Protein 1DKG (pdb70)

Foldseek 3Di:
DDDPPVVSVVVVVVVVVVVVVVVCCVVVVVCVVVVVVVVVVVVVVVVVVCLQCVCLVVLLVCQVVLVVLVVVLVPHVPVVNVVSVVVNVVSQVVVVVQQKDKDWDWQDAADVQQEAAPEEDADPPHDARTFHGFPAIWMDGNPHTSGRTHTHGYDYND/DVVVVVVVVVVVVVVCVVVVVVVVVVVVVVVVVVVVVVVVVVVVVVVVVVLLVVLVVCQVVLVVLVVVLVPPPVVNVVSVVVNVVVQVVVVVQQKDKADDWLAADDPQAADEPEEEEDDPHPFRTWDAFPAMWMDRNPRTPGHGHTYTYDD/DAWEKELDQFKIAIWAAPPLRIDQFAAPVGHRIFTQKWFQDPVGDIDGGPVLVVCCVVPQAGIDGSLLLFQQAFCDDCRNVVVCVPRSYAFDGDPVRGTWGAHPNDIDHSLLRSLVVVLRRQVRVCVPVVHRDQEYEYEDAPPDDPRNQVSPQVSSVSNNYRHPYHYYLQLLLCLLVPVAPVAWAWEWEFEAAQAWTKIFIWICGRPRIGGLFIDIDRGAHVPVLLVLQLVVQQVVCCVVPVDGCVVPPVLSVLSSVLSVVQLVVQQVAFKDWSWAQQSDADPVGGDTDIDIDGLVNSCVSCPCRLVVSVVRVVVRCVSSVDALVSHRAYAYAYVRCSHPVSQPVVCVRSVHRHDPPDDRHCSSSSSRNCCVNVPD

Structure (mmCIF, N/CA/C/O backbone):
data_1DKG
#
_entry.id   1DKG
#
_cell.length_a   149.430
_cell.length_b   149.430
_cell.length_c   49.030
_cell.angle_alpha   90.00
_cell.angle_beta   90.00
_cell.angle_gamma   90.00
#
_symmetry.space_group_name_H-M   'P 41'
#
loop_
_entity.id
_entity.type
_entity.pdbx_description
1 polymer 'NUCLEOTIDE EXCHANGE FACTOR GRPE'
2 polymer 'MOLECULAR CHAPERONE DNAK'
3 water water
#
loop_
_atom_site.group_PDB
_atom_site.id
_atom_site.type_symbol
_atom_site.label_atom_id
_atom_site.label_alt_id
_atom_site.label_comp_id
_atom_site.label_asym_id
_atom_site.label_entity_id
_atom_site.label_seq_id
_atom_site.pdbx_PDB_ins_code
_atom_site.Cartn_x
_atom_site.Cartn_y
_atom_site.Cartn_z
_atom_site.occupancy
_atom_site.B_iso_or_equiv
_atom_site.auth_seq_id
_atom_site.auth_comp_id
_atom_site.auth_asym_id
_atom_site.auth_atom_id
_atom_site.pdbx_PDB_model_num
ATOM 1 N N . ALA A 1 34 ? 40.659 -46.493 -30.841 1.00 50.79 34 ALA A N 1
ATOM 2 C CA . ALA A 1 34 ? 41.910 -46.905 -30.177 1.00 50.58 34 ALA A CA 1
ATOM 3 C C . ALA A 1 34 ? 41.634 -47.505 -28.790 1.00 49.67 34 ALA A C 1
ATOM 4 O O . ALA A 1 34 ? 41.778 -46.827 -27.773 1.00 49.75 34 ALA A O 1
ATOM 6 N N . GLU A 1 35 ? 41.247 -48.780 -28.747 1.00 49.01 35 GLU A N 1
ATOM 7 C CA . GLU A 1 35 ? 40.931 -49.407 -27.459 1.00 48.66 35 GLU A CA 1
ATOM 8 C C . GLU A 1 35 ? 41.847 -48.997 -26.280 1.00 46.72 35 GLU A C 1
ATOM 9 O O . GLU A 1 35 ? 43.073 -48.873 -26.401 1.00 46.14 35 GLU A O 1
ATOM 11 N N . GLN A 1 36 ? 41.209 -48.799 -25.136 1.00 44.91 36 GLN A N 1
ATOM 12 C CA . GLN A 1 36 ? 41.873 -48.387 -23.918 1.00 43.60 36 GLN A CA 1
ATOM 13 C C . GLN A 1 36 ? 41.042 -48.898 -22.740 1.00 43.25 36 GLN A C 1
ATOM 14 O O . GLN A 1 36 ? 40.555 -48.126 -21.914 1.00 42.47 36 GLN A O 1
ATOM 20 N N . VAL A 1 37 ? 40.847 -50.207 -22.679 1.00 42.93 37 VAL A N 1
ATOM 21 C CA . VAL A 1 37 ? 40.084 -50.784 -21.583 1.00 42.09 37 VAL A CA 1
ATOM 22 C C . VAL A 1 37 ? 41.051 -51.292 -20.526 1.00 41.27 37 VAL A C 1
ATOM 23 O O . VAL A 1 37 ? 40.673 -51.483 -19.366 1.00 42.48 37 VAL A O 1
ATOM 27 N N . ASP A 1 38 ? 42.295 -51.518 -20.925 1.00 39.99 38 ASP A N 1
ATOM 28 C CA . ASP A 1 38 ? 43.301 -51.972 -19.981 1.00 39.06 38 ASP A CA 1
ATOM 29 C C . ASP A 1 38 ? 43.493 -50.819 -18.990 1.00 37.93 38 ASP A C 1
ATOM 30 O O . ASP A 1 38 ? 43.932 -49.740 -19.362 1.00 37.52 38 ASP A O 1
ATOM 35 N N . PRO A 1 39 ? 43.169 -51.025 -17.713 1.00 36.93 39 PRO A N 1
ATOM 36 C CA . PRO A 1 39 ? 43.372 -49.879 -16.816 1.00 37.60 39 PRO A CA 1
ATOM 37 C C . PRO A 1 39 ? 44.753 -49.242 -16.934 1.00 39.88 39 PRO A C 1
ATOM 38 O O . PRO A 1 39 ? 44.909 -48.032 -16.859 1.00 40.63 39 PRO A O 1
ATOM 42 N N . ARG A 1 40 ? 45.767 -50.069 -17.115 1.00 42.04 40 ARG A N 1
ATOM 43 C CA . ARG A 1 40 ? 47.119 -49.567 -17.209 1.00 43.02 40 ARG A CA 1
ATOM 44 C C . ARG A 1 40 ? 47.346 -48.673 -18.420 1.00 42.42 40 ARG A C 1
ATOM 45 O O . ARG A 1 40 ? 48.312 -47.912 -18.475 1.00 42.31 40 ARG A O 1
ATOM 53 N N . ASP A 1 41 ? 46.441 -48.752 -19.383 1.00 42.70 41 ASP A N 1
ATOM 54 C CA . ASP A 1 41 ? 46.538 -47.927 -20.586 1.00 43.27 41 ASP A CA 1
ATOM 55 C C . ASP A 1 41 ? 45.849 -46.581 -20.344 1.00 42.27 41 ASP A C 1
ATOM 56 O O . ASP A 1 41 ? 46.281 -45.555 -20.874 1.00 42.12 41 ASP A O 1
ATOM 61 N N . GLU A 1 42 ? 44.760 -46.612 -19.570 1.00 40.87 42 GLU A N 1
ATOM 62 C CA . GLU A 1 42 ? 43.996 -45.420 -19.205 1.00 39.16 42 GLU A CA 1
ATOM 63 C C . GLU A 1 42 ? 44.734 -44.731 -18.071 1.00 39.32 42 GLU A C 1
ATOM 64 O O . GLU A 1 42 ? 44.346 -43.659 -17.633 1.00 40.97 42 GLU A O 1
ATOM 70 N N . LYS A 1 43 ? 45.775 -45.367 -17.557 1.00 38.80 43 LYS A N 1
ATOM 71 C CA . LYS A 1 43 ? 46.551 -44.769 -16.479 1.00 37.60 43 LYS A CA 1
ATOM 72 C C . LYS A 1 43 ? 47.613 -43.913 -17.117 1.00 38.47 43 LYS A C 1
ATOM 73 O O . LYS A 1 43 ? 47.916 -42.812 -16.642 1.00 38.89 43 LYS A O 1
ATOM 79 N N . VAL A 1 44 ? 48.194 -44.446 -18.190 1.00 38.87 44 VAL A N 1
ATOM 80 C CA . VAL A 1 44 ? 49.217 -43.730 -18.939 1.00 39.21 44 VAL A CA 1
ATOM 81 C C . VAL A 1 44 ? 48.500 -42.562 -19.622 1.00 38.71 44 VAL A C 1
ATOM 82 O O . VAL A 1 44 ? 49.035 -41.458 -19.747 1.00 39.34 44 VAL A O 1
ATOM 86 N N . ALA A 1 45 ? 47.261 -42.810 -20.021 1.00 38.29 45 ALA A N 1
ATOM 87 C CA . ALA A 1 45 ? 46.453 -41.808 -20.693 1.00 37.66 45 ALA A CA 1
ATOM 88 C C . ALA A 1 45 ? 46.035 -40.701 -19.760 1.00 37.47 45 ALA A C 1
ATOM 89 O O . ALA A 1 45 ? 45.655 -39.631 -20.212 1.00 37.99 45 ALA A O 1
ATOM 91 N N . ASN A 1 46 ? 46.085 -40.971 -18.461 1.00 37.54 46 ASN A N 1
ATOM 92 C CA . ASN A 1 46 ? 45.709 -40.001 -17.427 1.00 37.24 46 ASN A CA 1
ATOM 93 C C . ASN A 1 46 ? 46.925 -39.085 -17.171 1.00 37.65 46 ASN A C 1
ATOM 94 O O . ASN A 1 46 ? 46.861 -37.862 -17.338 1.00 36.75 46 ASN A O 1
ATOM 99 N N . LEU A 1 47 ? 48.040 -39.698 -16.782 1.00 38.28 47 LEU A N 1
ATOM 100 C CA . LEU A 1 47 ? 49.267 -38.967 -16.534 1.00 36.73 47 LEU A CA 1
ATOM 101 C C . LEU A 1 47 ? 49.512 -38.066 -17.702 1.00 36.73 47 LEU A C 1
ATOM 102 O O . LEU A 1 47 ? 49.921 -36.925 -17.533 1.00 37.55 47 LEU A O 1
ATOM 107 N N . GLU A 1 48 ? 49.264 -38.587 -18.897 1.00 36.54 48 GLU A N 1
ATOM 108 C CA . GLU A 1 48 ? 49.451 -37.806 -20.109 1.00 36.55 48 GLU A CA 1
ATOM 109 C C . GLU A 1 48 ? 48.576 -36.560 -20.115 1.00 35.99 48 GLU A C 1
ATOM 110 O O . GLU A 1 48 ? 48.946 -35.517 -20.688 1.00 35.83 48 GLU A O 1
ATOM 116 N N . ALA A 1 49 ? 47.410 -36.675 -19.491 1.00 34.87 49 ALA A N 1
ATOM 117 C CA . ALA A 1 49 ? 46.473 -35.572 -19.430 1.00 34.84 49 ALA A CA 1
ATOM 118 C C . ALA A 1 49 ? 46.883 -34.580 -18.356 1.00 35.52 49 ALA A C 1
ATOM 119 O O . ALA A 1 49 ? 46.876 -33.363 -18.572 1.00 37.44 49 ALA A O 1
ATOM 121 N N . GLN A 1 50 ? 47.224 -35.083 -17.184 1.00 34.23 50 GLN A N 1
ATOM 122 C CA . GLN A 1 50 ? 47.626 -34.179 -16.142 1.00 32.60 50 GLN A CA 1
ATOM 123 C C . GLN A 1 50 ? 48.746 -33.331 -16.711 1.00 32.49 50 GLN A C 1
ATOM 124 O O . GLN A 1 50 ? 48.602 -32.135 -16.862 1.00 32.78 50 GLN A O 1
ATOM 130 N N . LEU A 1 51 ? 49.848 -33.959 -17.082 1.00 32.69 51 LEU A N 1
ATOM 131 C CA . LEU A 1 51 ? 50.969 -33.219 -17.625 1.00 32.12 51 LEU A CA 1
ATOM 132 C C . LEU A 1 51 ? 50.588 -32.178 -18.640 1.00 32.70 51 LEU A C 1
ATOM 133 O O . LEU A 1 51 ? 51.241 -31.144 -18.713 1.00 34.56 51 LEU A O 1
ATOM 138 N N . ALA A 1 52 ? 49.578 -32.460 -19.456 1.00 32.68 52 ALA A N 1
ATOM 139 C CA . ALA A 1 52 ? 49.126 -31.494 -20.472 1.00 32.90 52 ALA A CA 1
ATOM 140 C C . ALA A 1 52 ? 48.513 -30.295 -19.764 1.00 33.51 52 ALA A C 1
ATOM 141 O O . ALA A 1 52 ? 48.645 -29.157 -20.216 1.00 32.95 52 ALA A O 1
ATOM 143 N N . GLU A 1 53 ? 47.812 -30.579 -18.665 1.00 33.64 53 GLU A N 1
ATOM 144 C CA . GLU A 1 53 ? 47.209 -29.550 -17.828 1.00 33.44 53 GLU A CA 1
ATOM 145 C C . GLU 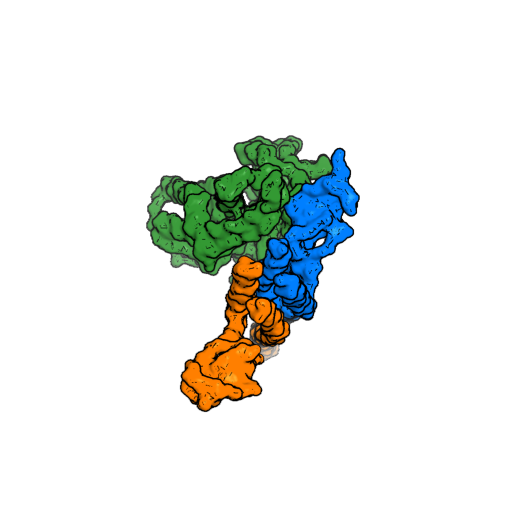A 1 53 ? 48.356 -28.729 -17.220 1.00 32.62 53 GLU A C 1
ATOM 146 O O . GLU A 1 53 ? 48.370 -27.506 -17.292 1.00 32.49 53 GLU A O 1
ATOM 152 N N . ALA A 1 54 ? 49.301 -29.432 -16.605 1.00 32.29 54 ALA A N 1
ATOM 153 C CA . ALA A 1 54 ? 50.470 -28.837 -15.962 1.00 32.56 54 ALA A CA 1
ATOM 154 C C . ALA A 1 54 ? 51.104 -27.880 -16.910 1.00 33.45 54 ALA A C 1
ATOM 155 O O . ALA A 1 54 ? 51.371 -26.730 -16.560 1.00 35.13 54 ALA A O 1
ATOM 157 N N . GLN A 1 55 ? 51.393 -28.369 -18.106 1.00 33.53 55 GLN A N 1
ATOM 158 C CA . GLN A 1 55 ? 52.000 -27.518 -19.104 1.00 34.50 55 GLN A CA 1
ATOM 159 C C . GLN A 1 55 ? 51.146 -26.286 -19.347 1.00 35.04 55 GLN A C 1
ATOM 160 O O . GLN A 1 55 ? 51.666 -25.186 -19.506 1.00 35.56 55 GLN A O 1
ATOM 166 N N . THR A 1 56 ? 49.836 -26.471 -19.360 1.00 35.62 56 THR A N 1
ATOM 167 C CA . THR A 1 56 ? 48.919 -25.366 -19.558 1.00 36.12 56 THR A CA 1
ATOM 168 C C . THR A 1 56 ? 49.019 -24.352 -18.437 1.00 36.71 56 THR A C 1
ATOM 169 O O . THR A 1 56 ? 49.315 -23.187 -18.674 1.00 36.44 56 THR A O 1
ATOM 173 N N . ARG A 1 57 ? 48.764 -24.783 -17.209 1.00 38.78 57 ARG A N 1
ATOM 174 C CA . ARG A 1 57 ? 48.860 -23.866 -16.079 1.00 40.74 57 ARG A CA 1
ATOM 175 C C . ARG A 1 57 ? 50.151 -23.075 -16.162 1.00 43.11 57 ARG A C 1
ATOM 176 O O . ARG A 1 57 ? 50.131 -21.853 -16.278 1.00 44.75 57 ARG A O 1
ATOM 184 N N . GLU A 1 58 ? 51.277 -23.776 -16.092 1.00 44.81 58 GLU A N 1
ATOM 185 C CA . GLU A 1 58 ? 52.585 -23.138 -16.169 1.00 46.18 58 GLU A CA 1
ATOM 186 C C . GLU A 1 58 ? 52.719 -22.029 -17.213 1.00 46.21 58 GLU A C 1
ATOM 187 O O . GLU A 1 58 ? 53.140 -20.916 -16.892 1.00 45.23 58 GLU A O 1
ATOM 193 N N . ARG A 1 59 ? 52.406 -22.359 -18.464 1.00 46.72 59 ARG A N 1
ATOM 194 C CA . ARG A 1 59 ? 52.487 -21.408 -19.566 1.00 47.77 59 ARG A CA 1
ATOM 195 C C . ARG A 1 59 ? 51.714 -20.145 -19.253 1.00 48.66 59 ARG A C 1
ATOM 196 O O . ARG A 1 59 ? 52.242 -19.035 -19.332 1.00 48.45 59 ARG A O 1
ATOM 204 N N . ASP A 1 60 ? 50.450 -20.318 -18.914 1.00 49.91 60 ASP A N 1
ATOM 205 C CA . ASP A 1 60 ? 49.617 -19.187 -18.600 1.00 52.07 60 ASP A CA 1
ATOM 206 C C . ASP A 1 60 ? 49.948 -18.631 -17.229 1.00 52.57 60 ASP A C 1
ATOM 207 O O . ASP A 1 60 ? 50.124 -17.441 -17.082 1.00 53.96 60 ASP A O 1
ATOM 212 N N . GLY A 1 61 ? 50.042 -19.473 -16.217 1.00 52.98 61 GLY A N 1
ATOM 213 C CA . GLY A 1 61 ? 50.383 -18.967 -14.899 1.00 53.17 61 GLY A CA 1
ATOM 214 C C . GLY A 1 61 ? 51.688 -18.184 -14.896 1.00 53.89 61 GLY A C 1
ATOM 215 O O . GLY A 1 61 ? 51.984 -17.454 -13.951 1.00 54.21 61 GLY A O 1
ATOM 216 N N . ILE A 1 62 ? 52.478 -18.337 -15.952 1.00 54.82 62 ILE A N 1
ATOM 217 C CA . ILE A 1 62 ? 53.759 -17.639 -16.063 1.00 56.30 62 ILE A CA 1
ATOM 218 C C . ILE A 1 62 ? 53.620 -16.364 -16.898 1.00 57.46 62 ILE A C 1
ATOM 219 O O . ILE A 1 62 ? 54.462 -15.465 -16.833 1.00 57.77 62 ILE A O 1
ATOM 224 N N . LEU A 1 63 ? 52.556 -16.304 -17.691 1.00 58.56 63 LEU A N 1
ATOM 225 C CA . LEU A 1 63 ? 52.264 -15.160 -18.555 1.00 58.69 63 LEU A CA 1
ATOM 226 C C . LEU A 1 63 ? 51.590 -14.000 -17.802 1.00 58.00 63 LEU A C 1
ATOM 227 O O . LEU A 1 63 ? 51.808 -12.827 -18.116 1.00 57.92 63 LEU A O 1
ATOM 232 N N . ARG A 1 64 ? 50.754 -14.340 -16.826 1.00 57.33 64 ARG A N 1
ATOM 233 C CA . ARG A 1 64 ? 50.053 -13.344 -16.023 1.00 57.48 64 ARG A CA 1
ATOM 234 C C . ARG A 1 64 ? 50.995 -12.696 -15.007 1.00 58.06 64 ARG A C 1
ATOM 235 O O . ARG A 1 64 ? 50.802 -11.539 -14.613 1.00 58.82 64 ARG A O 1
ATOM 243 N N . VAL A 1 65 ? 51.996 -13.450 -14.561 1.00 57.63 65 VAL A N 1
ATOM 244 C CA . VAL A 1 65 ? 52.962 -12.916 -13.611 1.00 56.86 65 VAL A CA 1
ATOM 245 C C . VAL A 1 65 ? 54.044 -12.195 -14.386 1.00 56.78 65 VAL A C 1
ATOM 246 O O . VAL A 1 65 ? 54.912 -11.555 -13.810 1.00 57.81 65 VAL A O 1
ATOM 250 N N . LYS A 1 66 ? 54.023 -12.340 -15.701 1.00 56.61 66 LYS A N 1
ATOM 251 C CA . LYS A 1 66 ? 54.993 -11.644 -16.522 1.00 56.61 66 LYS A CA 1
ATOM 252 C C . LYS A 1 66 ? 54.291 -10.324 -16.818 1.00 57.10 66 LYS A C 1
ATOM 253 O O . LYS A 1 66 ? 54.826 -9.241 -16.576 1.00 57.63 66 LYS A O 1
ATOM 259 N N . ALA A 1 67 ? 53.070 -10.425 -17.328 1.00 56.92 67 ALA A N 1
ATOM 260 C CA . ALA A 1 67 ? 52.278 -9.249 -17.622 1.00 55.86 67 ALA A CA 1
ATOM 261 C C . ALA A 1 67 ? 52.103 -8.485 -16.327 1.00 55.44 67 ALA A C 1
ATOM 262 O O . ALA A 1 67 ? 52.155 -7.272 -16.306 1.00 55.26 67 ALA A O 1
ATOM 264 N N . GLU A 1 68 ? 51.896 -9.213 -15.241 1.00 55.60 68 GLU A N 1
ATOM 265 C CA . GLU A 1 68 ? 51.697 -8.594 -13.941 1.00 56.65 68 GLU A CA 1
ATOM 266 C C . GLU A 1 68 ? 52.759 -7.571 -13.529 1.00 56.51 68 GLU A C 1
ATOM 267 O O . GLU A 1 68 ? 52.448 -6.582 -12.855 1.00 56.54 68 GLU A O 1
ATOM 273 N N . MET A 1 69 ? 54.015 -7.810 -13.903 1.00 56.85 69 MET A N 1
ATOM 274 C CA . MET A 1 69 ? 55.100 -6.880 -13.572 1.00 56.04 69 MET A CA 1
ATOM 275 C C . MET A 1 69 ? 55.179 -5.804 -14.651 1.00 55.65 69 MET A C 1
ATOM 276 O O . MET A 1 69 ? 55.543 -4.666 -14.380 1.00 55.24 69 MET A O 1
ATOM 281 N N . GLU A 1 70 ? 54.867 -6.177 -15.884 1.00 55.74 70 GLU A N 1
ATOM 282 C CA . GLU A 1 70 ? 54.868 -5.216 -16.961 1.00 57.15 70 GLU A CA 1
ATOM 283 C C . GLU A 1 70 ? 54.050 -4.022 -16.503 1.00 57.20 70 GLU A C 1
ATOM 284 O O . GLU A 1 70 ? 54.363 -2.890 -16.834 1.00 58.41 70 GLU A O 1
ATOM 290 N N . ASN A 1 71 ? 52.988 -4.297 -15.749 1.00 56.53 71 ASN A N 1
ATOM 291 C CA . ASN A 1 71 ? 52.089 -3.276 -15.202 1.00 55.33 71 ASN A CA 1
ATOM 292 C C . ASN A 1 71 ? 52.746 -2.489 -14.086 1.00 54.39 71 ASN A C 1
ATOM 293 O O . ASN A 1 71 ? 52.427 -1.324 -13.875 1.00 55.31 71 ASN A O 1
ATOM 298 N N . LEU A 1 72 ? 53.627 -3.146 -13.341 1.00 52.84 72 LEU A N 1
ATOM 299 C CA . LEU A 1 72 ? 54.329 -2.498 -12.242 1.00 52.05 72 LEU A CA 1
ATOM 300 C C . LEU A 1 72 ? 55.472 -1.640 -12.759 1.00 51.89 72 LEU A C 1
ATOM 301 O O . LEU A 1 72 ? 56.030 -0.814 -12.044 1.00 51.27 72 LEU A O 1
ATOM 306 N N . ARG A 1 73 ? 55.836 -1.849 -14.008 1.00 52.44 73 ARG A N 1
ATOM 307 C CA . ARG A 1 73 ? 56.893 -1.054 -14.563 1.00 53.75 73 ARG A CA 1
ATOM 308 C C . ARG A 1 73 ? 56.249 0.200 -15.091 1.00 54.20 73 ARG A C 1
ATOM 309 O O . ARG A 1 73 ? 56.851 1.276 -15.052 1.00 55.17 73 ARG A O 1
ATOM 317 N N . ARG A 1 74 ? 55.020 0.071 -15.592 1.00 53.97 74 ARG A N 1
ATOM 318 C CA . ARG A 1 74 ? 54.321 1.245 -16.101 1.00 53.62 74 ARG A CA 1
ATOM 319 C C . ARG A 1 74 ? 54.114 2.211 -14.956 1.00 52.01 74 ARG A C 1
ATOM 320 O O . ARG A 1 74 ? 54.280 3.413 -15.115 1.00 51.72 74 ARG A O 1
ATOM 328 N N . ARG A 1 75 ? 53.732 1.672 -13.806 1.00 50.16 75 ARG A N 1
ATOM 329 C CA . ARG A 1 75 ? 53.534 2.479 -12.619 1.00 48.46 75 ARG A CA 1
ATOM 330 C C . ARG A 1 75 ? 54.851 3.082 -12.109 1.00 47.78 75 ARG A C 1
ATOM 331 O O . ARG A 1 75 ? 54.990 4.295 -12.023 1.00 49.36 75 ARG A O 1
ATOM 334 N N . THR A 1 76 ? 55.835 2.261 -11.768 1.00 46.02 76 THR A N 1
ATOM 335 C CA . THR A 1 76 ? 57.077 2.835 -11.262 1.00 43.90 76 THR A CA 1
ATOM 336 C C . THR A 1 76 ? 57.525 4.042 -12.073 1.00 42.84 76 THR A C 1
ATOM 337 O O . THR A 1 76 ? 58.032 5.013 -11.509 1.00 42.23 76 THR A O 1
ATOM 341 N N . GLU A 1 77 ? 57.333 3.992 -13.388 1.00 42.28 77 GLU A N 1
ATOM 342 C CA . GLU A 1 77 ? 57.722 5.102 -14.241 1.00 41.61 77 GLU A CA 1
ATOM 343 C C . GLU A 1 77 ? 56.831 6.290 -13.880 1.00 42.41 77 GLU A C 1
ATOM 344 O O . GLU A 1 77 ? 57.316 7.389 -13.611 1.00 43.59 77 GLU A O 1
ATOM 350 N N . LEU A 1 78 ? 55.524 6.079 -13.872 1.00 42.35 78 LEU A N 1
ATOM 351 C CA . LEU A 1 78 ? 54.613 7.138 -13.507 1.00 42.83 78 LEU A CA 1
ATOM 352 C C . LEU A 1 78 ? 54.973 7.631 -12.098 1.00 44.51 78 LEU A C 1
ATOM 353 O O . LEU A 1 78 ? 55.393 8.761 -11.921 1.00 44.79 78 LEU A O 1
ATOM 358 N N . ASP A 1 79 ? 54.815 6.791 -11.087 1.00 46.19 79 ASP A N 1
ATOM 359 C CA . ASP A 1 79 ? 55.149 7.209 -9.731 1.00 48.89 79 ASP A CA 1
ATOM 360 C C . ASP A 1 79 ? 56.384 8.095 -9.700 1.00 49.46 79 ASP A C 1
ATOM 361 O O . ASP A 1 79 ? 56.469 9.003 -8.876 1.00 49.45 79 ASP A O 1
ATOM 366 N N . ILE A 1 80 ? 57.348 7.811 -10.574 1.00 50.09 80 ILE A N 1
ATOM 367 C CA . ILE A 1 80 ? 58.594 8.581 -10.631 1.00 50.78 80 ILE A CA 1
ATOM 368 C C . ILE A 1 80 ? 58.477 9.927 -11.304 1.00 51.74 80 ILE A C 1
ATOM 369 O O . ILE A 1 80 ? 58.933 10.942 -10.782 1.00 52.04 80 ILE A O 1
ATOM 374 N N . GLU A 1 81 ? 57.935 9.909 -12.508 1.00 53.02 81 GLU A N 1
ATOM 375 C CA . GLU A 1 81 ? 57.725 11.118 -13.279 1.00 54.34 81 GLU A CA 1
ATOM 376 C C . GLU A 1 81 ? 56.814 12.065 -12.470 1.00 53.05 81 GLU A C 1
ATOM 377 O O . GLU A 1 81 ? 56.854 13.278 -12.634 1.00 52.09 81 GLU A O 1
ATOM 383 N N . LYS A 1 82 ? 56.002 11.483 -11.593 1.00 52.83 82 LYS A N 1
ATOM 384 C CA . LYS A 1 82 ? 55.074 12.218 -10.733 1.00 52.49 82 LYS A CA 1
ATOM 385 C C . LYS A 1 82 ? 55.826 12.875 -9.603 1.00 51.18 82 LYS A C 1
ATOM 386 O O . LYS A 1 82 ? 55.787 14.085 -9.447 1.00 51.66 82 LYS A O 1
ATOM 392 N N . ALA A 1 83 ? 56.493 12.068 -8.796 1.00 50.40 83 ALA A N 1
ATOM 393 C CA . ALA A 1 83 ? 57.257 12.590 -7.684 1.00 51.15 83 ALA A CA 1
ATOM 394 C C . ALA A 1 83 ? 58.375 13.516 -8.165 1.00 51.91 83 ALA A C 1
ATOM 395 O O . ALA A 1 83 ? 59.082 14.130 -7.356 1.00 52.82 83 ALA A O 1
ATOM 397 N N . HIS A 1 84 ? 58.562 13.608 -9.475 1.00 51.22 84 HIS A N 1
ATOM 398 C CA . HIS A 1 84 ? 59.587 14.510 -9.968 1.00 49.83 84 HIS A CA 1
ATOM 399 C C . HIS A 1 84 ? 58.964 15.869 -10.112 1.00 48.24 84 HIS A C 1
ATOM 400 O O . HIS A 1 84 ? 59.551 16.881 -9.720 1.00 48.76 84 HIS A O 1
ATOM 407 N N . LYS A 1 85 ? 57.780 15.875 -10.714 1.00 45.53 85 LYS A N 1
ATOM 408 C CA . LYS A 1 85 ? 57.010 17.078 -10.946 1.00 42.33 85 LYS A CA 1
ATOM 409 C C . LYS A 1 85 ? 56.555 17.702 -9.651 1.00 40.17 85 LYS A C 1
ATOM 410 O O . LYS A 1 85 ? 56.602 18.901 -9.473 1.00 40.31 85 LYS A O 1
ATOM 416 N N . PHE A 1 86 ? 56.111 16.884 -8.725 1.00 38.35 86 PHE A N 1
ATOM 417 C CA . PHE A 1 86 ? 55.598 17.449 -7.511 1.00 38.04 86 PHE A CA 1
ATOM 418 C C . PHE A 1 86 ? 56.323 17.160 -6.202 1.00 38.17 86 PHE A C 1
ATOM 419 O O . PHE A 1 86 ? 55.715 17.083 -5.135 1.00 36.19 86 PHE A O 1
ATOM 427 N N . ALA A 1 87 ? 57.641 17.045 -6.287 1.00 39.81 87 ALA A N 1
ATOM 428 C CA . ALA A 1 87 ? 58.449 16.764 -5.110 1.00 41.90 87 ALA A CA 1
ATOM 429 C C . ALA A 1 87 ? 58.262 17.894 -4.132 1.00 43.83 87 ALA A C 1
ATOM 430 O O . ALA A 1 87 ? 57.789 17.704 -2.988 1.00 45.92 87 ALA A O 1
ATOM 432 N N . LEU A 1 88 ? 58.631 19.084 -4.596 1.00 44.35 88 LEU A N 1
ATOM 433 C CA . LEU A 1 88 ? 58.532 20.297 -3.780 1.00 44.68 88 LEU A CA 1
ATOM 434 C C . LEU A 1 88 ? 57.105 20.831 -3.502 1.00 44.09 88 LEU A C 1
ATOM 435 O O . LEU A 1 88 ? 56.927 21.684 -2.628 1.00 44.91 88 LEU A O 1
ATOM 440 N N . GLU A 1 89 ? 56.101 20.336 -4.221 1.00 42.21 89 GLU A N 1
ATOM 441 C CA . GLU A 1 89 ? 54.760 20.819 -4.004 1.00 41.02 89 GLU A CA 1
ATOM 442 C C . GLU A 1 89 ? 54.401 21.028 -2.543 1.00 40.89 89 GLU A C 1
ATOM 443 O O . GLU A 1 89 ? 53.836 22.037 -2.192 1.00 40.86 89 GLU A O 1
ATOM 449 N N . LYS A 1 90 ? 54.705 20.105 -1.657 1.00 41.99 90 LYS A N 1
ATOM 450 C CA . LYS A 1 90 ? 54.305 20.368 -0.269 1.00 43.68 90 LYS A CA 1
ATOM 451 C C . LYS A 1 90 ? 54.992 21.563 0.347 1.00 43.47 90 LYS A C 1
ATOM 452 O O . LYS A 1 90 ? 54.385 22.316 1.094 1.00 42.92 90 LYS A O 1
ATOM 458 N N . PHE A 1 91 ? 56.272 21.698 0.044 1.00 45.21 91 PHE A N 1
ATOM 459 C CA . PHE A 1 91 ? 57.098 22.793 0.540 1.00 47.90 91 PHE A CA 1
ATOM 460 C C . PHE A 1 91 ? 56.604 24.082 -0.082 1.00 49.03 91 PHE A C 1
ATOM 461 O O . PHE A 1 91 ? 56.061 24.949 0.598 1.00 49.06 91 PHE A O 1
ATOM 469 N N . ILE A 1 92 ? 56.808 24.196 -1.389 1.00 50.20 92 ILE A N 1
ATOM 470 C CA . ILE A 1 92 ? 56.392 25.358 -2.157 1.00 51.26 92 ILE A CA 1
ATOM 471 C C . ILE A 1 92 ? 54.901 25.713 -1.985 1.00 51.00 92 ILE A C 1
ATOM 472 O O . ILE A 1 92 ? 54.405 26.676 -2.552 1.00 51.67 92 ILE A O 1
ATOM 477 N N . ASN A 1 93 ? 54.209 24.927 -1.178 1.00 51.23 93 ASN A N 1
ATOM 478 C CA . ASN A 1 93 ? 52.796 25.116 -0.878 1.00 51.10 93 ASN A CA 1
ATOM 479 C C . ASN A 1 93 ? 52.719 25.707 0.511 1.00 50.41 93 ASN A C 1
ATOM 480 O O . ASN A 1 93 ? 51.759 26.385 0.860 1.00 51.29 93 ASN A O 1
ATOM 485 N N . GLU A 1 94 ? 53.714 25.401 1.331 1.00 49.04 94 GLU A N 1
ATOM 486 C CA . GLU A 1 94 ? 53.728 25.927 2.679 1.00 48.32 94 GLU A CA 1
ATOM 487 C C . GLU A 1 94 ? 54.295 27.341 2.741 1.00 45.82 94 GLU A C 1
ATOM 488 O O . GLU A 1 94 ? 54.244 27.998 3.790 1.00 44.36 94 GLU A O 1
ATOM 494 N N . LEU A 1 95 ? 54.811 27.801 1.601 1.00 43.36 95 LEU A N 1
ATOM 495 C CA . LEU A 1 95 ? 55.393 29.141 1.470 1.00 41.21 95 LEU A CA 1
ATOM 496 C C . LEU A 1 95 ? 54.395 30.131 0.882 1.00 40.56 95 LEU A C 1
ATOM 497 O O . LEU A 1 95 ? 54.633 31.339 0.899 1.00 41.57 95 LEU A O 1
ATOM 502 N N . LEU A 1 96 ? 53.299 29.628 0.327 1.00 38.43 96 LEU A N 1
ATOM 503 C CA . LEU A 1 96 ? 52.309 30.511 -0.248 1.00 36.77 96 LEU A CA 1
ATOM 504 C C . LEU A 1 96 ? 51.886 31.540 0.789 1.00 36.96 96 LEU A C 1
ATOM 505 O O . LEU A 1 96 ? 51.791 32.718 0.488 1.00 37.35 96 LEU A O 1
ATOM 510 N N . PRO A 1 97 ? 51.658 31.116 2.041 1.00 37.01 97 PRO A N 1
ATOM 511 C CA . PRO A 1 97 ? 51.250 32.050 3.097 1.00 37.51 97 PRO A CA 1
ATOM 512 C C . PRO A 1 97 ? 52.379 33.005 3.526 1.00 38.58 97 PRO A C 1
ATOM 513 O O . PRO A 1 97 ? 52.170 33.927 4.314 1.00 40.37 97 PRO A O 1
ATOM 517 N N . VAL A 1 98 ? 53.574 32.758 3.006 1.00 38.48 98 VAL A N 1
ATOM 518 C CA . VAL A 1 98 ? 54.731 33.594 3.260 1.00 37.48 98 VAL A CA 1
ATOM 519 C C . VAL A 1 98 ? 54.843 34.551 2.080 1.00 37.63 98 VAL A C 1
ATOM 520 O O . VAL A 1 98 ? 55.352 35.645 2.210 1.00 38.75 98 VAL A O 1
ATOM 524 N N . ILE A 1 99 ? 54.413 34.134 0.901 1.00 36.62 99 ILE A N 1
ATOM 525 C CA . ILE A 1 99 ? 54.446 35.072 -0.190 1.00 37.21 99 ILE A CA 1
ATOM 526 C C . ILE A 1 99 ? 53.301 36.025 0.177 1.00 38.21 99 ILE A C 1
ATOM 527 O O . ILE A 1 99 ? 53.421 37.237 0.062 1.00 37.76 99 ILE A O 1
ATOM 532 N N . ASP A 1 100 ? 52.193 35.465 0.649 1.00 40.14 100 ASP A N 1
ATOM 533 C CA . ASP A 1 100 ? 51.029 36.253 1.041 1.00 42.50 100 ASP A CA 1
ATOM 534 C C . ASP A 1 100 ? 51.243 37.353 2.096 1.00 44.29 100 ASP A C 1
ATOM 535 O O . ASP A 1 100 ? 50.845 38.496 1.889 1.00 45.79 100 ASP A O 1
ATOM 540 N N . SER A 1 101 ? 51.834 37.047 3.241 1.00 44.77 101 SER A N 1
ATOM 541 C CA . SER A 1 101 ? 52.041 38.116 4.219 1.00 45.24 101 SER A CA 1
ATOM 542 C C . SER A 1 101 ? 52.984 39.201 3.676 1.00 45.37 101 SER A C 1
ATOM 543 O O . SER A 1 101 ? 52.967 40.361 4.108 1.00 44.71 101 SER A O 1
ATOM 546 N N . LEU A 1 102 ? 53.810 38.810 2.719 1.00 45.85 102 LEU A N 1
ATOM 547 C CA . LEU A 1 102 ? 54.769 39.717 2.120 1.00 46.18 102 LEU A CA 1
ATOM 548 C C . LEU A 1 102 ? 54.077 40.730 1.260 1.00 47.15 102 LEU A C 1
ATOM 549 O O . LEU A 1 102 ? 54.275 41.919 1.413 1.00 48.59 102 LEU A O 1
ATOM 554 N N . ASP A 1 103 ? 53.274 40.281 0.322 1.00 48.12 103 ASP A N 1
ATOM 555 C CA . ASP A 1 103 ? 52.621 41.267 -0.501 1.00 51.03 103 ASP A CA 1
ATOM 556 C C . ASP A 1 103 ? 51.500 41.898 0.309 1.00 52.02 103 ASP A C 1
ATOM 557 O O . ASP A 1 103 ? 51.058 43.009 0.014 1.00 52.80 103 ASP A O 1
ATOM 562 N N . ARG A 1 104 ? 51.033 41.190 1.332 1.00 52.47 104 ARG A N 1
ATOM 563 C CA . ARG A 1 104 ? 49.974 41.727 2.190 1.00 52.92 104 ARG A CA 1
ATOM 564 C C . ARG A 1 104 ? 50.559 42.963 2.859 1.00 53.43 104 ARG A C 1
ATOM 565 O O . ARG A 1 104 ? 49.867 43.950 3.111 1.00 53.71 104 ARG A O 1
ATOM 573 N N . ALA A 1 105 ? 51.855 42.886 3.124 1.00 53.54 105 ALA A N 1
ATOM 574 C CA . ALA A 1 105 ? 52.574 43.950 3.770 1.00 53.69 105 ALA A CA 1
ATOM 575 C C . ALA A 1 105 ? 52.811 45.093 2.818 1.00 54.72 105 ALA A C 1
ATOM 576 O O . ALA A 1 105 ? 53.208 46.178 3.233 1.00 56.19 105 ALA A O 1
ATOM 578 N N . LEU A 1 106 ? 52.594 44.860 1.535 1.00 55.22 106 LEU A N 1
ATOM 579 C CA . LEU A 1 106 ? 52.790 45.924 0.560 1.00 56.47 106 LEU A CA 1
ATOM 580 C C . LEU A 1 106 ? 51.461 46.593 0.303 1.00 58.29 106 LEU A C 1
ATOM 581 O O . LEU A 1 106 ? 51.403 47.760 -0.114 1.00 58.76 106 LEU A O 1
ATOM 586 N N . GLU A 1 107 ? 50.397 45.826 0.547 1.00 59.92 107 GLU A N 1
ATOM 587 C CA . GLU A 1 107 ? 49.021 46.281 0.381 1.00 60.40 107 GLU A CA 1
ATOM 588 C C . GLU A 1 107 ? 48.742 47.334 1.457 1.00 59.46 107 GLU A C 1
ATOM 589 O O . GLU A 1 107 ? 48.499 48.489 1.128 1.00 59.47 107 GLU A O 1
ATOM 595 N N . VAL A 1 108 ? 48.795 46.946 2.733 1.00 58.64 108 VAL A N 1
ATOM 596 C CA . VAL A 1 108 ? 48.563 47.894 3.828 1.00 58.32 108 VAL A CA 1
ATOM 597 C C . VAL A 1 108 ? 49.507 49.092 3.730 1.00 59.00 108 VAL A C 1
ATOM 598 O O . VAL A 1 108 ? 49.172 50.195 4.167 1.00 60.42 108 VAL A O 1
ATOM 602 N N . ALA A 1 109 ? 50.701 48.889 3.189 1.00 58.40 109 ALA A N 1
ATOM 603 C CA . ALA A 1 109 ? 51.615 50.005 3.054 1.00 58.04 109 ALA A CA 1
ATOM 604 C C . ALA A 1 109 ? 50.875 51.134 2.308 1.00 58.58 109 ALA A C 1
ATOM 605 O O . ALA A 1 109 ? 51.302 52.300 2.291 1.00 59.02 109 ALA A O 1
ATOM 607 N N . MET A 1 116 ? 60.923 56.103 4.116 1.00 68.08 116 MET A N 1
ATOM 608 C CA . MET A 1 116 ? 60.407 54.727 4.053 1.00 69.13 116 MET A CA 1
ATOM 609 C C . MET A 1 116 ? 60.077 54.265 2.624 1.00 70.20 116 MET A C 1
ATOM 610 O O . MET A 1 116 ? 59.357 53.272 2.425 1.00 70.48 116 MET A O 1
ATOM 615 N N . SER A 1 117 ? 60.589 54.984 1.628 1.00 70.69 117 SER A N 1
ATOM 616 C CA . SER A 1 117 ? 60.337 54.610 0.240 1.00 70.57 117 SER A CA 1
ATOM 617 C C . SER A 1 117 ? 61.135 53.348 -0.080 1.00 70.60 117 SER A C 1
ATOM 618 O O . SER A 1 117 ? 60.647 52.456 -0.775 1.00 70.54 117 SER A O 1
ATOM 620 N N . ALA A 1 118 ? 62.361 53.289 0.444 1.00 71.18 118 ALA A N 1
ATOM 621 C CA . ALA A 1 118 ? 63.267 52.148 0.235 1.00 71.33 118 ALA A CA 1
ATOM 622 C C . ALA A 1 118 ? 62.703 50.824 0.746 1.00 70.94 118 ALA A C 1
ATOM 623 O O . ALA A 1 118 ? 62.674 49.832 0.001 1.00 71.43 118 ALA A O 1
ATOM 625 N N . MET A 1 119 ? 62.269 50.801 2.011 1.00 69.82 119 MET A N 1
ATOM 626 C CA . MET A 1 119 ? 61.710 49.582 2.593 1.00 68.32 119 MET A CA 1
ATOM 627 C C . MET A 1 119 ? 60.684 48.954 1.655 1.00 67.35 119 MET A C 1
ATOM 628 O O . MET A 1 119 ? 60.569 47.732 1.569 1.00 67.47 119 MET A O 1
ATOM 633 N N . VAL A 1 120 ? 59.930 49.788 0.957 1.00 66.09 120 VAL A N 1
ATOM 634 C CA . VAL A 1 120 ? 58.952 49.253 0.036 1.00 65.39 120 VAL A CA 1
ATOM 635 C C . VAL A 1 120 ? 59.615 48.699 -1.218 1.00 64.65 120 VAL A C 1
ATOM 636 O O . VAL A 1 120 ? 59.305 47.600 -1.646 1.00 64.42 120 VAL A O 1
ATOM 640 N N . GLU A 1 121 ? 60.524 49.447 -1.818 1.00 64.62 121 GLU A N 1
ATOM 641 C CA . GLU A 1 121 ? 61.188 48.930 -2.998 1.00 64.90 121 GLU A CA 1
ATOM 642 C C . GLU A 1 121 ? 61.988 47.719 -2.577 1.00 63.92 121 GLU A C 1
ATOM 643 O O . GLU A 1 121 ? 62.335 46.874 -3.399 1.00 64.65 121 GLU A O 1
ATOM 649 N N . ASP A 1 122 ? 62.319 47.658 -1.295 1.00 62.49 122 ASP A N 1
ATOM 650 C CA . ASP A 1 122 ? 63.079 46.537 -0.761 1.00 61.80 122 ASP A CA 1
ATOM 651 C C . ASP A 1 122 ? 62.191 45.285 -0.732 1.00 60.01 122 ASP A C 1
ATOM 652 O O . ASP A 1 122 ? 62.545 44.260 -1.301 1.00 59.12 122 ASP A O 1
ATOM 657 N N . ILE A 1 123 ? 61.043 45.383 -0.064 1.00 58.50 123 ILE A N 1
ATOM 658 C CA . ILE A 1 123 ? 60.086 44.281 0.040 1.00 56.85 123 ILE A CA 1
ATOM 659 C C . ILE A 1 123 ? 59.367 44.003 -1.269 1.00 56.87 123 ILE A C 1
ATOM 660 O O . ILE A 1 123 ? 58.572 43.079 -1.359 1.00 57.04 123 ILE A O 1
ATOM 665 N N . GLU A 1 124 ? 59.613 44.823 -2.278 1.00 57.72 124 GLU A N 1
ATOM 666 C CA . GLU A 1 124 ? 59.004 44.634 -3.590 1.00 58.62 124 GLU A CA 1
ATOM 667 C C . GLU A 1 124 ? 59.997 43.786 -4.377 1.00 58.09 124 GLU A C 1
ATOM 668 O O . GLU A 1 124 ? 59.621 42.985 -5.236 1.00 58.02 124 GLU A O 1
ATOM 674 N N . LEU A 1 125 ? 61.278 43.986 -4.069 1.00 57.35 125 LEU A N 1
ATOM 675 C CA . LEU A 1 125 ? 62.364 43.244 -4.694 1.00 56.35 125 LEU A CA 1
ATOM 676 C C . LEU A 1 125 ? 62.415 41.821 -4.139 1.00 54.02 125 LEU A C 1
ATOM 677 O O . LEU A 1 125 ? 62.696 40.889 -4.871 1.00 53.66 125 LEU A O 1
ATOM 682 N N . THR A 1 126 ? 62.155 41.674 -2.839 1.00 51.93 126 THR A N 1
ATOM 683 C CA . THR A 1 126 ? 62.123 40.367 -2.172 1.00 50.41 126 THR A CA 1
ATOM 684 C C . THR A 1 126 ? 61.041 39.504 -2.821 1.00 50.12 126 THR A C 1
ATOM 685 O O . THR A 1 126 ? 61.295 38.398 -3.307 1.00 50.58 126 THR A O 1
ATOM 689 N N . LEU A 1 127 ? 59.816 40.013 -2.796 1.00 49.46 127 LEU A N 1
ATOM 690 C CA . LEU A 1 127 ? 58.683 39.334 -3.392 1.00 48.38 127 LEU A CA 1
ATOM 691 C C . LEU A 1 127 ? 59.011 38.948 -4.830 1.00 47.71 127 LEU A C 1
ATOM 692 O O . LEU A 1 127 ? 58.468 37.993 -5.357 1.00 48.00 127 LEU A O 1
ATOM 697 N N . LYS A 1 128 ? 59.903 39.691 -5.465 1.00 47.62 128 LYS A N 1
ATOM 698 C CA . LYS A 1 128 ? 60.285 39.397 -6.841 1.00 48.86 128 LYS A CA 1
ATOM 699 C C . LYS A 1 128 ? 61.281 38.248 -6.921 1.00 49.56 128 LYS A C 1
ATOM 700 O O . LYS A 1 128 ? 61.273 37.459 -7.864 1.00 50.04 128 LYS A O 1
ATOM 706 N N . SER A 1 129 ? 62.165 38.161 -5.947 1.00 50.02 129 SER A N 1
ATOM 707 C CA . SER A 1 129 ? 63.149 37.093 -5.960 1.00 50.92 129 SER A CA 1
ATOM 708 C C . SER A 1 129 ? 62.451 35.819 -5.545 1.00 50.38 129 SER A C 1
ATOM 709 O O . SER A 1 129 ? 62.751 34.736 -6.050 1.00 50.55 129 SER A O 1
ATOM 712 N N . MET A 1 130 ? 61.497 35.951 -4.630 1.00 49.29 130 MET A N 1
ATOM 713 C CA . MET A 1 130 ? 60.762 34.792 -4.167 1.00 47.74 130 MET A CA 1
ATOM 714 C C . MET A 1 130 ? 60.046 34.163 -5.324 1.00 45.78 130 MET A C 1
ATOM 715 O O . MET A 1 130 ? 60.285 33.015 -5.644 1.00 45.58 130 MET A O 1
ATOM 720 N N . LEU A 1 131 ? 59.161 34.931 -5.945 1.00 44.99 131 LEU A N 1
ATOM 721 C CA . LEU A 1 131 ? 58.387 34.464 -7.095 1.00 44.62 131 LEU A CA 1
ATOM 722 C C . LEU A 1 131 ? 59.277 33.939 -8.205 1.00 44.25 131 LEU A C 1
ATOM 723 O O . LEU A 1 131 ? 59.089 32.836 -8.712 1.00 43.30 131 LEU A O 1
ATOM 728 N N . ASP A 1 132 ? 60.229 34.760 -8.603 1.00 44.87 132 ASP A N 1
ATOM 729 C CA . ASP A 1 132 ? 61.177 34.373 -9.623 1.00 45.50 132 ASP A CA 1
ATOM 730 C C . ASP A 1 132 ? 61.919 33.058 -9.301 1.00 44.27 132 ASP A C 1
ATOM 731 O O . ASP A 1 132 ? 62.298 32.308 -10.212 1.00 43.92 132 ASP A O 1
ATOM 736 N N . VAL A 1 133 ? 62.138 32.793 -8.013 1.00 42.67 133 VAL A N 1
ATOM 737 C CA . VAL A 1 133 ? 62.806 31.570 -7.575 1.00 41.15 133 VAL A CA 1
ATOM 738 C C . VAL A 1 133 ? 61.913 30.330 -7.650 1.00 41.24 133 VAL A C 1
ATOM 739 O O . VAL A 1 133 ? 62.333 29.293 -8.157 1.00 40.76 133 VAL A O 1
ATOM 743 N N . VAL A 1 134 ? 60.693 30.414 -7.114 1.00 41.51 134 VAL A N 1
ATOM 744 C CA . VAL A 1 134 ? 59.777 29.278 -7.184 1.00 41.09 134 VAL A CA 1
ATOM 745 C C . VAL A 1 134 ? 59.459 29.043 -8.637 1.00 42.53 134 VAL A C 1
ATOM 746 O O . VAL A 1 134 ? 59.169 27.931 -9.031 1.00 43.16 134 VAL A O 1
ATOM 750 N N . ARG A 1 135 ? 59.497 30.095 -9.439 1.00 44.99 135 ARG A N 1
ATOM 751 C CA . ARG A 1 135 ? 59.240 29.935 -10.859 1.00 47.05 135 ARG A CA 1
ATOM 752 C C . ARG A 1 135 ? 60.391 29.101 -11.408 1.00 47.42 135 ARG A C 1
ATOM 753 O O . ARG A 1 135 ? 60.217 28.399 -12.406 1.00 48.72 135 ARG A O 1
ATOM 761 N N . LYS A 1 136 ? 61.557 29.160 -10.756 1.00 46.78 136 LYS A N 1
ATOM 762 C CA . LYS A 1 136 ? 62.707 28.361 -11.190 1.00 46.03 136 LYS A CA 1
ATOM 763 C C . LYS A 1 136 ? 62.321 26.900 -11.080 1.00 45.60 136 LYS A C 1
ATOM 764 O O . LYS A 1 136 ? 62.589 26.104 -11.966 1.00 45.85 136 LYS A O 1
ATOM 766 N N . PHE A 1 137 ? 61.684 26.549 -9.977 1.00 45.46 137 PHE A N 1
ATOM 767 C CA . PHE A 1 137 ? 61.241 25.188 -9.776 1.00 45.26 137 PHE A CA 1
ATOM 768 C C . PHE A 1 137 ? 59.842 24.908 -10.336 1.00 45.56 137 PHE A C 1
ATOM 769 O O . PHE A 1 137 ? 58.971 24.397 -9.641 1.00 45.60 137 PHE A O 1
ATOM 777 N N . GLY A 1 138 ? 59.632 25.254 -11.603 1.00 46.03 138 GLY A N 1
ATOM 778 C CA . GLY A 1 138 ? 58.360 24.983 -12.256 1.00 46.29 138 GLY A CA 1
ATOM 779 C C . GLY A 1 138 ? 57.067 25.670 -11.837 1.00 46.68 138 GLY A C 1
ATOM 780 O O . GLY A 1 138 ? 55.988 25.297 -12.319 1.00 47.09 138 GLY A O 1
ATOM 781 N N . VAL A 1 139 ? 57.144 26.672 -10.969 1.00 46.21 139 VAL A N 1
ATOM 782 C CA . VAL A 1 139 ? 55.931 27.372 -10.540 1.00 45.74 139 VAL A CA 1
ATOM 783 C C . VAL A 1 139 ? 55.623 28.629 -11.328 1.00 45.90 139 VAL A C 1
ATOM 784 O O . VAL A 1 139 ? 56.493 29.471 -11.551 1.00 46.80 139 VAL A O 1
ATOM 788 N N . GLU A 1 140 ? 54.387 28.755 -11.780 1.00 45.64 140 GLU A N 1
ATOM 789 C CA . GLU A 1 140 ? 54.020 29.967 -12.468 1.00 46.10 140 GLU A CA 1
ATOM 790 C C . GLU A 1 140 ? 52.913 30.619 -11.639 1.00 44.58 140 GLU A C 1
ATOM 791 O O . GLU A 1 140 ? 52.209 29.954 -10.873 1.00 44.50 140 GLU A O 1
ATOM 797 N N . VAL A 1 141 ? 52.790 31.933 -11.765 1.00 42.30 141 VAL A N 1
ATOM 798 C CA . VAL A 1 141 ? 51.809 32.652 -10.997 1.00 39.29 141 VAL A CA 1
ATOM 799 C C . VAL A 1 141 ? 50.579 33.004 -11.840 1.00 39.66 141 VAL A C 1
ATOM 800 O O . VAL A 1 141 ? 50.688 33.571 -12.937 1.00 40.60 141 VAL A O 1
ATOM 804 N N . ILE A 1 142 ? 49.411 32.610 -11.331 1.00 38.22 142 ILE A N 1
ATOM 805 C CA . ILE A 1 142 ? 48.121 32.902 -11.953 1.00 35.55 142 ILE A CA 1
ATOM 806 C C . ILE A 1 142 ? 47.708 34.286 -11.430 1.00 36.26 142 ILE A C 1
ATOM 807 O O . ILE A 1 142 ? 47.375 34.448 -10.257 1.00 36.85 142 ILE A O 1
ATOM 812 N N . ALA A 1 143 ? 47.755 35.296 -12.288 1.00 36.10 143 ALA A N 1
ATOM 813 C CA . ALA A 1 143 ? 47.381 36.643 -11.870 1.00 35.27 143 ALA A CA 1
ATOM 814 C C . ALA A 1 143 ? 47.174 37.554 -13.091 1.00 34.96 143 ALA A C 1
ATOM 815 O O . ALA A 1 143 ? 47.572 38.708 -13.095 1.00 34.00 143 ALA A O 1
ATOM 817 N N . GLU A 1 144 ? 46.533 37.022 -14.121 1.00 35.24 144 GLU A N 1
ATOM 818 C CA . GLU A 1 144 ? 46.293 37.775 -15.338 1.00 37.62 144 GLU A CA 1
ATOM 819 C C . GLU A 1 144 ? 44.805 38.034 -15.608 1.00 38.17 144 GLU A C 1
ATOM 820 O O . GLU A 1 144 ? 44.031 37.080 -15.824 1.00 38.45 144 GLU A O 1
ATOM 826 N N . THR A 1 145 ? 44.425 39.322 -15.592 1.00 37.25 145 THR A N 1
ATOM 827 C CA . THR A 1 145 ? 43.044 39.774 -15.821 1.00 36.27 145 THR A CA 1
ATOM 828 C C . THR A 1 145 ? 42.540 39.680 -17.283 1.00 37.44 145 THR A C 1
ATOM 829 O O . THR A 1 145 ? 43.229 39.157 -18.181 1.00 37.52 145 THR A O 1
ATOM 833 N N . ASN A 1 146 ? 41.327 40.182 -17.514 1.00 37.69 146 ASN A N 1
ATOM 834 C CA . ASN A 1 146 ? 40.691 40.135 -18.837 1.00 38.09 146 ASN A CA 1
ATOM 835 C C . ASN A 1 146 ? 40.938 38.859 -19.656 1.00 37.12 146 ASN A C 1
ATOM 836 O O . ASN A 1 146 ? 41.431 38.907 -20.786 1.00 37.20 146 ASN A O 1
ATOM 841 N N . VAL A 1 147 ? 40.595 37.722 -19.065 1.00 35.43 147 VAL A N 1
ATOM 842 C CA . VAL A 1 147 ? 40.736 36.408 -19.684 1.00 32.53 147 VAL A CA 1
ATOM 843 C C . VAL A 1 147 ? 39.495 35.721 -19.186 1.00 33.25 147 VAL A C 1
ATOM 844 O O . VAL A 1 147 ? 39.089 35.943 -18.051 1.00 34.32 147 VAL A O 1
ATOM 848 N N . PRO A 1 148 ? 38.885 34.850 -19.993 1.00 34.54 148 PRO A N 1
ATOM 849 C CA . PRO A 1 148 ? 37.682 34.263 -19.407 1.00 34.10 148 PRO A CA 1
ATOM 850 C C . PRO A 1 148 ? 37.996 33.491 -18.132 1.00 34.29 148 PRO A C 1
ATOM 851 O O . PRO A 1 148 ? 39.160 33.116 -17.895 1.00 35.07 148 PRO A O 1
ATOM 855 N N . LEU A 1 149 ? 36.967 33.302 -17.297 1.00 32.71 149 LEU A N 1
ATOM 856 C CA . LEU A 1 149 ? 37.131 32.557 -16.069 1.00 31.02 149 LEU A CA 1
ATOM 857 C C . LEU A 1 149 ? 37.429 31.107 -16.426 1.00 31.49 149 LEU A C 1
ATOM 858 O O . LEU A 1 149 ? 36.706 30.471 -17.199 1.00 30.88 149 LEU A O 1
ATOM 863 N N . ASP A 1 150 ? 38.522 30.600 -15.869 1.00 30.76 150 ASP A N 1
ATOM 864 C CA . ASP A 1 150 ? 38.948 29.238 -16.102 1.00 30.83 150 ASP A CA 1
ATOM 865 C C . ASP A 1 150 ? 38.971 28.586 -14.731 1.00 32.08 150 ASP A C 1
ATOM 866 O O . ASP A 1 150 ? 39.883 28.825 -13.940 1.00 33.32 150 ASP A O 1
ATOM 871 N N . PRO A 1 151 ? 37.944 27.795 -14.412 1.00 31.31 151 PRO A N 1
ATOM 872 C CA . PRO A 1 151 ? 37.838 27.100 -13.126 1.00 32.27 151 PRO A CA 1
ATOM 873 C C . PRO A 1 151 ? 38.949 26.097 -12.845 1.00 34.66 151 PRO A C 1
ATOM 874 O O . PRO A 1 151 ? 38.958 25.446 -11.797 1.00 36.77 151 PRO A O 1
ATOM 878 N N . ASN A 1 152 ? 39.880 25.958 -13.775 1.00 35.39 152 ASN A N 1
ATOM 879 C CA . ASN A 1 152 ? 40.984 25.038 -13.583 1.00 34.85 152 ASN A CA 1
ATOM 880 C C . ASN A 1 152 ? 42.050 25.706 -12.769 1.00 33.09 152 ASN A C 1
ATOM 881 O O . ASN A 1 152 ? 42.912 25.041 -12.195 1.00 33.64 152 ASN A O 1
ATOM 886 N N . VAL A 1 153 ? 41.993 27.032 -12.733 1.00 30.65 153 VAL A N 1
ATOM 887 C CA . VAL A 1 153 ? 42.988 27.808 -12.017 1.00 29.86 153 VAL A CA 1
ATOM 888 C C . VAL A 1 153 ? 42.469 29.166 -11.626 1.00 29.64 153 VAL A C 1
ATOM 889 O O . VAL A 1 153 ? 43.239 30.111 -11.519 1.00 30.53 153 VAL A O 1
ATOM 893 N N . HIS A 1 154 ? 41.165 29.260 -11.408 1.00 29.81 154 HIS A N 1
ATOM 894 C CA . HIS A 1 154 ? 40.500 30.519 -11.074 1.00 28.91 154 HIS A CA 1
ATOM 895 C C . HIS A 1 154 ? 39.419 30.257 -10.068 1.00 29.16 154 HIS A C 1
ATOM 896 O O . HIS A 1 154 ? 38.742 29.240 -10.133 1.00 28.11 154 HIS A O 1
ATOM 903 N N . GLN A 1 155 ? 39.189 31.193 -9.169 1.00 30.97 155 GLN A N 1
ATOM 904 C CA . GLN A 1 155 ? 38.113 30.993 -8.214 1.00 32.64 155 GLN A CA 1
ATOM 905 C C . GLN A 1 155 ? 37.273 32.247 -8.173 1.00 31.68 155 GLN A C 1
ATOM 906 O O . GLN A 1 155 ? 37.611 33.191 -7.467 1.00 32.12 155 GLN A O 1
ATOM 912 N N . ALA A 1 156 ? 36.187 32.274 -8.934 1.00 31.00 156 ALA A N 1
ATOM 913 C CA . ALA A 1 156 ? 35.353 33.467 -8.941 1.00 31.08 156 ALA A CA 1
ATOM 914 C C . ALA A 1 156 ? 34.919 33.665 -7.523 1.00 30.78 156 ALA A C 1
ATOM 915 O O . ALA A 1 156 ? 34.241 32.816 -6.937 1.00 33.35 156 ALA A O 1
ATOM 917 N N . ILE A 1 157 ? 35.298 34.782 -6.954 1.00 29.36 157 ILE A N 1
ATOM 918 C CA . ILE A 1 157 ? 34.929 35.012 -5.593 1.00 30.43 157 ILE A CA 1
ATOM 919 C C . ILE A 1 157 ? 33.819 36.059 -5.512 1.00 31.94 157 ILE A C 1
ATOM 920 O O . ILE A 1 157 ? 33.323 36.381 -4.433 1.00 32.74 157 ILE A O 1
ATOM 925 N N . ALA A 1 158 ? 33.398 36.569 -6.663 1.00 33.00 158 ALA A N 1
ATOM 926 C CA . ALA A 1 158 ? 32.372 37.602 -6.693 1.00 33.29 158 ALA A CA 1
ATOM 927 C C . ALA A 1 158 ? 32.075 38.126 -8.102 1.00 34.22 158 ALA A C 1
ATOM 928 O O . ALA A 1 158 ? 32.942 38.186 -8.945 1.00 34.57 158 ALA A O 1
ATOM 930 N N . MET A 1 159 ? 30.826 38.484 -8.350 1.00 37.06 159 MET A N 1
ATOM 931 C CA . MET A 1 159 ? 30.411 39.032 -9.635 1.00 38.93 159 MET A CA 1
ATOM 932 C C . MET A 1 159 ? 30.391 40.522 -9.444 1.00 39.02 159 MET A C 1
ATOM 933 O O . MET A 1 159 ? 29.938 41.013 -8.423 1.00 39.25 159 MET A O 1
ATOM 938 N N . VAL A 1 160 ? 30.873 41.254 -10.420 1.00 39.87 160 VAL A N 1
ATOM 939 C CA . VAL A 1 160 ? 30.907 42.685 -10.276 1.00 40.94 160 VAL A CA 1
ATOM 940 C C . VAL A 1 160 ? 30.369 43.335 -11.547 1.00 44.25 160 VAL A C 1
ATOM 941 O O . VAL A 1 160 ? 30.741 42.956 -12.656 1.00 45.39 160 VAL A O 1
ATOM 945 N N . GLU A 1 161 ? 29.469 44.299 -11.394 1.00 46.95 161 GLU A N 1
ATOM 946 C CA . GLU A 1 161 ? 28.911 44.980 -12.555 1.00 49.19 161 GLU A CA 1
ATOM 947 C C . GLU A 1 161 ? 29.950 45.909 -13.162 1.00 49.64 161 GLU A C 1
ATOM 948 O O . GLU A 1 161 ? 30.183 47.004 -12.667 1.00 49.33 161 GLU A O 1
ATOM 954 N N . SER A 1 162 ? 30.602 45.462 -14.223 1.00 50.82 162 SER A N 1
ATOM 955 C CA . SER A 1 162 ? 31.607 46.295 -14.860 1.00 52.29 162 SER A CA 1
ATOM 956 C C . SER A 1 162 ? 31.662 46.127 -16.366 1.00 54.38 162 SER A C 1
ATOM 957 O O . SER A 1 162 ? 31.275 45.087 -16.916 1.00 55.05 162 SER A O 1
ATOM 960 N N . ASP A 1 163 ? 32.126 47.178 -17.033 1.00 56.50 163 ASP A N 1
ATOM 961 C CA . ASP A 1 163 ? 32.280 47.181 -18.490 1.00 58.20 163 ASP A CA 1
ATOM 962 C C . ASP A 1 163 ? 33.777 47.312 -18.797 1.00 57.71 163 ASP A C 1
ATOM 963 O O . ASP A 1 163 ? 34.185 47.504 -19.946 1.00 57.43 163 ASP A O 1
ATOM 968 N N . ASP A 1 164 ? 34.594 47.226 -17.755 1.00 56.63 164 ASP A N 1
ATOM 969 C CA . ASP A 1 164 ? 36.024 47.333 -17.945 1.00 55.61 164 ASP A CA 1
ATOM 970 C C . ASP A 1 164 ? 36.477 46.134 -18.797 1.00 54.46 164 ASP A C 1
ATOM 971 O O . ASP A 1 164 ? 37.488 46.210 -19.488 1.00 54.55 164 ASP A O 1
ATOM 976 N N . VAL A 1 165 ? 35.714 45.037 -18.757 1.00 52.93 165 VAL A N 1
ATOM 977 C CA . VAL A 1 165 ? 35.990 43.846 -19.585 1.00 51.34 165 VAL A CA 1
ATOM 978 C C . VAL A 1 165 ? 34.748 43.017 -19.927 1.00 50.17 165 VAL A C 1
ATOM 979 O O . VAL A 1 165 ? 33.697 43.118 -19.290 1.00 49.90 165 VAL A O 1
ATOM 983 N N . ALA A 1 166 ? 34.879 42.191 -20.950 1.00 49.15 166 ALA A N 1
ATOM 984 C CA . ALA A 1 166 ? 33.778 41.367 -21.405 1.00 48.46 166 ALA A CA 1
ATOM 985 C C . ALA A 1 166 ? 33.158 40.538 -20.287 1.00 49.16 166 ALA A C 1
ATOM 986 O O . ALA A 1 166 ? 33.862 39.964 -19.453 1.00 49.13 166 ALA A O 1
ATOM 988 N N . PRO A 1 167 ? 31.824 40.452 -20.265 1.00 49.00 167 PRO A N 1
ATOM 989 C CA . PRO A 1 167 ? 31.183 39.661 -19.214 1.00 49.19 167 PRO A CA 1
ATOM 990 C C . PRO A 1 167 ? 31.753 38.247 -19.156 1.00 49.22 167 PRO A C 1
ATOM 991 O O . PRO A 1 167 ? 31.904 37.591 -20.194 1.00 50.12 167 PRO A O 1
ATOM 995 N N . GLY A 1 168 ? 32.057 37.774 -17.949 1.00 48.28 168 GLY A N 1
ATOM 996 C CA . GLY A 1 168 ? 32.593 36.430 -17.786 1.00 46.19 168 GLY A CA 1
ATOM 997 C C . GLY A 1 168 ? 34.100 36.325 -17.577 1.00 44.46 168 GLY A C 1
ATOM 998 O O . GLY A 1 168 ? 34.590 35.296 -17.122 1.00 44.73 168 GLY A O 1
ATOM 999 N N . ASN A 1 169 ? 34.831 37.384 -17.903 1.00 42.68 169 ASN A N 1
ATOM 1000 C CA . ASN A 1 169 ? 36.285 37.404 -17.760 1.00 40.28 169 ASN A CA 1
ATOM 1001 C C . ASN A 1 169 ? 36.725 37.845 -16.397 1.00 37.23 169 ASN A C 1
ATOM 1002 O O . ASN A 1 169 ? 36.006 38.546 -15.702 1.00 36.72 169 ASN A O 1
ATOM 1007 N N . VAL A 1 170 ? 37.925 37.452 -16.009 1.00 34.19 170 VAL A N 1
ATOM 1008 C CA . VAL A 1 170 ? 38.384 37.862 -14.714 1.00 32.16 170 VAL A CA 1
ATOM 1009 C C . VAL A 1 170 ? 38.521 39.358 -14.843 1.00 32.24 170 VAL A C 1
ATOM 1010 O O . VAL A 1 170 ? 39.096 39.861 -15.804 1.00 31.94 170 VAL A O 1
ATOM 1014 N N . LEU A 1 171 ? 37.937 40.069 -13.885 1.00 33.80 171 LEU A N 1
ATOM 1015 C CA . LEU A 1 171 ? 37.943 41.539 -13.852 1.00 33.85 171 LEU A CA 1
ATOM 1016 C C . LEU A 1 171 ? 39.110 42.109 -13.056 1.00 33.65 171 LEU A C 1
ATOM 1017 O O . LEU A 1 171 ? 39.535 43.235 -13.301 1.00 35.34 171 LEU A O 1
ATOM 1022 N N . GLY A 1 172 ? 39.594 41.338 -12.087 1.00 32.05 172 GLY A N 1
ATOM 1023 C CA . GLY A 1 172 ? 40.730 41.752 -11.275 1.00 30.80 172 GLY A CA 1
ATOM 1024 C C . GLY A 1 172 ? 41.081 40.604 -10.347 1.00 29.48 172 GLY A C 1
ATOM 1025 O O . GLY A 1 172 ? 40.237 39.744 -10.106 1.00 29.92 172 GLY A O 1
ATOM 1026 N N . ILE A 1 173 ? 42.295 40.534 -9.823 1.00 28.49 173 ILE A N 1
ATOM 1027 C CA . ILE A 1 173 ? 42.564 39.431 -8.921 1.00 28.62 173 ILE A CA 1
ATOM 1028 C C . ILE A 1 173 ? 42.784 39.828 -7.444 1.00 28.73 173 ILE A C 1
ATOM 1029 O O . ILE A 1 173 ? 43.549 40.729 -7.127 1.00 27.17 173 ILE A O 1
ATOM 1034 N N . MET A 1 174 ? 42.056 39.147 -6.558 1.00 30.58 174 MET A N 1
ATOM 1035 C CA . MET A 1 174 ? 42.099 39.385 -5.117 1.00 33.21 174 MET A CA 1
ATOM 1036 C C . MET A 1 174 ? 43.309 38.742 -4.523 1.00 33.10 174 MET A C 1
ATOM 1037 O O . MET A 1 174 ? 43.798 39.158 -3.472 1.00 32.27 174 MET A O 1
ATOM 1042 N N . GLN A 1 175 ? 43.773 37.690 -5.187 1.00 33.44 175 GLN A N 1
ATOM 1043 C CA . GLN A 1 175 ? 44.928 36.963 -4.694 1.00 32.99 175 GLN A CA 1
ATOM 1044 C C . GLN A 1 175 ? 45.577 35.981 -5.680 1.00 33.17 175 GLN A C 1
ATOM 1045 O O . GLN A 1 175 ? 44.921 35.101 -6.230 1.00 32.91 175 GLN A O 1
ATOM 1051 N N . LYS A 1 176 ? 46.876 36.166 -5.896 1.00 33.56 176 LYS A N 1
ATOM 1052 C CA . LYS A 1 176 ? 47.663 35.321 -6.780 1.00 33.86 176 LYS A CA 1
ATOM 1053 C C . LYS A 1 176 ? 47.341 33.827 -6.633 1.00 35.82 176 LYS A C 1
ATOM 1054 O O . LYS A 1 176 ? 47.078 33.334 -5.535 1.00 36.45 176 LYS A O 1
ATOM 1060 N N . GLY A 1 177 ? 47.369 33.111 -7.749 1.00 37.51 177 GLY A N 1
ATOM 1061 C CA . GLY A 1 177 ? 47.126 31.681 -7.731 1.00 38.71 177 GLY A CA 1
ATOM 1062 C C . GLY A 1 177 ? 48.367 31.023 -8.307 1.00 39.18 177 GLY A C 1
ATOM 1063 O O . GLY A 1 177 ? 48.900 31.487 -9.301 1.00 39.41 177 GLY A O 1
ATOM 1064 N N . TYR A 1 178 ? 48.844 29.952 -7.692 1.00 40.38 178 TYR A N 1
ATOM 1065 C CA . TYR A 1 178 ? 50.053 29.279 -8.177 1.00 41.14 178 TYR A CA 1
ATOM 1066 C C . TYR A 1 178 ? 49.866 27.838 -8.698 1.00 40.04 178 TYR A C 1
ATOM 1067 O O . TYR A 1 178 ? 49.095 27.055 -8.139 1.00 39.31 178 TYR A O 1
ATOM 1076 N N . THR A 1 179 ? 50.585 27.497 -9.765 1.00 39.96 179 THR A N 1
ATOM 1077 C CA . THR A 1 179 ? 50.553 26.141 -10.332 1.00 41.00 179 THR A CA 1
ATOM 1078 C C . THR A 1 179 ? 51.951 25.483 -10.355 1.00 41.08 179 THR A C 1
ATOM 1079 O O . THR A 1 179 ? 52.948 26.122 -10.667 1.00 42.28 179 THR A O 1
ATOM 1083 N N . LEU A 1 180 ? 52.032 24.211 -9.987 1.00 40.92 180 LEU A N 1
ATOM 1084 C CA . LEU A 1 180 ? 53.310 23.498 -9.993 1.00 41.46 180 LEU A CA 1
ATOM 1085 C C . LEU A 1 180 ? 53.310 22.428 -11.093 1.00 42.57 180 LEU A C 1
ATOM 1086 O O . LEU A 1 180 ? 52.588 21.434 -11.033 1.00 42.49 180 LEU A O 1
ATOM 1091 N N . ASN A 1 181 ? 54.106 22.653 -12.122 1.00 43.70 181 ASN A N 1
ATOM 1092 C CA . ASN A 1 181 ? 54.192 21.719 -13.238 1.00 44.43 181 ASN A CA 1
ATOM 1093 C C . ASN A 1 181 ? 52.866 21.208 -13.795 1.00 44.58 181 ASN A C 1
ATOM 1094 O O . ASN A 1 181 ? 52.744 20.040 -14.135 1.00 46.59 181 ASN A O 1
ATOM 1099 N N . GLY A 1 182 ? 51.863 22.061 -13.904 1.00 44.50 182 GLY A N 1
ATOM 1100 C CA . GLY A 1 182 ? 50.606 21.586 -14.464 1.00 45.20 182 GLY A CA 1
ATOM 1101 C C . GLY A 1 182 ? 49.426 21.428 -13.518 1.00 45.86 182 GLY A C 1
ATOM 1102 O O . GLY A 1 182 ? 48.286 21.723 -13.890 1.00 46.40 182 GLY A O 1
ATOM 1103 N N . ARG A 1 183 ? 49.686 20.948 -12.305 1.00 45.23 183 ARG A N 1
ATOM 1104 C CA . ARG A 1 183 ? 48.630 20.775 -11.317 1.00 43.66 183 ARG A CA 1
ATOM 1105 C C . ARG A 1 183 ? 48.541 22.081 -10.558 1.00 43.73 183 ARG A C 1
ATOM 1106 O O . ARG A 1 183 ? 49.553 22.737 -10.333 1.00 44.78 183 ARG A O 1
ATOM 1114 N N . THR A 1 184 ? 47.331 22.467 -10.167 1.00 42.91 184 THR A N 1
ATOM 1115 C CA . THR A 1 184 ? 47.121 23.722 -9.433 1.00 40.79 184 THR A CA 1
ATOM 1116 C C . THR A 1 184 ? 47.343 23.533 -7.923 1.00 38.98 184 THR A C 1
ATOM 1117 O O . THR A 1 184 ? 46.764 22.619 -7.333 1.00 39.69 184 THR A O 1
ATOM 1121 N N . ILE A 1 185 ? 48.179 24.371 -7.303 1.00 35.80 185 ILE A N 1
ATOM 1122 C CA . ILE A 1 185 ? 48.421 24.277 -5.861 1.00 32.97 185 ILE A CA 1
ATOM 1123 C C . ILE A 1 185 ? 47.534 25.274 -5.112 1.00 30.34 185 ILE A C 1
ATOM 1124 O O . ILE A 1 185 ? 47.288 25.147 -3.910 1.00 30.13 185 ILE A O 1
ATOM 1129 N N . ARG A 1 186 ? 47.057 26.272 -5.836 1.00 27.83 186 ARG A N 1
ATOM 1130 C CA . ARG A 1 186 ? 46.160 27.256 -5.259 1.00 26.33 186 ARG A CA 1
ATOM 1131 C C . ARG A 1 186 ? 45.576 28.100 -6.368 1.00 25.11 186 ARG A C 1
ATOM 1132 O O . ARG A 1 186 ? 46.262 28.881 -6.977 1.00 25.75 186 ARG A O 1
ATOM 1140 N N . ALA A 1 187 ? 44.308 27.907 -6.660 1.00 25.15 187 ALA A N 1
ATOM 1141 C CA . ALA A 1 187 ? 43.658 28.690 -7.692 1.00 26.37 187 ALA A CA 1
ATOM 1142 C C . ALA A 1 187 ? 43.684 30.160 -7.269 1.00 27.97 187 ALA A C 1
ATOM 1143 O O . ALA A 1 187 ? 43.706 30.462 -6.079 1.00 29.90 187 ALA A O 1
ATOM 1145 N N . ALA A 1 188 ? 43.707 31.082 -8.222 1.00 27.86 188 ALA A N 1
ATOM 1146 C CA . ALA A 1 188 ? 43.697 32.488 -7.861 1.00 27.67 188 ALA A CA 1
ATOM 1147 C C . ALA A 1 188 ? 42.251 32.833 -7.470 1.00 28.34 188 ALA A C 1
ATOM 1148 O O . ALA A 1 188 ? 41.303 32.190 -7.940 1.00 28.88 188 ALA A O 1
ATOM 1150 N N . MET A 1 189 ? 42.084 33.827 -6.597 1.00 28.17 189 MET A N 1
ATOM 1151 C CA . MET A 1 189 ? 40.755 34.271 -6.163 1.00 28.20 189 MET A CA 1
ATOM 1152 C C . MET A 1 189 ? 40.444 35.483 -7.015 1.00 27.99 189 MET A C 1
ATOM 1153 O O . MET A 1 189 ? 40.909 36.593 -6.720 1.00 28.54 189 MET A O 1
ATOM 1158 N N . VAL A 1 190 ? 39.669 35.272 -8.069 1.00 26.27 190 VAL A N 1
ATOM 1159 C CA . VAL A 1 190 ? 39.371 36.362 -8.967 1.00 27.07 190 VAL A CA 1
ATOM 1160 C C . VAL A 1 190 ? 38.030 37.016 -8.757 1.00 29.53 190 VAL A C 1
ATOM 1161 O O . VAL A 1 190 ? 37.237 36.580 -7.935 1.00 31.13 190 VAL A O 1
ATOM 1165 N N . THR A 1 191 ? 37.793 38.056 -9.544 1.00 30.41 191 THR A N 1
ATOM 1166 C CA . THR A 1 191 ? 36.585 38.850 -9.516 1.00 30.29 191 THR A CA 1
ATOM 1167 C C . THR A 1 191 ? 36.072 38.838 -10.961 1.00 31.33 191 THR A C 1
ATOM 1168 O O . THR A 1 191 ? 36.657 39.479 -11.812 1.00 32.65 191 THR A O 1
ATOM 1172 N N . VAL A 1 192 ? 35.023 38.076 -11.262 1.00 31.33 192 VAL A N 1
ATOM 1173 C CA . VAL A 1 192 ? 34.502 38.007 -12.636 1.00 31.90 192 VAL A CA 1
ATOM 1174 C C . VAL A 1 192 ? 33.581 39.182 -13.006 1.00 34.42 192 VAL A C 1
ATOM 1175 O O . VAL A 1 192 ? 32.900 39.739 -12.156 1.00 35.53 192 VAL A O 1
ATOM 1179 N N . ALA A 1 193 ? 33.524 39.557 -14.278 1.00 36.26 193 ALA A N 1
ATOM 1180 C CA . ALA A 1 193 ? 32.676 40.695 -14.653 1.00 38.49 193 ALA A CA 1
ATOM 1181 C C . ALA A 1 193 ? 31.290 40.434 -15.300 1.00 40.19 193 ALA A C 1
ATOM 1182 O O . ALA A 1 193 ? 31.143 39.578 -16.182 1.00 39.87 193 ALA A O 1
ATOM 1184 N N . LYS A 1 194 ? 30.286 41.192 -14.836 1.00 41.63 194 LYS A N 1
ATOM 1185 C CA . LYS A 1 194 ? 28.905 41.127 -15.319 1.00 42.72 194 LYS A CA 1
ATOM 1186 C C . LYS A 1 194 ? 28.609 42.396 -16.090 1.00 46.13 194 LYS A C 1
ATOM 1187 O O . LYS A 1 194 ? 29.180 43.455 -15.823 1.00 45.99 194 LYS A O 1
ATOM 1189 N N . ALA A 1 195 ? 27.684 42.270 -17.037 1.00 50.50 195 ALA A N 1
ATOM 1190 C CA . ALA A 1 195 ? 27.262 43.354 -17.933 1.00 53.42 195 ALA A CA 1
ATOM 1191 C C . ALA A 1 195 ? 26.802 44.685 -17.326 1.00 55.22 195 ALA A C 1
ATOM 1192 O O . ALA A 1 195 ? 26.073 44.717 -16.319 1.00 55.74 195 ALA A O 1
ATOM 1194 N N . LYS A 1 196 ? 27.220 45.767 -18.000 1.00 56.81 196 LYS A N 1
ATOM 1195 C CA . LYS A 1 196 ? 26.927 47.178 -17.679 1.00 57.35 196 LYS A CA 1
ATOM 1196 C C . LYS A 1 196 ? 25.962 47.457 -16.513 1.00 57.47 196 LYS A C 1
ATOM 1197 O O . LYS A 1 196 ? 26.354 48.024 -15.492 1.00 57.69 196 LYS A O 1
ATOM 1199 N N . ALA A 1 197 ? 24.697 47.074 -16.681 1.00 57.68 197 ALA A N 1
ATOM 1200 C CA . ALA A 1 197 ? 23.672 47.283 -15.659 1.00 57.11 197 ALA A CA 1
ATOM 1201 C C . ALA A 1 197 ? 22.357 46.636 -16.080 1.00 56.14 197 ALA A C 1
ATOM 1202 O O . ALA A 1 197 ? 21.406 47.339 -16.422 1.00 55.51 197 ALA A O 1
ATOM 1204 N N . ASP B 1 38 ? 56.954 -52.856 -18.807 1.00 84.56 38 ASP B N 1
ATOM 1205 C CA . ASP B 1 38 ? 58.107 -51.972 -18.952 1.00 85.13 38 ASP B CA 1
ATOM 1206 C C . ASP B 1 38 ? 57.873 -50.864 -19.989 1.00 83.79 38 ASP B C 1
ATOM 1207 O O . ASP B 1 38 ? 58.227 -49.704 -19.764 1.00 84.15 38 ASP B O 1
ATOM 1212 N N . PRO B 1 39 ? 57.270 -51.202 -21.142 1.00 81.93 39 PRO B N 1
ATOM 1213 C CA . PRO B 1 39 ? 57.054 -50.136 -22.129 1.00 80.08 39 PRO B CA 1
ATOM 1214 C C . PRO B 1 39 ? 56.250 -48.934 -21.567 1.00 78.37 39 PRO B C 1
ATOM 1215 O O . PRO B 1 39 ? 56.449 -47.782 -21.965 1.00 78.26 39 PRO B O 1
ATOM 1219 N N . ARG B 1 40 ? 55.342 -49.220 -20.637 1.00 76.43 40 ARG B N 1
ATOM 1220 C CA . ARG B 1 40 ? 54.503 -48.194 -20.016 1.00 73.81 40 ARG B CA 1
ATOM 1221 C C . ARG B 1 40 ? 54.995 -47.820 -18.617 1.00 71.22 40 ARG B C 1
ATOM 1222 O O . ARG B 1 40 ? 54.706 -46.733 -18.116 1.00 70.45 40 ARG B O 1
ATOM 1230 N N . ASP B 1 41 ? 55.715 -48.732 -17.975 1.00 68.82 41 ASP B N 1
ATOM 1231 C CA . ASP B 1 41 ? 56.248 -48.447 -16.643 1.00 67.15 41 ASP B CA 1
ATOM 1232 C C . ASP B 1 41 ? 57.325 -47.351 -16.779 1.00 64.71 41 ASP B C 1
ATOM 1233 O O . ASP B 1 41 ? 57.320 -46.345 -16.057 1.00 63.96 41 ASP B O 1
ATOM 1235 N N . GLU B 1 42 ? 58.237 -47.577 -17.724 1.00 62.03 42 GLU B N 1
ATOM 1236 C CA . GLU B 1 42 ? 59.338 -46.672 -18.025 1.00 58.82 42 GLU B CA 1
ATOM 1237 C C . GLU B 1 42 ? 58.783 -45.385 -18.589 1.00 56.75 42 GLU B C 1
ATOM 1238 O O . GLU B 1 42 ? 59.398 -44.327 -18.470 1.00 56.56 42 GLU B O 1
ATOM 1244 N N . LYS B 1 43 ? 57.627 -45.476 -19.233 1.00 54.29 43 LYS B N 1
ATOM 1245 C CA . LYS B 1 43 ? 57.018 -44.277 -19.773 1.00 51.62 43 LYS B CA 1
ATOM 1246 C C . LYS B 1 43 ? 56.246 -43.628 -18.647 1.00 49.87 43 LYS B C 1
ATOM 1247 O O . LYS B 1 43 ? 56.260 -42.412 -18.516 1.00 51.11 43 LYS B O 1
ATOM 1253 N N . VAL B 1 44 ? 55.565 -44.426 -17.831 1.00 46.82 44 VAL B N 1
ATOM 1254 C CA . VAL B 1 44 ? 54.809 -43.841 -16.751 1.00 43.45 44 VAL B CA 1
ATOM 1255 C C . VAL B 1 44 ? 55.706 -43.071 -15.824 1.00 42.46 44 VAL B C 1
ATOM 1256 O O . VAL B 1 44 ? 55.251 -42.116 -15.209 1.00 44.48 44 VAL B O 1
ATOM 1260 N N . ALA B 1 45 ? 56.973 -43.462 -15.706 1.00 40.63 45 ALA B N 1
ATOM 1261 C CA . ALA B 1 45 ? 57.908 -42.728 -14.841 1.00 39.62 45 ALA B CA 1
ATOM 1262 C C . ALA B 1 45 ? 58.268 -41.352 -15.450 1.00 40.11 45 ALA B C 1
ATOM 1263 O O . ALA B 1 45 ? 58.036 -40.298 -14.841 1.00 40.19 45 ALA B O 1
ATOM 1265 N N . ASN B 1 46 ? 58.831 -41.366 -16.656 1.00 39.51 46 ASN B N 1
ATOM 1266 C CA . ASN B 1 46 ? 59.212 -40.140 -17.324 1.00 37.85 46 ASN B CA 1
ATOM 1267 C C . ASN B 1 46 ? 58.065 -39.160 -17.464 1.00 36.38 46 ASN B C 1
ATOM 1268 O O . ASN B 1 46 ? 58.295 -37.959 -17.616 1.00 37.34 46 ASN B O 1
ATOM 1273 N N . LEU B 1 47 ? 56.828 -39.655 -17.450 1.00 34.25 47 LEU B N 1
ATOM 1274 C CA . LEU B 1 47 ? 55.664 -38.772 -17.556 1.00 31.82 47 LEU B CA 1
ATOM 1275 C C . LEU B 1 47 ? 55.597 -38.083 -16.230 1.00 31.36 47 LEU B C 1
ATOM 1276 O O . LEU B 1 47 ? 55.555 -36.867 -16.167 1.00 31.60 47 LEU B O 1
ATOM 1281 N N . GLU B 1 48 ? 55.596 -38.864 -15.157 1.00 30.66 48 GLU B N 1
ATOM 1282 C CA . GLU B 1 48 ? 55.545 -38.275 -13.837 1.00 30.79 48 GLU B CA 1
ATOM 1283 C C . GLU B 1 48 ? 56.584 -37.168 -13.713 1.00 30.13 48 GLU B C 1
ATOM 1284 O O . GLU B 1 48 ? 56.263 -36.049 -13.324 1.00 29.57 48 GLU B O 1
ATOM 1290 N N . ALA B 1 49 ? 57.832 -37.475 -14.050 1.00 30.76 49 ALA B N 1
ATOM 1291 C CA . ALA B 1 49 ? 58.896 -36.471 -13.996 1.00 30.98 49 ALA B CA 1
ATOM 1292 C C . ALA B 1 49 ? 58.484 -35.262 -14.828 1.00 32.22 49 ALA B C 1
ATOM 1293 O O . ALA B 1 49 ? 58.315 -34.175 -14.292 1.00 34.64 49 ALA B O 1
ATOM 1295 N N . GLN B 1 50 ? 58.332 -35.444 -16.135 1.00 31.04 50 GLN B N 1
ATOM 1296 C CA . GLN B 1 50 ? 57.906 -34.355 -16.988 1.00 30.62 50 GLN B CA 1
ATOM 1297 C C . GLN B 1 50 ? 56.911 -33.463 -16.232 1.00 31.80 50 GLN B C 1
ATOM 1298 O O . GLN B 1 50 ? 56.877 -32.237 -16.419 1.00 32.49 50 GLN B O 1
ATOM 1304 N N . LEU B 1 51 ? 56.116 -34.069 -15.360 1.00 32.66 51 LEU B N 1
ATOM 1305 C CA . LEU B 1 51 ? 55.141 -33.303 -14.600 1.00 34.16 51 LEU B CA 1
ATOM 1306 C C . LEU B 1 51 ? 55.714 -32.517 -13.442 1.00 35.31 51 LEU B C 1
ATOM 1307 O O . LEU B 1 51 ? 55.242 -31.406 -13.164 1.00 35.57 51 LEU B O 1
ATOM 1312 N N . ALA B 1 52 ? 56.698 -33.090 -12.747 1.00 36.07 52 ALA B N 1
ATOM 1313 C CA . ALA B 1 52 ? 57.339 -32.400 -11.620 1.00 36.39 52 ALA B CA 1
ATOM 1314 C C . ALA B 1 52 ? 58.132 -31.202 -12.165 1.00 36.57 52 ALA B C 1
ATOM 1315 O O . ALA B 1 52 ? 58.174 -30.125 -11.570 1.00 35.72 52 ALA B O 1
ATOM 1317 N N . GLU B 1 53 ? 58.754 -31.405 -13.312 1.00 37.33 53 GLU B N 1
ATOM 1318 C CA . GLU B 1 53 ? 59.518 -30.359 -13.938 1.00 38.79 53 GLU B CA 1
ATOM 1319 C C . GLU B 1 53 ? 58.597 -29.167 -14.163 1.00 40.29 53 GLU B C 1
ATOM 1320 O O . GLU B 1 53 ? 58.715 -28.143 -13.508 1.00 41.17 53 GLU B O 1
ATOM 1326 N N . ALA B 1 54 ? 57.666 -29.306 -15.095 1.00 41.69 54 ALA B N 1
ATOM 1327 C CA . ALA B 1 54 ? 56.743 -28.221 -15.401 1.00 41.47 54 ALA B CA 1
ATOM 1328 C C . ALA B 1 54 ? 56.033 -27.661 -14.166 1.00 41.91 54 ALA B C 1
ATOM 1329 O O . ALA B 1 54 ? 55.605 -26.509 -14.155 1.00 41.17 54 ALA B O 1
ATOM 1331 N N . GLN B 1 55 ? 55.880 -28.488 -13.139 1.00 43.82 55 GLN B N 1
ATOM 1332 C CA . GLN B 1 55 ? 55.215 -28.058 -11.904 1.00 45.71 55 GLN B CA 1
ATOM 1333 C C . GLN B 1 55 ? 56.085 -27.062 -11.178 1.00 45.31 55 GLN B C 1
ATOM 1334 O O . GLN B 1 55 ? 55.719 -25.904 -11.025 1.00 45.75 55 GLN B O 1
ATOM 1340 N N . THR B 1 56 ? 57.226 -27.546 -10.700 1.00 44.60 56 THR B N 1
ATOM 1341 C CA . THR B 1 56 ? 58.189 -26.722 -9.990 1.00 43.85 56 THR B CA 1
ATOM 1342 C C . THR B 1 56 ? 58.711 -25.582 -10.874 1.00 43.86 56 THR B C 1
ATOM 1343 O O . THR B 1 56 ? 59.016 -24.496 -10.382 1.00 43.63 56 THR B O 1
ATOM 1347 N N . ARG B 1 57 ? 58.821 -25.824 -12.174 1.00 44.29 57 ARG B N 1
ATOM 1348 C CA . ARG B 1 57 ? 59.295 -24.801 -13.093 1.00 45.54 57 ARG B CA 1
ATOM 1349 C C . ARG B 1 57 ? 58.356 -23.595 -13.078 1.00 46.93 57 ARG B C 1
ATOM 1350 O O . ARG B 1 57 ? 58.796 -22.447 -13.274 1.00 47.34 57 ARG B O 1
ATOM 1358 N N . GLU B 1 58 ? 57.063 -23.863 -12.871 1.00 47.27 58 GLU B N 1
ATOM 1359 C CA . GLU B 1 58 ? 56.055 -22.811 -12.805 1.00 46.43 58 GLU B CA 1
ATOM 1360 C C . GLU B 1 58 ? 56.193 -22.145 -11.465 1.00 46.32 58 GLU B C 1
ATOM 1361 O O . GLU B 1 58 ? 56.248 -20.926 -11.377 1.00 46.02 58 GLU B O 1
ATOM 1367 N N . ARG B 1 59 ? 56.236 -22.954 -10.416 1.00 47.08 59 ARG B N 1
ATOM 1368 C CA . ARG B 1 59 ? 56.356 -22.434 -9.068 1.00 49.11 59 ARG B CA 1
ATOM 1369 C C . ARG B 1 59 ? 57.524 -21.483 -8.972 1.00 50.14 59 ARG B C 1
ATOM 1370 O O . ARG B 1 59 ? 57.336 -20.309 -8.719 1.00 51.19 59 ARG B O 1
ATOM 1378 N N . ASP B 1 60 ? 58.735 -21.996 -9.156 1.00 50.58 60 ASP B N 1
ATOM 1379 C CA . ASP B 1 60 ? 59.928 -21.160 -9.091 1.00 51.36 60 ASP B CA 1
ATOM 1380 C C . ASP B 1 60 ? 59.835 -19.954 -10.042 1.00 51.91 60 ASP B C 1
ATOM 1381 O O . ASP B 1 60 ? 60.054 -18.809 -9.633 1.00 52.23 60 ASP B O 1
ATOM 1386 N N . GLY B 1 61 ? 59.535 -20.207 -11.311 1.00 51.99 61 GLY B N 1
ATOM 1387 C CA . GLY B 1 61 ? 59.411 -19.117 -12.267 1.00 51.96 61 GLY B CA 1
ATOM 1388 C C . GLY B 1 61 ? 58.573 -17.967 -11.724 1.00 51.84 61 GLY B C 1
ATOM 1389 O O . GLY B 1 61 ? 58.886 -16.800 -11.951 1.00 51.55 61 GLY B O 1
ATOM 1390 N N . ILE B 1 62 ? 57.482 -18.305 -11.039 1.00 51.81 62 ILE B N 1
ATOM 1391 C CA . ILE B 1 62 ? 56.604 -17.304 -10.429 1.00 51.45 62 ILE B CA 1
ATOM 1392 C C . ILE B 1 62 ? 57.482 -16.535 -9.454 1.00 51.01 62 ILE B C 1
ATOM 1393 O O . ILE B 1 62 ? 57.692 -15.344 -9.623 1.00 52.55 62 ILE B O 1
ATOM 1398 N N . LEU B 1 63 ? 58.002 -17.223 -8.442 1.00 50.03 63 LEU B N 1
ATOM 1399 C CA . LEU B 1 63 ? 58.859 -16.606 -7.432 1.00 49.31 63 LEU B CA 1
ATOM 1400 C C . LEU B 1 63 ? 59.899 -15.650 -7.964 1.00 47.93 63 LEU B C 1
ATOM 1401 O O . LEU B 1 63 ? 59.977 -14.519 -7.497 1.00 47.10 63 LEU B O 1
ATOM 1406 N N . ARG B 1 64 ? 60.714 -16.106 -8.912 1.00 47.27 64 ARG B N 1
ATOM 1407 C CA . ARG B 1 64 ? 61.746 -15.245 -9.465 1.00 47.83 64 ARG B CA 1
ATOM 1408 C C . ARG B 1 64 ? 61.146 -13.945 -9.949 1.00 49.60 64 ARG B C 1
ATOM 1409 O O . ARG B 1 64 ? 61.696 -12.883 -9.676 1.00 50.76 64 ARG B O 1
ATOM 1411 N N . VAL B 1 65 ? 60.028 -13.996 -10.670 1.00 51.28 65 VAL B N 1
ATOM 1412 C CA . VAL B 1 65 ? 59.429 -12.750 -11.153 1.00 52.63 65 VAL B CA 1
ATOM 1413 C C . VAL B 1 65 ? 58.724 -11.991 -10.047 1.00 54.11 65 VAL B C 1
ATOM 1414 O O . VAL B 1 65 ? 58.519 -10.791 -10.169 1.00 55.22 65 VAL B O 1
ATOM 1418 N N . LYS B 1 66 ? 58.347 -12.680 -8.974 1.00 55.63 66 LYS B N 1
ATOM 1419 C CA . LYS B 1 66 ? 57.670 -12.028 -7.855 1.00 57.31 66 LYS B CA 1
ATOM 1420 C C . LYS B 1 66 ? 58.629 -11.357 -6.854 1.00 57.74 66 LYS B C 1
ATOM 1421 O O . LYS B 1 66 ? 58.225 -10.476 -6.086 1.00 58.53 66 LYS B O 1
ATOM 1427 N N . ALA B 1 67 ? 59.884 -11.785 -6.831 1.00 57.10 67 ALA B N 1
ATOM 1428 C CA . ALA B 1 67 ? 60.865 -11.164 -5.961 1.00 56.60 67 ALA B CA 1
ATOM 1429 C C . ALA B 1 67 ? 61.584 -10.172 -6.867 1.00 56.96 67 ALA B C 1
ATOM 1430 O O . ALA B 1 67 ? 62.211 -9.217 -6.413 1.00 56.92 67 ALA B O 1
ATOM 1432 N N . GLU B 1 68 ? 61.472 -10.430 -8.165 1.00 57.24 68 GLU B N 1
ATOM 1433 C CA . GLU B 1 68 ? 62.055 -9.603 -9.217 1.00 58.03 68 GLU B CA 1
ATOM 1434 C C . GLU B 1 68 ? 61.270 -8.301 -9.283 1.00 57.92 68 GLU B C 1
ATOM 1435 O O . GLU B 1 68 ? 61.806 -7.242 -9.604 1.00 58.02 68 GLU B O 1
ATOM 1441 N N . MET B 1 69 ? 59.981 -8.401 -8.990 1.00 57.73 69 MET B N 1
ATOM 1442 C CA . MET B 1 69 ? 59.090 -7.258 -9.004 1.00 57.21 69 MET B CA 1
ATOM 1443 C C . MET B 1 69 ? 59.281 -6.433 -7.759 1.00 58.00 69 MET B C 1
ATOM 1444 O O . MET B 1 69 ? 59.108 -5.224 -7.796 1.00 58.88 69 MET B O 1
ATOM 1449 N N . GLU B 1 70 ? 59.613 -7.094 -6.652 1.00 58.97 70 GLU B N 1
ATOM 1450 C CA . GLU B 1 70 ? 59.808 -6.418 -5.365 1.00 59.65 70 GLU B CA 1
ATOM 1451 C C . GLU B 1 70 ? 61.094 -5.613 -5.293 1.00 59.30 70 GLU B C 1
ATOM 1452 O O . GLU B 1 70 ? 61.217 -4.671 -4.501 1.00 59.57 70 GLU B O 1
ATOM 1458 N N . ASN B 1 71 ? 62.071 -6.000 -6.095 1.00 58.41 71 ASN B N 1
ATOM 1459 C CA . ASN B 1 71 ? 63.306 -5.263 -6.112 1.00 57.58 71 ASN B CA 1
ATOM 1460 C C . ASN B 1 71 ? 62.997 -4.056 -6.958 1.00 57.01 71 ASN B C 1
ATOM 1461 O O . ASN B 1 71 ? 63.351 -2.947 -6.602 1.00 58.42 71 ASN B O 1
ATOM 1466 N N . LEU B 1 72 ? 62.323 -4.263 -8.081 1.00 56.31 72 LEU B N 1
ATOM 1467 C CA . LEU B 1 72 ? 61.958 -3.133 -8.928 1.00 55.99 72 LEU B CA 1
ATOM 1468 C C . LEU B 1 72 ? 61.276 -2.082 -8.076 1.00 56.45 72 LEU B C 1
ATOM 1469 O O . LEU B 1 72 ? 61.512 -0.889 -8.237 1.00 56.44 72 LEU B O 1
ATOM 1474 N N . ARG B 1 73 ? 60.405 -2.536 -7.185 1.00 57.28 73 ARG B N 1
ATOM 1475 C CA . ARG B 1 73 ? 59.691 -1.639 -6.295 1.00 58.47 73 ARG B CA 1
ATOM 1476 C C . ARG B 1 73 ? 60.677 -0.932 -5.364 1.00 59.63 73 ARG B C 1
ATOM 1477 O O . ARG B 1 73 ? 60.922 0.262 -5.499 1.00 59.84 73 ARG B O 1
ATOM 1485 N N . ARG B 1 74 ? 61.227 -1.681 -4.410 1.00 60.99 74 ARG B N 1
ATOM 1486 C CA . ARG B 1 74 ? 62.203 -1.173 -3.430 1.00 61.74 74 ARG B CA 1
ATOM 1487 C C . ARG B 1 74 ? 63.306 -0.274 -4.017 1.00 61.83 74 ARG B C 1
ATOM 1488 O O . ARG B 1 74 ? 63.822 0.634 -3.353 1.00 61.61 74 ARG B O 1
ATOM 1496 N N . ARG B 1 75 ? 63.668 -0.544 -5.263 1.00 61.90 75 ARG B N 1
ATOM 1497 C CA . ARG B 1 75 ? 64.692 0.213 -5.961 1.00 61.81 75 ARG B CA 1
ATOM 1498 C C . ARG B 1 75 ? 64.171 1.544 -6.531 1.00 62.43 75 ARG B C 1
ATOM 1499 O O . ARG B 1 75 ? 64.934 2.495 -6.690 1.00 62.37 75 ARG B O 1
ATOM 1507 N N . THR B 1 76 ? 62.881 1.623 -6.853 1.00 63.26 76 THR B N 1
ATOM 1508 C CA . THR B 1 76 ? 62.342 2.881 -7.369 1.00 62.90 76 THR B CA 1
ATOM 1509 C C . THR B 1 76 ? 62.027 3.824 -6.214 1.00 63.00 76 THR B C 1
ATOM 1510 O O . THR B 1 76 ? 62.015 5.035 -6.396 1.00 62.89 76 THR B O 1
ATOM 1514 N N . GLU B 1 77 ? 61.785 3.285 -5.021 1.00 63.87 77 GLU B N 1
ATOM 1515 C CA . GLU B 1 77 ? 61.523 4.141 -3.869 1.00 65.26 77 GLU B CA 1
ATOM 1516 C C . GLU B 1 77 ? 62.818 4.873 -3.631 1.00 64.97 77 GLU B C 1
ATOM 1517 O O . GLU B 1 77 ? 62.852 6.096 -3.515 1.00 65.41 77 GLU B O 1
ATOM 1523 N N . LEU B 1 78 ? 63.892 4.103 -3.540 1.00 64.19 78 LEU B N 1
ATOM 1524 C CA . LEU B 1 78 ? 65.204 4.688 -3.346 1.00 63.20 78 LEU B CA 1
ATOM 1525 C C . LEU B 1 78 ? 65.355 5.829 -4.324 1.00 62.16 78 LEU B C 1
ATOM 1526 O O . LEU B 1 78 ? 65.479 6.981 -3.925 1.00 61.81 78 LEU B O 1
ATOM 1529 N N . ASP B 1 79 ? 65.335 5.486 -5.609 1.00 61.61 79 ASP B N 1
ATOM 1530 C CA . ASP B 1 79 ? 65.487 6.444 -6.707 1.00 61.68 79 ASP B CA 1
ATOM 1531 C C . ASP B 1 79 ? 64.575 7.667 -6.699 1.00 61.30 79 ASP B C 1
ATOM 1532 O O . ASP B 1 79 ? 64.860 8.652 -7.393 1.00 61.09 79 ASP B O 1
ATOM 1535 N N . ILE B 1 80 ? 63.475 7.601 -5.947 1.00 60.67 80 ILE B N 1
ATOM 1536 C CA . ILE B 1 80 ? 62.534 8.722 -5.839 1.00 59.94 80 ILE B CA 1
ATOM 1537 C C . ILE B 1 80 ? 62.866 9.531 -4.601 1.00 60.38 80 ILE B C 1
ATOM 1538 O O . ILE B 1 80 ? 62.686 10.752 -4.574 1.00 61.19 80 ILE B O 1
ATOM 1543 N N . GLU B 1 81 ? 63.305 8.830 -3.559 1.00 60.08 81 GLU B N 1
ATOM 1544 C CA . GLU B 1 81 ? 63.671 9.454 -2.293 1.00 59.27 81 GLU B CA 1
ATOM 1545 C C . GLU B 1 81 ? 65.061 10.101 -2.345 1.00 58.88 81 GLU B C 1
ATOM 1546 O O . GLU B 1 81 ? 65.480 10.763 -1.391 1.00 59.78 81 GLU B O 1
ATOM 1548 N N . LYS B 1 82 ? 65.782 9.901 -3.443 1.00 57.38 82 LYS B N 1
ATOM 1549 C CA . LYS B 1 82 ? 67.104 10.486 -3.586 1.00 56.45 82 LYS B CA 1
ATOM 1550 C C . LYS B 1 82 ? 66.919 11.744 -4.380 1.00 56.35 82 LYS B C 1
ATOM 1551 O O . LYS B 1 82 ? 67.308 12.833 -3.974 1.00 56.69 82 LYS B O 1
ATOM 1553 N N . ALA B 1 83 ? 66.318 11.587 -5.542 1.00 57.06 83 ALA B N 1
ATOM 1554 C CA . ALA B 1 83 ? 66.079 12.734 -6.399 1.00 57.50 83 ALA B CA 1
ATOM 1555 C C . ALA B 1 83 ? 65.263 13.807 -5.659 1.00 56.74 83 ALA B C 1
ATOM 1556 O O . ALA B 1 83 ? 65.177 14.960 -6.092 1.00 56.77 83 ALA B O 1
ATOM 1558 N N . HIS B 1 84 ? 64.672 13.415 -4.539 1.00 55.91 84 HIS B N 1
ATOM 1559 C CA . HIS B 1 84 ? 63.856 14.313 -3.733 1.00 55.65 84 HIS B CA 1
ATOM 1560 C C . HIS B 1 84 ? 64.725 15.015 -2.686 1.00 54.59 84 HIS B C 1
ATOM 1561 O O . HIS B 1 84 ? 64.687 16.230 -2.529 1.00 54.03 84 HIS B O 1
ATOM 1568 N N . LYS B 1 85 ? 65.486 14.230 -1.946 1.00 54.37 85 LYS B N 1
ATOM 1569 C CA . LYS B 1 85 ? 66.390 14.783 -0.961 1.00 53.89 85 LYS B CA 1
ATOM 1570 C C . LYS B 1 85 ? 67.224 15.798 -1.731 1.00 53.60 85 LYS B C 1
ATOM 1571 O O . LYS B 1 85 ? 67.530 16.875 -1.231 1.00 52.67 85 LYS B O 1
ATOM 1577 N N . PHE B 1 86 ? 67.581 15.440 -2.961 1.00 53.77 86 PHE B N 1
ATOM 1578 C CA . PHE B 1 86 ? 68.387 16.305 -3.806 1.00 54.13 86 PHE B CA 1
ATOM 1579 C C . PHE B 1 86 ? 67.689 17.577 -4.246 1.00 54.01 86 PHE B C 1
ATOM 1580 O O . PHE B 1 86 ? 68.296 18.642 -4.209 1.00 55.66 86 PHE B O 1
ATOM 1588 N N . ALA B 1 87 ? 66.442 17.482 -4.705 1.00 53.09 87 ALA B N 1
ATOM 1589 C CA . ALA B 1 87 ? 65.709 18.680 -5.132 1.00 50.91 87 ALA B CA 1
ATOM 1590 C C . ALA B 1 87 ? 65.413 19.551 -3.920 1.00 49.33 87 ALA B C 1
ATOM 1591 O O . ALA B 1 87 ? 65.471 20.770 -3.995 1.00 49.45 87 ALA B O 1
ATOM 1593 N N . LEU B 1 88 ? 65.090 18.916 -2.805 1.00 47.64 88 LEU B N 1
ATOM 1594 C CA . LEU B 1 88 ? 64.809 19.640 -1.584 1.00 46.96 88 LEU B CA 1
ATOM 1595 C C . LEU B 1 88 ? 66.004 20.504 -1.152 1.00 47.84 88 LEU B C 1
ATOM 1596 O O . LEU B 1 88 ? 65.820 21.607 -0.615 1.00 47.91 88 LEU B O 1
ATOM 1601 N N . GLU B 1 89 ? 67.224 20.001 -1.382 1.00 48.40 89 GLU B N 1
ATOM 1602 C CA . GLU B 1 89 ? 68.477 20.691 -1.004 1.00 47.10 89 GLU B CA 1
ATOM 1603 C C . GLU B 1 89 ? 68.844 21.833 -1.916 1.00 45.88 89 GLU B C 1
ATOM 1604 O O . GLU B 1 89 ? 69.347 22.849 -1.460 1.00 45.85 89 GLU B O 1
ATOM 1610 N N . LYS B 1 90 ? 68.620 21.643 -3.208 1.00 44.34 90 LYS B N 1
ATOM 1611 C CA . LYS B 1 90 ? 68.914 22.664 -4.187 1.00 43.78 90 LYS B CA 1
ATOM 1612 C C . LYS B 1 90 ? 67.965 23.834 -3.957 1.00 43.68 90 LYS B C 1
ATOM 1613 O O . LYS B 1 90 ? 68.395 24.996 -3.942 1.00 44.14 90 LYS B O 1
ATOM 1619 N N . PHE B 1 91 ? 66.676 23.520 -3.789 1.00 42.84 91 PHE B N 1
ATOM 1620 C CA . PHE B 1 91 ? 65.625 24.515 -3.543 1.00 40.93 91 PHE B CA 1
ATOM 1621 C C . PHE B 1 91 ? 65.988 25.304 -2.302 1.00 40.49 91 PHE B C 1
ATOM 1622 O O . PHE B 1 91 ? 66.284 26.486 -2.392 1.00 40.02 91 PHE B O 1
ATOM 1630 N N . ILE B 1 92 ? 65.954 24.635 -1.151 1.00 40.60 92 ILE B N 1
ATOM 1631 C CA . ILE B 1 92 ? 66.306 25.245 0.131 1.00 41.18 92 ILE B CA 1
ATOM 1632 C C . ILE B 1 92 ? 67.470 26.179 -0.040 1.00 43.44 92 ILE B C 1
ATOM 1633 O O . ILE B 1 92 ? 67.604 27.165 0.685 1.00 45.34 92 ILE B O 1
ATOM 1638 N N . ASN B 1 93 ? 68.340 25.822 -0.977 1.00 45.33 93 ASN B N 1
ATOM 1639 C CA . ASN B 1 93 ? 69.537 26.588 -1.286 1.00 46.29 93 ASN B CA 1
ATOM 1640 C C . ASN B 1 93 ? 69.227 27.922 -1.901 1.00 46.23 93 ASN B C 1
ATOM 1641 O O . ASN B 1 93 ? 69.484 28.948 -1.279 1.00 47.98 93 ASN B O 1
ATOM 1646 N N . GLU B 1 94 ? 68.702 27.921 -3.123 1.00 45.32 94 GLU B N 1
ATOM 1647 C CA . GLU B 1 94 ? 68.405 29.183 -3.808 1.00 45.00 94 GLU B CA 1
ATOM 1648 C C . GLU B 1 94 ? 67.454 30.094 -3.045 1.00 45.12 94 GLU B C 1
ATOM 1649 O O . GLU B 1 94 ? 67.364 31.288 -3.335 1.00 45.12 94 GLU B O 1
ATOM 1655 N N . LEU B 1 95 ? 66.775 29.518 -2.057 1.00 45.40 95 LEU B N 1
ATOM 1656 C CA . LEU B 1 95 ? 65.831 30.222 -1.191 1.00 45.70 95 LEU B CA 1
ATOM 1657 C C . LEU B 1 95 ? 66.565 31.050 -0.120 1.00 45.64 95 LEU B C 1
ATOM 1658 O O . LEU B 1 95 ? 66.076 32.087 0.319 1.00 45.67 95 LEU B O 1
ATOM 1663 N N . LEU B 1 96 ? 67.739 30.589 0.304 1.00 45.37 96 LEU B N 1
ATOM 1664 C CA . LEU B 1 96 ? 68.534 31.305 1.308 1.00 45.07 96 LEU B CA 1
ATOM 1665 C C . LEU B 1 96 ? 68.703 32.801 0.976 1.00 43.55 96 LEU B C 1
ATOM 1666 O O . LEU B 1 96 ? 68.534 33.639 1.853 1.00 44.15 96 LEU B O 1
ATOM 1671 N N . PRO B 1 97 ? 69.095 33.150 -0.264 1.00 41.67 97 PRO B N 1
ATOM 1672 C CA . PRO B 1 97 ? 69.240 34.569 -0.600 1.00 40.78 97 PRO B CA 1
ATOM 1673 C C . PRO B 1 97 ? 67.930 35.352 -0.417 1.00 41.37 97 PRO B C 1
ATOM 1674 O O . PRO B 1 97 ? 67.940 36.535 -0.071 1.00 41.28 97 PRO B O 1
ATOM 1678 N N . VAL B 1 98 ? 66.802 34.695 -0.676 1.00 42.09 98 VAL B N 1
ATOM 1679 C CA . VAL B 1 98 ? 65.499 35.334 -0.493 1.00 42.26 98 VAL B CA 1
ATOM 1680 C C . VAL B 1 98 ? 65.279 35.665 0.988 1.00 42.10 98 VAL B C 1
ATOM 1681 O O . VAL B 1 98 ? 64.742 36.708 1.313 1.00 42.47 98 VAL B O 1
ATOM 1685 N N . ILE B 1 99 ? 65.662 34.771 1.892 1.00 41.94 99 ILE B N 1
ATOM 1686 C CA . ILE B 1 99 ? 65.529 35.085 3.310 1.00 42.43 99 ILE B CA 1
ATOM 1687 C C . ILE B 1 99 ? 66.457 36.287 3.575 1.00 44.32 99 ILE B C 1
ATOM 1688 O O . ILE B 1 99 ? 66.077 37.263 4.220 1.00 44.78 99 ILE B O 1
ATOM 1693 N N . ASP B 1 100 ? 67.691 36.202 3.083 1.00 45.71 100 ASP B N 1
ATOM 1694 C CA . ASP B 1 100 ? 68.657 37.273 3.282 1.00 46.59 100 ASP B CA 1
ATOM 1695 C C . ASP B 1 100 ? 68.028 38.594 2.901 1.00 47.16 100 ASP B C 1
ATOM 1696 O O . ASP B 1 100 ? 68.259 39.599 3.557 1.00 47.40 100 ASP B O 1
ATOM 1701 N N . SER B 1 101 ? 67.234 38.593 1.837 1.00 47.40 101 SER B N 1
ATOM 1702 C CA . SER B 1 101 ? 66.562 39.810 1.406 1.00 47.50 101 SER B CA 1
ATOM 1703 C C . SER B 1 101 ? 65.729 40.366 2.543 1.00 47.52 101 SER B C 1
ATOM 1704 O O . SER B 1 101 ? 65.810 41.541 2.861 1.00 48.29 101 SER B O 1
ATOM 1707 N N . LEU B 1 102 ? 64.914 39.524 3.157 1.00 47.15 102 LEU B N 1
ATOM 1708 C CA . LEU B 1 102 ? 64.081 39.988 4.244 1.00 47.19 102 LEU B CA 1
ATOM 1709 C C . LEU B 1 102 ? 64.933 40.554 5.344 1.00 47.81 102 LEU B C 1
ATOM 1710 O O . LEU B 1 102 ? 64.504 41.440 6.049 1.00 49.07 102 LEU B O 1
ATOM 1715 N N . ASP B 1 103 ? 66.131 40.031 5.518 1.00 49.76 103 ASP B N 1
ATOM 1716 C CA . ASP B 1 103 ? 67.010 40.536 6.568 1.00 52.74 103 ASP B CA 1
ATOM 1717 C C . ASP B 1 103 ? 67.555 41.923 6.225 1.00 54.76 103 ASP B C 1
ATOM 1718 O O . ASP B 1 103 ? 67.416 42.877 6.996 1.00 54.87 103 ASP B O 1
ATOM 1723 N N . ARG B 1 104 ? 68.202 42.011 5.069 1.00 57.14 104 ARG B N 1
ATOM 1724 C CA . ARG B 1 104 ? 68.765 43.254 4.570 1.00 59.09 104 ARG B CA 1
ATOM 1725 C C . ARG B 1 104 ? 67.702 44.363 4.651 1.00 59.14 104 ARG B C 1
ATOM 1726 O O . ARG B 1 104 ? 68.003 45.511 4.988 1.00 60.10 104 ARG B O 1
ATOM 1734 N N . ALA B 1 105 ? 66.459 44.012 4.342 1.00 58.21 105 ALA B N 1
ATOM 1735 C CA . ALA B 1 105 ? 65.356 44.963 4.384 1.00 56.89 105 ALA B CA 1
ATOM 1736 C C . ALA B 1 105 ? 64.899 45.246 5.808 1.00 55.91 105 ALA B C 1
ATOM 1737 O O . ALA B 1 105 ? 64.702 46.394 6.194 1.00 56.76 105 ALA B O 1
ATOM 1739 N N . LEU B 1 106 ? 64.698 44.214 6.600 1.00 55.25 106 LEU B N 1
ATOM 1740 C CA . LEU B 1 106 ? 64.269 44.489 7.946 1.00 56.01 106 LEU B CA 1
ATOM 1741 C C . LEU B 1 106 ? 65.385 45.277 8.622 1.00 57.59 106 LEU B C 1
ATOM 1742 O O . LEU B 1 106 ? 65.178 45.900 9.664 1.00 57.34 106 LEU B O 1
ATOM 1747 N N . GLU B 1 107 ? 66.569 45.268 8.012 1.00 60.11 107 GLU B N 1
ATOM 1748 C CA . GLU B 1 107 ? 67.724 45.980 8.579 1.00 63.02 107 GLU B CA 1
ATOM 1749 C C . GLU B 1 107 ? 68.107 47.370 7.968 1.00 64.44 107 GLU B C 1
ATOM 1750 O O . GLU B 1 107 ? 69.278 47.786 8.041 1.00 65.65 107 GLU B O 1
ATOM 1752 N N . VAL B 1 108 ? 67.134 48.085 7.390 1.00 63.58 108 VAL B N 1
ATOM 1753 C CA . VAL B 1 108 ? 67.373 49.409 6.823 1.00 61.59 108 VAL B CA 1
ATOM 1754 C C . VAL B 1 108 ? 66.144 50.284 7.102 1.00 61.19 108 VAL B C 1
ATOM 1755 O O . VAL B 1 108 ? 65.854 50.642 8.259 1.00 60.51 108 VAL B O 1
ATOM 1757 N N . MET B 1 116 ? 56.666 53.232 9.563 1.00 71.72 116 MET B N 1
ATOM 1758 C CA . MET B 1 116 ? 57.760 52.258 9.620 1.00 71.81 116 MET B CA 1
ATOM 1759 C C . MET B 1 116 ? 57.657 51.306 10.822 1.00 72.20 116 MET B C 1
ATOM 1760 O O . MET B 1 116 ? 57.960 50.119 10.700 1.00 72.86 116 MET B O 1
ATOM 1765 N N . SER B 1 117 ? 57.232 51.820 11.974 1.00 72.27 117 SER B N 1
ATOM 1766 C CA . SER B 1 117 ? 57.116 50.997 13.180 1.00 72.40 117 SER B CA 1
ATOM 1767 C C . SER B 1 117 ? 56.153 49.804 13.088 1.00 72.82 117 SER B C 1
ATOM 1768 O O . SER B 1 117 ? 56.350 48.797 13.783 1.00 73.10 117 SER B O 1
ATOM 1770 N N . ALA B 1 118 ? 55.103 49.919 12.269 1.00 72.63 118 ALA B N 1
ATOM 1771 C CA . ALA B 1 118 ? 54.137 48.817 12.108 1.00 71.50 118 ALA B CA 1
ATOM 1772 C C . ALA B 1 118 ? 54.442 48.023 10.829 1.00 70.28 118 ALA B C 1
ATOM 1773 O O . ALA B 1 118 ? 54.036 46.867 10.684 1.00 70.06 118 ALA B O 1
ATOM 1775 N N . MET B 1 119 ? 55.144 48.665 9.899 1.00 68.51 119 MET B N 1
ATOM 1776 C CA . MET B 1 119 ? 55.530 48.018 8.662 1.00 67.03 119 MET B CA 1
ATOM 1777 C C . MET B 1 119 ? 56.475 46.914 9.075 1.00 67.29 119 MET B C 1
ATOM 1778 O O . MET B 1 119 ? 56.276 45.752 8.737 1.00 68.24 119 MET B O 1
ATOM 1783 N N . VAL B 1 120 ? 57.508 47.301 9.816 1.00 66.86 120 VAL B N 1
ATOM 1784 C CA . VAL B 1 120 ? 58.526 46.382 10.314 1.00 66.40 120 VAL B CA 1
ATOM 1785 C C . VAL B 1 120 ? 57.942 45.243 11.152 1.00 66.96 120 VAL B C 1
ATOM 1786 O O . VAL B 1 120 ? 58.384 44.103 11.055 1.00 66.17 120 VAL B O 1
ATOM 1790 N N . GLU B 1 121 ? 56.967 45.559 11.995 1.00 68.64 121 GLU B N 1
ATOM 1791 C CA . GLU B 1 121 ? 56.323 44.540 12.819 1.00 69.94 121 GLU B CA 1
ATOM 1792 C C . GLU B 1 121 ? 55.809 43.465 11.859 1.00 69.57 121 GLU B C 1
ATOM 1793 O O . GLU B 1 121 ? 55.584 42.318 12.254 1.00 70.34 121 GLU B O 1
ATOM 1799 N N . ASP B 1 122 ? 55.627 43.852 10.597 1.00 68.80 122 ASP B N 1
ATOM 1800 C CA . ASP B 1 122 ? 55.156 42.945 9.552 1.00 68.25 122 ASP B CA 1
ATOM 1801 C C . ASP B 1 122 ? 56.305 42.116 9.012 1.00 67.68 122 ASP B C 1
ATOM 1802 O O . ASP B 1 122 ? 56.257 40.889 9.013 1.00 68.20 122 ASP B O 1
ATOM 1807 N N . ILE B 1 123 ? 57.330 42.804 8.528 1.00 66.56 123 ILE B N 1
ATOM 1808 C CA . ILE B 1 123 ? 58.504 42.148 7.978 1.00 65.57 123 ILE B CA 1
ATOM 1809 C C . ILE B 1 123 ? 59.112 41.183 9.000 1.00 64.90 123 ILE B C 1
ATOM 1810 O O . ILE B 1 123 ? 59.851 40.263 8.645 1.00 64.35 123 ILE B O 1
ATOM 1815 N N . GLU B 1 124 ? 58.808 41.408 10.272 1.00 64.81 124 GLU B N 1
ATOM 1816 C CA . GLU B 1 124 ? 59.315 40.561 11.344 1.00 64.75 124 GLU B CA 1
ATOM 1817 C C . GLU B 1 124 ? 58.431 39.338 11.501 1.00 63.09 124 GLU B C 1
ATOM 1818 O O . GLU B 1 124 ? 58.853 38.300 12.026 1.00 62.91 124 GLU B O 1
ATOM 1824 N N . LEU B 1 125 ? 57.191 39.477 11.057 1.00 61.06 125 LEU B N 1
ATOM 1825 C CA . LEU B 1 125 ? 56.245 38.385 11.113 1.00 59.27 125 LEU B CA 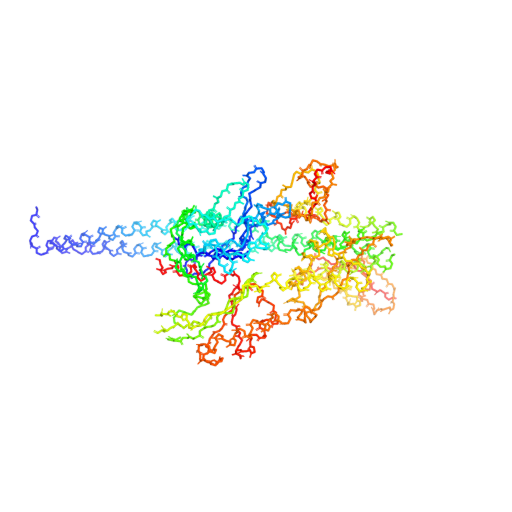1
ATOM 1826 C C . LEU B 1 125 ? 56.436 37.558 9.847 1.00 56.76 125 LEU B C 1
ATOM 1827 O O . LEU B 1 125 ? 56.303 36.339 9.860 1.00 56.80 125 LEU B O 1
ATOM 1832 N N . THR B 1 126 ? 56.758 38.225 8.752 1.00 53.56 126 THR B N 1
ATOM 1833 C CA . THR B 1 126 ? 56.980 37.519 7.507 1.00 50.98 126 THR B CA 1
ATOM 1834 C C . THR B 1 126 ? 58.195 36.659 7.728 1.00 50.36 126 THR B C 1
ATOM 1835 O O . THR B 1 126 ? 58.236 35.478 7.370 1.00 50.44 126 THR B O 1
ATOM 1839 N N . LEU B 1 127 ? 59.213 37.275 8.313 1.00 49.77 127 LEU B N 1
ATOM 1840 C CA . LEU B 1 127 ? 60.459 36.580 8.586 1.00 48.15 127 LEU B CA 1
ATOM 1841 C C . LEU B 1 127 ? 60.269 35.386 9.500 1.00 47.84 127 LEU B C 1
ATOM 1842 O O . LEU B 1 127 ? 60.713 34.297 9.170 1.00 47.78 127 LEU B O 1
ATOM 1847 N N . LYS B 1 128 ? 59.634 35.580 10.654 1.00 48.21 128 LYS B N 1
ATOM 1848 C CA . LYS B 1 128 ? 59.426 34.464 11.570 1.00 49.03 128 LYS B CA 1
ATOM 1849 C C . LYS B 1 128 ? 58.763 33.265 10.885 1.00 49.25 128 LYS B C 1
ATOM 1850 O O . LYS B 1 128 ? 59.147 32.123 11.143 1.00 48.89 128 LYS B O 1
ATOM 1856 N N . SER B 1 129 ? 57.773 33.505 10.022 1.00 49.61 129 SER B N 1
ATOM 1857 C CA . SER B 1 129 ? 57.101 32.399 9.320 1.00 49.15 129 SER B CA 1
ATOM 1858 C C . SER B 1 129 ? 57.966 31.801 8.218 1.00 48.34 129 SER B C 1
ATOM 1859 O O . SER B 1 129 ? 57.851 30.608 7.914 1.00 48.95 129 SER B O 1
ATOM 1862 N N . MET B 1 130 ? 58.811 32.626 7.602 1.00 47.03 130 MET B N 1
ATOM 1863 C CA . MET B 1 130 ? 59.727 32.146 6.572 1.00 45.13 130 MET B CA 1
ATOM 1864 C C . MET B 1 130 ? 60.544 31.076 7.251 1.00 44.56 130 MET B C 1
ATOM 1865 O O . MET B 1 130 ? 60.645 29.944 6.790 1.00 45.17 130 MET B O 1
ATOM 1870 N N . LEU B 1 131 ? 61.139 31.453 8.369 1.00 44.50 131 LEU B N 1
ATOM 1871 C CA . LEU B 1 131 ? 61.956 30.524 9.122 1.00 44.53 131 LEU B CA 1
ATOM 1872 C C . LEU B 1 131 ? 61.131 29.373 9.694 1.00 43.99 131 LEU B C 1
ATOM 1873 O O . LEU B 1 131 ? 61.545 28.225 9.593 1.00 44.78 131 LEU B O 1
ATOM 1878 N N . ASP B 1 132 ? 59.987 29.676 10.299 1.00 43.17 132 ASP B N 1
ATOM 1879 C CA . ASP B 1 132 ? 59.124 28.645 10.872 1.00 42.70 132 ASP B CA 1
ATOM 1880 C C . ASP B 1 132 ? 58.818 27.562 9.830 1.00 42.01 132 ASP B C 1
ATOM 1881 O O . ASP B 1 132 ? 58.872 26.352 10.126 1.00 41.96 132 ASP B O 1
ATOM 1886 N N . VAL B 1 133 ? 58.468 28.000 8.622 1.00 40.98 133 VAL B N 1
ATOM 1887 C CA . VAL B 1 133 ? 58.150 27.085 7.533 1.00 41.41 133 VAL B CA 1
ATOM 1888 C C . VAL B 1 133 ? 59.312 26.165 7.180 1.00 41.79 133 VAL B C 1
ATOM 1889 O O . VAL B 1 133 ? 59.137 24.957 6.990 1.00 41.76 133 VAL B O 1
ATOM 1893 N N . VAL B 1 134 ? 60.491 26.775 7.071 1.00 42.74 134 VAL B N 1
ATOM 1894 C CA . VAL B 1 134 ? 61.739 26.111 6.722 1.00 41.29 134 VAL B CA 1
ATOM 1895 C C . VAL B 1 134 ? 62.201 25.065 7.739 1.00 42.75 134 VAL B C 1
ATOM 1896 O O . VAL B 1 134 ? 62.623 23.980 7.346 1.00 42.66 134 VAL B O 1
ATOM 1900 N N . ARG B 1 135 ? 62.120 25.389 9.032 1.00 45.60 135 ARG B N 1
ATOM 1901 C CA . ARG B 1 135 ? 62.484 24.478 10.125 1.00 48.21 135 ARG B CA 1
ATOM 1902 C C . ARG B 1 135 ? 61.896 23.140 9.734 1.00 49.66 135 ARG B C 1
ATOM 1903 O O . ARG B 1 135 ? 62.560 22.112 9.795 1.00 50.51 135 ARG B O 1
ATOM 1911 N N . LYS B 1 136 ? 60.611 23.184 9.368 1.00 51.04 136 LYS B N 1
ATOM 1912 C CA . LYS B 1 136 ? 59.819 22.022 8.947 1.00 50.52 136 LYS B CA 1
ATOM 1913 C C . LYS B 1 136 ? 60.536 21.090 7.974 1.00 50.34 136 LYS B C 1
ATOM 1914 O O . LYS B 1 136 ? 60.170 19.906 7.852 1.00 50.48 136 LYS B O 1
ATOM 1920 N N . PHE B 1 137 ? 61.537 21.616 7.269 1.00 49.36 137 PHE B N 1
ATOM 1921 C CA . PHE B 1 137 ? 62.270 20.797 6.326 1.00 49.16 137 PHE B CA 1
ATOM 1922 C C . PHE B 1 137 ? 63.736 20.552 6.713 1.00 49.59 137 PHE B C 1
ATOM 1923 O O . PHE B 1 137 ? 64.549 20.034 5.914 1.00 50.11 137 PHE B O 1
ATOM 1931 N N . GLY B 1 138 ? 64.045 20.893 7.961 1.00 48.67 138 GLY B N 1
ATOM 1932 C CA . GLY B 1 138 ? 65.374 20.672 8.487 1.00 48.72 138 G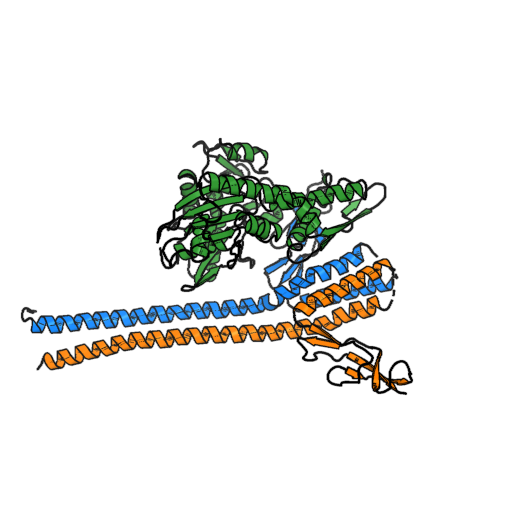LY B CA 1
ATOM 1933 C C . GLY B 1 138 ? 66.322 21.847 8.454 1.00 49.14 138 GLY B C 1
ATOM 1934 O O . GLY B 1 138 ? 67.458 21.726 8.912 1.00 49.47 138 GLY B O 1
ATOM 1935 N N . VAL B 1 139 ? 65.882 22.985 7.929 1.00 49.03 139 VAL B N 1
ATOM 1936 C CA . VAL B 1 139 ? 66.768 24.138 7.863 1.00 48.38 139 VAL B CA 1
ATOM 1937 C C . VAL B 1 139 ? 66.758 24.978 9.123 1.00 49.15 139 VAL B C 1
ATOM 1938 O O . VAL B 1 139 ? 65.740 25.555 9.492 1.00 49.70 139 VAL B O 1
ATOM 1942 N N . GLU B 1 140 ? 67.905 25.033 9.787 1.00 50.02 140 GLU B N 1
ATOM 1943 C CA . GLU B 1 140 ? 68.061 25.818 11.001 1.00 50.47 140 GLU B CA 1
ATOM 1944 C C . GLU B 1 140 ? 69.033 26.989 10.718 1.00 48.53 140 GLU B C 1
ATOM 1945 O O . GLU B 1 140 ? 69.628 27.055 9.636 1.00 47.68 140 GLU B O 1
ATOM 1951 N N . VAL B 1 141 ? 69.173 27.925 11.661 1.00 46.02 141 VAL B N 1
ATOM 1952 C CA . VAL B 1 141 ? 70.068 29.065 11.442 1.00 43.86 141 VAL B CA 1
ATOM 1953 C C . VAL B 1 141 ? 71.237 29.197 12.393 1.00 41.32 141 VAL B C 1
ATOM 1954 O O . VAL B 1 141 ? 71.155 28.893 13.585 1.00 39.95 141 VAL B O 1
ATOM 1958 N N . ILE B 1 142 ? 72.345 29.656 11.840 1.00 40.09 142 ILE B N 1
ATOM 1959 C CA . ILE B 1 142 ? 73.534 29.855 12.633 1.00 40.42 142 ILE B CA 1
ATOM 1960 C C . ILE B 1 142 ? 73.696 31.352 12.834 1.00 41.19 142 ILE B C 1
ATOM 1961 O O . ILE B 1 142 ? 73.877 32.105 11.879 1.00 40.38 142 ILE B O 1
ATOM 1966 N N . ALA B 1 143 ? 73.623 31.789 14.082 1.00 42.40 143 ALA B N 1
ATOM 1967 C CA . ALA B 1 143 ? 73.769 33.200 14.369 1.00 44.10 143 ALA B CA 1
ATOM 1968 C C . ALA B 1 143 ? 73.850 33.430 15.871 1.00 46.19 143 ALA B C 1
ATOM 1969 O O . ALA B 1 143 ? 73.539 34.515 16.376 1.00 46.27 143 ALA B O 1
ATOM 1971 N N . GLU B 1 144 ? 74.251 32.391 16.593 1.00 48.25 144 GLU B N 1
ATOM 1972 C CA . GLU B 1 144 ? 74.420 32.543 18.020 1.00 50.92 144 GLU B CA 1
ATOM 1973 C C . GLU B 1 144 ? 75.813 33.134 18.141 1.00 51.91 144 GLU B C 1
ATOM 1974 O O . GLU B 1 144 ? 76.801 32.515 17.709 1.00 51.69 144 GLU B O 1
ATOM 1980 N N . THR B 1 145 ? 75.881 34.347 18.683 1.00 52.57 145 THR B N 1
ATOM 1981 C CA . THR B 1 145 ? 77.158 35.027 18.901 1.00 53.06 145 THR B CA 1
ATOM 1982 C C . THR B 1 145 ? 77.779 34.602 20.241 1.00 52.80 145 THR B C 1
ATOM 1983 O O . THR B 1 145 ? 77.225 33.787 20.983 1.00 53.13 145 THR B O 1
ATOM 1987 N N . ASN B 1 146 ? 78.932 35.155 20.554 1.00 52.50 146 ASN B N 1
ATOM 1988 C CA . ASN B 1 146 ? 79.608 34.794 21.783 1.00 53.19 146 ASN B CA 1
ATOM 1989 C C . ASN B 1 146 ? 79.920 33.291 21.925 1.00 52.83 146 ASN B C 1
ATOM 1990 O O . ASN B 1 146 ? 79.912 32.726 23.025 1.00 53.17 146 ASN B O 1
ATOM 1995 N N . VAL B 1 147 ? 80.190 32.647 20.796 1.00 51.70 147 VAL B N 1
ATOM 1996 C CA . VAL B 1 147 ? 80.557 31.230 20.776 1.00 50.62 147 VAL B CA 1
ATOM 1997 C C . VAL B 1 147 ? 81.954 31.111 20.137 1.00 50.07 147 VAL B C 1
ATOM 1998 O O . VAL B 1 147 ? 82.242 31.749 19.119 1.00 50.04 147 VAL B O 1
ATOM 2002 N N . PRO B 1 148 ? 82.841 30.293 20.720 1.00 48.46 148 PRO B N 1
ATOM 2003 C CA . PRO B 1 148 ? 84.141 30.239 20.060 1.00 47.34 148 PRO B CA 1
ATOM 2004 C C . PRO B 1 148 ? 84.006 29.964 18.569 1.00 46.60 148 PRO B C 1
ATOM 2005 O O . PRO B 1 148 ? 83.097 29.251 18.140 1.00 46.42 148 PRO B O 1
ATOM 2009 N N . LEU B 1 149 ? 84.906 30.553 17.787 1.00 45.90 149 LEU B N 1
ATOM 2010 C CA . LEU B 1 149 ? 84.902 30.382 16.344 1.00 45.46 149 LEU B CA 1
ATOM 2011 C C . LEU B 1 149 ? 84.884 28.902 16.044 1.00 45.44 149 LEU B C 1
ATOM 2012 O O . LEU B 1 149 ? 85.523 28.121 16.744 1.00 47.04 149 LEU B O 1
ATOM 2017 N N . ASP B 1 150 ? 84.149 28.520 15.013 1.00 44.38 150 ASP B N 1
ATOM 2018 C CA . ASP B 1 150 ? 84.038 27.127 14.615 1.00 43.45 150 ASP B CA 1
ATOM 2019 C C . ASP B 1 150 ? 83.842 27.167 13.127 1.00 43.17 150 ASP B C 1
ATOM 2020 O O . ASP B 1 150 ? 82.765 27.492 12.642 1.00 42.90 150 ASP B O 1
ATOM 2025 N N . PRO B 1 151 ? 84.897 26.859 12.382 1.00 43.37 151 PRO B N 1
ATOM 2026 C CA . PRO B 1 151 ? 84.956 26.834 10.918 1.00 44.59 151 PRO B CA 1
ATOM 2027 C C . PRO B 1 151 ? 83.916 25.953 10.254 1.00 46.27 151 PRO B C 1
ATOM 2028 O O . PRO B 1 151 ? 83.701 26.019 9.034 1.00 46.55 151 PRO B O 1
ATOM 2032 N N . ASN B 1 152 ? 83.290 25.113 11.069 1.00 48.12 152 ASN B N 1
ATOM 2033 C CA . ASN B 1 152 ? 82.259 24.180 10.611 1.00 49.52 152 ASN B CA 1
ATOM 2034 C C . ASN B 1 152 ? 80.936 24.938 10.434 1.00 49.37 152 ASN B C 1
ATOM 2035 O O . ASN B 1 152 ? 80.135 24.656 9.531 1.00 49.48 152 ASN B O 1
ATOM 2040 N N . VAL B 1 153 ? 80.770 25.938 11.298 1.00 48.35 153 VAL B N 1
ATOM 2041 C CA . VAL B 1 153 ? 79.606 26.815 11.359 1.00 45.93 153 VAL B CA 1
ATOM 2042 C C . VAL B 1 153 ? 79.913 28.260 10.947 1.00 43.04 153 VAL B C 1
ATOM 2043 O O . VAL B 1 153 ? 79.128 28.919 10.260 1.00 42.82 153 VAL B O 1
ATOM 2047 N N . HIS B 1 154 ? 81.048 28.768 11.391 1.00 39.79 154 HIS B N 1
ATOM 2048 C CA . HIS B 1 154 ? 81.396 30.124 11.072 1.00 37.26 154 HIS B CA 1
ATOM 2049 C C . HIS B 1 154 ? 82.488 30.319 10.076 1.00 36.34 154 HIS B C 1
ATOM 2050 O O . HIS B 1 154 ? 83.326 29.469 9.875 1.00 35.60 154 HIS B O 1
ATOM 2057 N N . GLN B 1 155 ? 82.456 31.492 9.465 1.00 37.24 155 GLN B N 1
ATOM 2058 C CA . GLN B 1 155 ? 83.491 31.932 8.551 1.00 39.52 155 GLN B CA 1
ATOM 2059 C C . GLN B 1 155 ? 83.831 33.371 8.964 1.00 40.56 155 GLN B C 1
ATOM 2060 O O . GLN B 1 155 ? 83.117 34.328 8.627 1.00 40.85 155 GLN B O 1
ATOM 2066 N N . ALA B 1 156 ? 84.908 33.517 9.730 1.00 40.47 156 ALA B N 1
ATOM 2067 C CA . ALA B 1 156 ? 85.313 34.834 10.192 1.00 39.54 156 ALA B CA 1
ATOM 2068 C C . ALA B 1 156 ? 85.757 35.645 8.973 1.00 38.42 156 ALA B C 1
ATOM 2069 O O . ALA B 1 156 ? 86.523 35.136 8.170 1.00 39.01 156 ALA B O 1
ATOM 2071 N N . ILE B 1 157 ? 85.272 36.873 8.811 1.00 37.44 157 ILE B N 1
ATOM 2072 C CA . ILE B 1 157 ? 85.699 37.677 7.661 1.00 38.31 157 ILE B CA 1
ATOM 2073 C C . ILE B 1 157 ? 86.477 38.895 8.140 1.00 37.45 157 ILE B C 1
ATOM 2074 O O . ILE B 1 157 ? 87.024 39.674 7.346 1.00 35.61 157 ILE B O 1
ATOM 2079 N N . ALA B 1 158 ? 86.488 39.077 9.453 1.00 36.80 158 ALA B N 1
ATOM 2080 C CA . ALA B 1 158 ? 87.202 40.188 10.050 1.00 37.15 158 ALA B CA 1
ATOM 2081 C C . ALA B 1 158 ? 87.262 40.042 11.552 1.00 38.45 158 ALA B C 1
ATOM 2082 O O . ALA B 1 158 ? 86.384 39.440 12.158 1.00 39.15 158 ALA B O 1
ATOM 2084 N N . MET B 1 159 ? 88.310 40.581 12.154 1.00 40.23 159 MET B N 1
ATOM 2085 C CA . MET B 1 159 ? 88.464 40.529 13.605 1.00 43.05 159 MET B CA 1
ATOM 2086 C C . MET B 1 159 ? 88.374 41.931 14.174 1.00 44.09 159 MET B C 1
ATOM 2087 O O . MET B 1 159 ? 88.705 42.903 13.495 1.00 43.87 159 MET B O 1
ATOM 2092 N N . VAL B 1 160 ? 87.919 42.068 15.407 1.00 44.84 160 VAL B N 1
ATOM 2093 C CA . VAL B 1 160 ? 87.910 43.406 15.954 1.00 46.80 160 VAL B CA 1
ATOM 2094 C C . VAL B 1 160 ? 88.061 43.511 17.459 1.00 49.08 160 VAL B C 1
ATOM 2095 O O . VAL B 1 160 ? 87.522 42.715 18.230 1.00 49.10 160 VAL B O 1
ATOM 2099 N N . GLU B 1 161 ? 88.831 44.510 17.865 1.00 51.99 161 GLU B N 1
ATOM 2100 C CA . GLU B 1 161 ? 89.054 44.758 19.272 1.00 54.35 161 GLU B CA 1
ATOM 2101 C C . GLU B 1 161 ? 87.692 44.954 19.912 1.00 56.74 161 GLU B C 1
ATOM 2102 O O . GLU B 1 161 ? 86.818 45.620 19.352 1.00 56.28 161 GLU B O 1
ATOM 2104 N N . SER B 1 162 ? 87.516 44.353 21.081 1.00 60.47 162 SER B N 1
ATOM 2105 C CA . SER B 1 162 ? 86.278 44.467 21.841 1.00 63.80 162 SER B CA 1
ATOM 2106 C C . SER B 1 162 ? 86.392 43.768 23.186 1.00 65.91 162 SER B C 1
ATOM 2107 O O . SER B 1 162 ? 87.244 42.891 23.387 1.00 66.45 162 SER B O 1
ATOM 2110 N N . ASP B 1 163 ? 85.553 44.175 24.128 1.00 68.21 163 ASP B N 1
ATOM 2111 C CA . ASP B 1 163 ? 85.567 43.545 25.437 1.00 70.41 163 ASP B CA 1
ATOM 2112 C C . ASP B 1 163 ? 84.230 42.818 25.651 1.00 71.87 163 ASP B C 1
ATOM 2113 O O . ASP B 1 163 ? 84.070 42.050 26.612 1.00 71.63 163 ASP B O 1
ATOM 2118 N N . ASP B 1 164 ? 83.293 43.052 24.725 1.00 73.58 164 ASP B N 1
ATOM 2119 C CA . ASP B 1 164 ? 81.944 42.467 24.765 1.00 74.98 164 ASP B CA 1
ATOM 2120 C C . ASP B 1 164 ? 81.899 40.939 24.894 1.00 75.26 164 ASP B C 1
ATOM 2121 O O . ASP B 1 164 ? 80.863 40.374 25.273 1.00 75.66 164 ASP B O 1
ATOM 2126 N N . VAL B 1 165 ? 83.012 40.280 24.575 1.00 74.72 165 VAL B N 1
ATOM 2127 C CA . VAL B 1 165 ? 83.117 38.820 24.654 1.00 74.13 165 VAL B CA 1
ATOM 2128 C C . VAL B 1 165 ? 84.577 38.442 24.775 1.00 73.40 165 VAL B C 1
ATOM 2129 O O . VAL B 1 165 ? 85.426 39.025 24.103 1.00 73.89 165 VAL B O 1
ATOM 2133 N N . ALA B 1 166 ? 84.900 37.482 25.626 1.00 72.69 166 ALA B N 1
ATOM 2134 C CA . ALA B 1 166 ? 86.299 37.094 25.701 1.00 72.23 166 ALA B CA 1
ATOM 2135 C C . ALA B 1 166 ? 86.780 36.998 24.256 1.00 72.09 166 ALA B C 1
ATOM 2136 O O . ALA B 1 166 ? 85.990 36.766 23.343 1.00 71.73 166 ALA B O 1
ATOM 2138 N N . PRO B 1 167 ? 88.082 37.191 24.028 1.00 72.50 167 PRO B N 1
ATOM 2139 C CA . PRO B 1 167 ? 88.638 37.116 22.669 1.00 72.52 167 PRO B CA 1
ATOM 2140 C C . PRO B 1 167 ? 88.561 35.695 22.086 1.00 72.06 167 PRO B C 1
ATOM 2141 O O . PRO B 1 167 ? 88.727 34.704 22.812 1.00 72.65 167 PRO B O 1
ATOM 2145 N N . GLY B 1 168 ? 88.319 35.601 20.780 1.00 70.57 168 GLY B N 1
ATOM 2146 C CA . GLY B 1 168 ? 88.205 34.305 20.132 1.00 68.53 168 GLY B CA 1
ATOM 2147 C C . GLY B 1 168 ? 86.752 33.952 19.860 1.00 67.38 168 GLY B C 1
ATOM 2148 O O . GLY B 1 168 ? 86.446 33.206 18.932 1.00 66.20 168 GLY B O 1
ATOM 2149 N N . ASN B 1 169 ? 85.862 34.503 20.683 1.00 67.08 169 ASN B N 1
ATOM 2150 C CA . ASN B 1 169 ? 84.412 34.286 20.579 1.00 66.56 169 ASN B CA 1
ATOM 2151 C C . ASN B 1 169 ? 83.767 35.085 19.434 1.00 64.61 169 ASN B C 1
ATOM 2152 O O . ASN B 1 169 ? 84.021 36.290 19.282 1.00 65.07 169 ASN B O 1
ATOM 2157 N N . VAL B 1 170 ? 82.931 34.427 18.633 1.00 61.18 170 VAL B N 1
ATOM 2158 C CA . VAL B 1 170 ? 82.271 35.123 17.534 1.00 57.79 170 VAL B CA 1
ATOM 2159 C C . VAL B 1 170 ? 81.522 36.331 18.112 1.00 57.02 170 VAL B C 1
ATOM 2160 O O . VAL B 1 170 ? 80.959 36.258 19.200 1.00 57.99 170 VAL B O 1
ATOM 2164 N N . LEU B 1 171 ? 81.533 37.446 17.395 1.00 55.28 171 LEU B N 1
ATOM 2165 C CA . LEU B 1 171 ? 80.843 38.663 17.836 1.00 53.52 171 LEU B CA 1
ATOM 2166 C C . LEU B 1 171 ? 80.331 39.363 16.579 1.00 52.83 171 LEU B C 1
ATOM 2167 O O . LEU B 1 171 ? 81.113 39.686 15.705 1.00 54.41 171 LEU B O 1
ATOM 2172 N N . GLY B 1 172 ? 79.032 39.605 16.466 1.00 50.63 172 GLY B N 1
ATOM 2173 C CA . GLY B 1 172 ? 78.565 40.237 15.241 1.00 49.11 172 GLY B CA 1
ATOM 2174 C C . GLY B 1 172 ? 78.421 39.291 14.041 1.00 46.81 172 GLY B C 1
ATOM 2175 O O . GLY B 1 172 ? 79.350 38.634 13.603 1.00 46.06 172 GLY B O 1
ATOM 2176 N N . ILE B 1 173 ? 77.224 39.235 13.489 1.00 45.40 173 ILE B N 1
ATOM 2177 C CA . ILE B 1 173 ? 76.959 38.354 12.385 1.00 44.37 173 ILE B CA 1
ATOM 2178 C C . ILE B 1 173 ? 76.778 39.112 11.089 1.00 44.81 173 ILE B C 1
ATOM 2179 O O . ILE B 1 173 ? 75.708 39.658 10.839 1.00 44.89 173 ILE B O 1
ATOM 2184 N N . MET B 1 174 ? 77.805 39.161 10.255 1.00 45.22 174 MET B N 1
ATOM 2185 C CA . MET B 1 174 ? 77.653 39.853 8.980 1.00 47.27 174 MET B CA 1
ATOM 2186 C C . MET B 1 174 ? 76.588 39.190 8.100 1.00 47.27 174 MET B C 1
ATOM 2187 O O . MET B 1 174 ? 76.016 39.822 7.203 1.00 47.15 174 MET B O 1
ATOM 2192 N N . GLN B 1 175 ? 76.334 37.914 8.357 1.00 46.94 175 GLN B N 1
ATOM 2193 C CA . GLN B 1 175 ? 75.356 37.141 7.594 1.00 46.90 175 GLN B CA 1
ATOM 2194 C C . GLN B 1 175 ? 75.016 35.875 8.393 1.00 48.08 175 GLN B C 1
ATOM 2195 O O . GLN B 1 175 ? 75.897 35.262 9.003 1.00 48.84 175 GLN B O 1
ATOM 2201 N N . LYS B 1 176 ? 73.740 35.500 8.415 1.00 48.24 176 LYS B N 1
ATOM 2202 C CA . LYS B 1 176 ? 73.322 34.323 9.165 1.00 48.70 176 LYS B CA 1
ATOM 2203 C C . LYS B 1 176 ? 73.658 33.048 8.410 1.00 49.32 176 LYS B C 1
ATOM 2204 O O . LYS B 1 176 ? 73.603 33.015 7.182 1.00 49.92 176 LYS B O 1
ATOM 2210 N N . GLY B 1 177 ? 74.021 32.008 9.151 1.00 49.71 177 GLY B N 1
ATOM 2211 C CA . GLY B 1 177 ? 74.358 30.740 8.538 1.00 50.56 177 GLY B CA 1
ATOM 2212 C C . GLY B 1 177 ? 73.183 29.797 8.649 1.00 51.80 177 GLY B C 1
ATOM 2213 O O . GLY B 1 177 ? 72.286 30.014 9.472 1.00 51.07 177 GLY B O 1
ATOM 2214 N N . TYR B 1 178 ? 73.176 28.755 7.820 1.00 52.99 178 TYR B N 1
ATOM 2215 C CA . TYR B 1 178 ? 72.086 27.777 7.825 1.00 54.22 178 TYR B CA 1
ATOM 2216 C C . TYR B 1 178 ? 72.554 26.331 7.695 1.00 54.26 178 TYR B C 1
ATOM 2217 O O . TYR B 1 178 ? 73.576 26.044 7.078 1.00 54.73 178 TYR B O 1
ATOM 2226 N N . THR B 1 179 ? 71.775 25.420 8.262 1.00 54.60 179 THR B N 1
ATOM 2227 C CA . THR B 1 179 ? 72.092 23.990 8.230 1.00 54.27 179 THR B CA 1
ATOM 2228 C C . THR B 1 179 ? 70.835 23.131 8.150 1.00 54.36 179 THR B C 1
ATOM 2229 O O . THR B 1 179 ? 69.865 23.389 8.877 1.00 55.73 179 THR B O 1
ATOM 2233 N N . LEU B 1 180 ? 70.806 22.131 7.270 1.00 52.84 180 LEU B N 1
ATOM 2234 C CA . LEU B 1 180 ? 69.626 21.272 7.278 1.00 51.54 180 LEU B CA 1
ATOM 2235 C C . LEU B 1 180 ? 69.976 20.026 8.053 1.00 50.97 180 LEU B C 1
ATOM 2236 O O . LEU B 1 180 ? 70.825 19.231 7.637 1.00 50.88 180 LEU B O 1
ATOM 2241 N N . ASN B 1 181 ? 69.344 19.886 9.210 1.00 50.80 181 ASN B N 1
ATOM 2242 C CA . ASN B 1 181 ? 69.566 18.735 10.072 1.00 50.90 181 ASN B CA 1
ATOM 2243 C C . ASN B 1 181 ? 70.944 18.782 10.689 1.00 51.18 181 ASN B C 1
ATOM 2244 O O . ASN B 1 181 ? 71.452 17.768 11.172 1.00 52.13 181 ASN B O 1
ATOM 2249 N N . GLY B 1 182 ? 71.544 19.961 10.693 1.00 51.15 182 GLY B N 1
ATOM 2250 C CA . GLY B 1 182 ? 72.877 20.072 11.246 1.00 51.56 182 GLY B CA 1
ATOM 2251 C C . GLY B 1 182 ? 73.939 20.229 10.168 1.00 51.76 182 GLY B C 1
ATOM 2252 O O . GLY B 1 182 ? 74.718 21.166 10.223 1.00 52.92 182 GLY B O 1
ATOM 2253 N N . ARG B 1 183 ? 74.000 19.332 9.190 1.00 51.99 183 ARG B N 1
ATOM 2254 C CA . ARG B 1 183 ? 75.010 19.486 8.150 1.00 52.48 183 ARG B CA 1
ATOM 2255 C C . ARG B 1 183 ? 75.023 20.948 7.694 1.00 52.64 183 ARG B C 1
ATOM 2256 O O . ARG B 1 183 ? 74.115 21.387 6.975 1.00 54.23 183 ARG B O 1
ATOM 2264 N N . THR B 1 184 ? 76.047 21.695 8.114 1.00 50.60 184 THR B N 1
ATOM 2265 C CA . THR B 1 184 ? 76.175 23.095 7.758 1.00 48.00 184 THR B CA 1
ATOM 2266 C C . THR B 1 184 ? 76.089 23.278 6.255 1.00 47.36 184 THR B C 1
ATOM 2267 O O . THR B 1 184 ? 76.898 22.743 5.513 1.00 46.87 184 THR B O 1
ATOM 2271 N N . ILE B 1 185 ? 75.092 24.029 5.803 1.00 47.13 185 ILE B N 1
ATOM 2272 C CA . ILE B 1 185 ? 74.897 24.247 4.379 1.00 46.63 185 ILE B CA 1
ATOM 2273 C C . ILE B 1 185 ? 75.429 25.587 3.908 1.00 45.53 185 ILE B C 1
ATOM 2274 O O . ILE B 1 185 ? 75.651 25.799 2.711 1.00 46.32 185 ILE B O 1
ATOM 2279 N N . ARG B 1 186 ? 75.627 26.498 4.849 1.00 44.21 186 ARG B N 1
ATOM 2280 C CA . ARG B 1 186 ? 76.152 27.825 4.539 1.00 43.53 186 ARG B CA 1
ATOM 2281 C C . ARG B 1 186 ? 76.623 28.474 5.834 1.00 43.23 186 ARG B C 1
ATOM 2282 O O . ARG B 1 186 ? 75.828 28.779 6.720 1.00 43.36 186 ARG B O 1
ATOM 2290 N N . ALA B 1 187 ? 77.930 28.683 5.934 1.00 42.86 187 ALA B N 1
ATOM 2291 C CA . ALA B 1 187 ? 78.510 29.240 7.150 1.00 43.30 187 ALA B CA 1
ATOM 2292 C C . ALA B 1 187 ? 78.234 30.720 7.436 1.00 42.98 187 ALA B C 1
ATOM 2293 O O . ALA B 1 187 ? 78.394 31.578 6.561 1.00 43.73 187 ALA B O 1
ATOM 2295 N N . ALA B 1 188 ? 77.847 31.023 8.671 1.00 41.31 188 ALA B N 1
ATOM 2296 C CA . ALA B 1 188 ? 77.569 32.405 9.020 1.00 40.37 188 ALA B CA 1
ATOM 2297 C C . ALA B 1 188 ? 78.816 33.279 8.955 1.00 40.02 188 ALA B C 1
ATOM 2298 O O . ALA B 1 188 ? 79.719 33.142 9.765 1.00 41.15 188 ALA B O 1
ATOM 2300 N N . MET B 1 189 ? 78.884 34.165 7.977 1.00 38.53 189 MET B N 1
ATOM 2301 C CA . MET B 1 189 ? 80.018 35.061 7.898 1.00 36.97 189 MET B CA 1
ATOM 2302 C C . MET B 1 189 ? 80.026 35.797 9.230 1.00 35.37 189 MET B C 1
ATOM 2303 O O . MET B 1 189 ? 79.004 36.348 9.616 1.00 35.97 189 MET B O 1
ATOM 2308 N N . VAL B 1 190 ? 81.148 35.812 9.946 1.00 33.24 190 VAL B N 1
ATOM 2309 C CA . VAL B 1 190 ? 81.181 36.498 11.246 1.00 31.56 190 VAL B CA 1
ATOM 2310 C C . VAL B 1 190 ? 82.396 37.399 11.529 1.00 33.14 190 VAL B C 1
ATOM 2311 O O . VAL B 1 190 ? 83.333 37.500 10.727 1.00 34.28 190 VAL B O 1
ATOM 2315 N N . THR B 1 191 ? 82.368 38.064 12.677 1.00 33.22 191 THR B N 1
ATOM 2316 C CA . THR B 1 191 ? 83.471 38.933 13.068 1.00 34.86 191 THR B CA 1
ATOM 2317 C C . THR B 1 191 ? 83.993 38.493 14.442 1.00 36.74 191 THR B C 1
ATOM 2318 O O . THR B 1 191 ? 83.393 38.714 15.487 1.00 37.95 191 THR B O 1
ATOM 2322 N N . VAL B 1 192 ? 85.130 37.823 14.433 1.00 37.08 192 VAL B N 1
ATOM 2323 C CA . VAL B 1 192 ? 85.679 37.357 15.670 1.00 37.35 192 VAL B CA 1
ATOM 2324 C C . VAL B 1 192 ? 86.255 38.504 16.482 1.00 39.57 192 VAL B C 1
ATOM 2325 O O . VAL B 1 192 ? 86.909 39.411 15.956 1.00 38.79 192 VAL B O 1
ATOM 2329 N N . ALA B 1 193 ? 85.997 38.454 17.781 1.00 42.49 193 ALA B N 1
ATOM 2330 C CA . ALA B 1 193 ? 86.457 39.482 18.707 1.00 46.31 193 ALA B CA 1
ATOM 2331 C C . ALA B 1 193 ? 87.913 39.346 19.113 1.00 49.40 193 ALA B C 1
ATOM 2332 O O . ALA B 1 193 ? 88.298 38.362 19.751 1.00 49.87 193 ALA B O 1
ATOM 2334 N N . LYS B 1 194 ? 88.719 40.340 18.741 1.00 52.46 194 LYS B N 1
ATOM 2335 C CA . LYS B 1 194 ? 90.150 40.366 19.069 1.00 54.48 194 LYS B CA 1
ATOM 2336 C C . LYS B 1 194 ? 90.329 41.348 20.212 1.00 55.01 194 LYS B C 1
ATOM 2337 O O . LYS B 1 194 ? 89.799 42.462 20.176 1.00 55.31 194 LYS B O 1
ATOM 2343 N N . ALA B 1 195 ? 91.083 40.932 21.224 1.00 55.31 195 ALA B N 1
ATOM 2344 C CA . ALA B 1 195 ? 91.322 41.766 22.397 1.00 54.98 195 ALA B CA 1
ATOM 2345 C C . ALA B 1 195 ? 91.861 43.139 22.027 1.00 54.07 195 ALA B C 1
ATOM 2346 O O . ALA B 1 195 ? 91.457 44.138 22.614 1.00 53.91 195 ALA B O 1
ATOM 2348 N N . LYS C 2 3 ? 39.059 -6.067 -11.279 1.00 50.93 3 LYS D N 1
ATOM 2349 C CA . LYS C 2 3 ? 39.225 -5.081 -10.200 1.00 51.50 3 LYS D CA 1
ATOM 2350 C C . LYS C 2 3 ? 37.909 -4.345 -9.850 1.00 50.99 3 LYS D C 1
ATOM 2351 O O . LYS C 2 3 ? 37.246 -3.755 -10.718 1.00 51.12 3 LYS D O 1
ATOM 2353 N N . ILE C 2 4 ? 37.525 -4.375 -8.577 1.00 49.43 4 ILE D N 1
ATOM 2354 C CA . ILE C 2 4 ? 36.287 -3.704 -8.182 1.00 47.92 4 ILE D CA 1
ATOM 2355 C C . ILE C 2 4 ? 36.467 -2.363 -7.425 1.00 47.76 4 ILE D C 1
ATOM 2356 O O . ILE C 2 4 ? 35.980 -2.202 -6.296 1.00 48.95 4 ILE D O 1
ATOM 2361 N N . ILE C 2 5 ? 37.171 -1.409 -8.040 1.00 44.99 5 ILE D N 1
ATOM 2362 C CA . ILE C 2 5 ? 37.375 -0.105 -7.421 1.00 41.15 5 ILE D CA 1
ATOM 2363 C C . ILE C 2 5 ? 36.250 0.207 -6.446 1.00 40.50 5 ILE D C 1
ATOM 2364 O O . ILE C 2 5 ? 35.075 0.186 -6.829 1.00 39.95 5 ILE D O 1
ATOM 2369 N N . GLY C 2 6 ? 36.601 0.478 -5.193 1.00 39.04 6 GLY D N 1
ATOM 2370 C CA . GLY C 2 6 ? 35.582 0.825 -4.218 1.00 38.26 6 GLY D CA 1
ATOM 2371 C C . GLY C 2 6 ? 35.327 2.314 -4.336 1.00 38.88 6 GLY D C 1
ATOM 2372 O O . GLY C 2 6 ? 36.266 3.073 -4.552 1.00 38.64 6 GLY D O 1
ATOM 2373 N N . ILE C 2 7 ? 34.069 2.738 -4.218 1.00 39.34 7 ILE D N 1
ATOM 2374 C CA . ILE C 2 7 ? 33.694 4.156 -4.335 1.00 39.42 7 ILE D CA 1
ATOM 2375 C C . ILE C 2 7 ? 32.799 4.679 -3.196 1.00 39.39 7 ILE D C 1
ATOM 2376 O O . ILE C 2 7 ? 31.748 4.112 -2.870 1.00 39.50 7 ILE D O 1
ATOM 2381 N N . ASP C 2 8 ? 33.224 5.773 -2.593 1.00 38.64 8 ASP D N 1
ATOM 2382 C CA . ASP C 2 8 ? 32.446 6.374 -1.543 1.00 39.02 8 ASP D CA 1
ATOM 2383 C C . ASP C 2 8 ? 31.804 7.605 -2.179 1.00 38.27 8 ASP D C 1
ATOM 2384 O O . ASP C 2 8 ? 32.460 8.629 -2.407 1.00 36.94 8 ASP D O 1
ATOM 2389 N N . LEU C 2 9 ? 30.518 7.470 -2.489 1.00 37.49 9 LEU D N 1
ATOM 2390 C CA . LEU C 2 9 ? 29.748 8.531 -3.116 1.00 37.04 9 LEU D CA 1
ATOM 2391 C C . LEU C 2 9 ? 29.151 9.411 -2.040 1.00 36.15 9 LEU D C 1
ATOM 2392 O O . LEU C 2 9 ? 27.985 9.288 -1.672 1.00 35.46 9 LEU D O 1
ATOM 2397 N N . GLY C 2 10 ? 29.992 10.293 -1.532 1.00 36.48 10 GLY D N 1
ATOM 2398 C CA . GLY C 2 10 ? 29.589 11.204 -0.484 1.00 37.58 10 GLY D CA 1
ATOM 2399 C C . GLY C 2 10 ? 28.570 12.250 -0.861 1.00 38.39 10 GLY D C 1
ATOM 2400 O O . GLY C 2 10 ? 28.206 12.422 -2.018 1.00 39.51 10 GLY D O 1
ATOM 2401 N N . THR C 2 11 ? 28.081 12.953 0.141 1.00 38.70 11 THR D N 1
ATOM 2402 C CA . THR C 2 11 ? 27.103 13.988 -0.113 1.00 39.19 11 THR D CA 1
ATOM 2403 C C . THR C 2 11 ? 27.845 15.261 -0.423 1.00 38.86 11 THR D C 1
ATOM 2404 O O . THR C 2 11 ? 27.400 16.081 -1.233 1.00 38.85 11 THR D O 1
ATOM 2408 N N . THR C 2 12 ? 28.992 15.413 0.230 1.00 38.15 12 THR D N 1
ATOM 2409 C CA . THR C 2 12 ? 29.807 16.600 0.037 1.00 36.63 12 THR D CA 1
ATOM 2410 C C . THR C 2 12 ? 31.110 16.283 -0.639 1.00 34.13 12 THR D C 1
ATOM 2411 O O . THR C 2 12 ? 31.713 17.159 -1.249 1.00 35.27 12 THR D O 1
ATOM 2415 N N . ASN C 2 13 ? 31.557 15.046 -0.539 1.00 30.38 13 ASN D N 1
ATOM 2416 C CA . ASN C 2 13 ? 32.797 14.704 -1.186 1.00 29.33 13 ASN D CA 1
ATOM 2417 C C . ASN C 2 13 ? 32.688 13.243 -1.422 1.00 28.35 13 ASN D C 1
ATOM 2418 O O . ASN C 2 13 ? 31.924 12.585 -0.733 1.00 28.78 13 ASN D O 1
ATOM 2423 N N . SER C 2 14 ? 33.456 12.748 -2.385 1.00 27.32 14 SER D N 1
ATOM 2424 C CA . SER C 2 14 ? 33.476 11.333 -2.743 1.00 27.06 14 SER D CA 1
ATOM 2425 C C . SER C 2 14 ? 34.910 10.917 -2.912 1.00 27.15 14 SER D C 1
ATOM 2426 O O . SER C 2 14 ? 35.750 11.715 -3.250 1.00 26.57 14 SER D O 1
ATOM 2429 N N . CYS C 2 15 ? 35.195 9.650 -2.711 1.00 28.34 15 CYS D N 1
ATOM 2430 C CA . CYS C 2 15 ? 36.560 9.197 -2.781 1.00 30.88 15 CYS D CA 1
ATOM 2431 C C . CYS C 2 15 ? 36.551 7.865 -3.486 1.00 31.13 15 CYS D C 1
ATOM 2432 O O . CYS C 2 15 ? 35.520 7.257 -3.599 1.00 32.03 15 CYS D O 1
ATOM 2435 N N . VAL C 2 16 ? 37.678 7.408 -3.991 1.00 33.11 16 VAL D N 1
ATOM 2436 C CA . VAL C 2 16 ? 37.689 6.118 -4.663 1.00 35.88 16 VAL D CA 1
ATOM 2437 C C . VAL C 2 16 ? 38.945 5.335 -4.377 1.00 37.90 16 VAL D C 1
ATOM 2438 O O . VAL C 2 16 ? 40.039 5.868 -4.441 1.00 38.69 16 VAL D O 1
ATOM 2442 N N . ALA C 2 17 ? 38.787 4.054 -4.087 1.00 41.07 17 ALA D N 1
ATOM 2443 C CA . ALA C 2 17 ? 39.932 3.217 -3.752 1.00 43.70 17 ALA D CA 1
ATOM 2444 C C . ALA C 2 17 ? 39.966 1.859 -4.440 1.00 45.51 17 ALA D C 1
ATOM 2445 O O . ALA C 2 17 ? 38.954 1.363 -4.972 1.00 45.42 17 ALA D O 1
ATOM 2447 N N . ILE C 2 18 ? 41.145 1.254 -4.420 1.00 46.74 18 ILE D N 1
ATOM 2448 C CA . ILE C 2 18 ? 41.315 -0.051 -5.015 1.00 49.92 18 ILE D CA 1
ATOM 2449 C C . ILE C 2 18 ? 42.380 -0.720 -4.215 1.00 52.98 18 ILE D C 1
ATOM 2450 O O . ILE C 2 18 ? 43.347 -0.075 -3.835 1.00 54.18 18 ILE D O 1
ATOM 2455 N N . MET C 2 19 ? 42.211 -2.014 -3.969 1.00 56.51 19 MET D N 1
ATOM 2456 C CA . MET C 2 19 ? 43.194 -2.778 -3.212 1.00 59.35 19 MET D CA 1
ATOM 2457 C C . MET C 2 19 ? 44.446 -3.073 -4.026 1.00 61.39 19 MET D C 1
ATOM 2458 O O . MET C 2 19 ? 44.383 -3.656 -5.115 1.00 61.03 19 MET D O 1
ATOM 2463 N N . ASP C 2 20 ? 45.585 -2.633 -3.513 1.00 64.25 20 ASP D N 1
ATOM 2464 C CA . ASP C 2 20 ? 46.842 -2.930 -4.162 1.00 67.33 20 ASP D CA 1
ATOM 2465 C C . ASP C 2 20 ? 47.216 -4.244 -3.460 1.00 68.63 20 ASP D C 1
ATOM 2466 O O . ASP C 2 20 ? 47.817 -4.249 -2.388 1.00 68.71 20 ASP D O 1
ATOM 2471 N N . GLY C 2 21 ? 46.835 -5.365 -4.061 1.00 69.89 21 GLY D N 1
ATOM 2472 C CA . GLY C 2 21 ? 47.099 -6.646 -3.432 1.00 71.76 21 GLY D CA 1
ATOM 2473 C C . GLY C 2 21 ? 46.091 -6.870 -2.310 1.00 73.50 21 GLY D C 1
ATOM 2474 O O . GLY C 2 21 ? 44.897 -7.119 -2.552 1.00 73.62 21 GLY D O 1
ATOM 2475 N N . THR C 2 22 ? 46.574 -6.785 -1.073 1.00 75.32 22 THR D N 1
ATOM 2476 C CA . THR C 2 22 ? 45.728 -6.952 0.126 1.00 76.73 22 THR D CA 1
ATOM 2477 C C . THR C 2 22 ? 45.663 -5.608 0.889 1.00 76.48 22 THR D C 1
ATOM 2478 O O . THR C 2 22 ? 44.846 -5.411 1.808 1.00 76.72 22 THR D O 1
ATOM 2482 N N . THR C 2 23 ? 46.533 -4.691 0.466 1.00 75.24 23 THR D N 1
ATOM 2483 C CA . THR C 2 23 ? 46.666 -3.353 1.039 1.00 73.25 23 THR D CA 1
ATOM 2484 C C . THR C 2 23 ? 45.793 -2.298 0.371 1.00 71.62 23 THR D C 1
ATOM 2485 O O . THR C 2 23 ? 45.854 -2.114 -0.841 1.00 71.06 23 THR D O 1
ATOM 2489 N N . PRO C 2 24 ? 44.953 -1.605 1.158 1.00 70.82 24 PRO D N 1
ATOM 2490 C CA . PRO C 2 24 ? 44.089 -0.564 0.582 1.00 69.92 24 PRO D CA 1
ATOM 2491 C C . PRO C 2 24 ? 44.942 0.590 0.067 1.00 68.39 24 PRO D C 1
ATOM 2492 O O . PRO C 2 24 ? 45.866 1.055 0.743 1.00 68.40 24 PRO D O 1
ATOM 2496 N N . ARG C 2 25 ? 44.608 1.039 -1.138 1.00 66.31 25 ARG D N 1
ATOM 2497 C CA . ARG C 2 25 ? 45.305 2.114 -1.821 1.00 63.77 25 ARG D CA 1
ATOM 2498 C C . ARG C 2 25 ? 44.279 3.146 -2.339 1.00 61.55 25 ARG D C 1
ATOM 2499 O O . ARG C 2 25 ? 43.624 2.929 -3.360 1.00 62.36 25 ARG D O 1
ATOM 2507 N N . VAL C 2 26 ? 44.122 4.258 -1.619 1.00 58.13 26 VAL D N 1
ATOM 2508 C CA . VAL C 2 26 ? 43.180 5.304 -2.018 1.00 54.58 26 VAL D CA 1
ATOM 2509 C C . VAL C 2 26 ? 43.738 6.085 -3.185 1.00 52.79 26 VAL D C 1
ATOM 2510 O O . VAL C 2 26 ? 44.768 6.727 -3.069 1.00 53.55 26 VAL D O 1
ATOM 2514 N N . LEU C 2 27 ? 43.067 6.042 -4.320 1.00 51.07 27 LEU D N 1
ATOM 2515 C CA . LEU C 2 27 ? 43.564 6.771 -5.477 1.00 50.22 27 LEU D CA 1
ATOM 2516 C C . LEU C 2 27 ? 43.335 8.285 -5.434 1.00 51.30 27 LEU D C 1
ATOM 2517 O O . LEU C 2 27 ? 42.579 8.813 -4.613 1.00 51.73 27 LEU D O 1
ATOM 2522 N N . GLU C 2 28 ? 44.010 8.983 -6.334 1.00 51.95 28 GLU D N 1
ATOM 2523 C CA . GLU C 2 28 ? 43.889 10.422 -6.401 1.00 52.55 28 GLU D CA 1
ATOM 2524 C C . GLU C 2 28 ? 43.531 10.860 -7.814 1.00 51.45 28 GLU D C 1
ATOM 2525 O O . GLU C 2 28 ? 44.083 10.353 -8.794 1.00 50.77 28 GLU D O 1
ATOM 2531 N N . ASN C 2 29 ? 42.598 11.807 -7.896 1.00 51.05 29 ASN D N 1
ATOM 2532 C CA . ASN C 2 29 ? 42.093 12.345 -9.160 1.00 50.21 29 ASN D CA 1
ATOM 2533 C C . ASN C 2 29 ? 43.163 12.986 -10.062 1.00 50.49 29 ASN D C 1
ATOM 2534 O O . ASN C 2 29 ? 44.356 12.889 -9.792 1.00 50.35 29 ASN D O 1
ATOM 2539 N N . ALA C 2 30 ? 42.733 13.601 -11.159 1.00 51.15 30 ALA D N 1
ATOM 2540 C CA . ALA C 2 30 ? 43.666 14.252 -12.073 1.00 51.67 30 ALA D CA 1
ATOM 2541 C C . ALA C 2 30 ? 44.410 15.406 -11.399 1.00 52.81 30 ALA D C 1
ATOM 2542 O O . ALA C 2 30 ? 45.609 15.606 -11.651 1.00 53.98 30 ALA D O 1
ATOM 2544 N N . GLU C 2 31 ? 43.696 16.170 -10.564 1.00 52.15 31 GLU D N 1
ATOM 2545 C CA . GLU C 2 31 ? 44.265 17.320 -9.854 1.00 51.22 31 GLU D CA 1
ATOM 2546 C C . GLU C 2 31 ? 45.190 16.996 -8.687 1.00 49.65 31 GLU D C 1
ATOM 2547 O O . GLU C 2 31 ? 45.798 17.898 -8.107 1.00 48.79 31 GLU D O 1
ATOM 2553 N N . GLY C 2 32 ? 45.295 15.720 -8.343 1.00 47.63 32 GLY D N 1
ATOM 2554 C CA . GLY C 2 32 ? 46.147 15.345 -7.241 1.00 46.74 32 GLY D CA 1
ATOM 2555 C C . GLY C 2 32 ? 45.468 15.365 -5.880 1.00 47.12 32 GLY D C 1
ATOM 2556 O O . GLY C 2 32 ? 46.138 15.566 -4.863 1.00 47.40 32 GLY D O 1
ATOM 2557 N N . ASP C 2 33 ? 44.147 15.168 -5.846 1.00 47.17 33 ASP D N 1
ATOM 2558 C CA . ASP C 2 33 ? 43.383 15.147 -4.593 1.00 46.81 33 ASP D CA 1
ATOM 2559 C C . ASP C 2 33 ? 42.974 13.737 -4.321 1.00 46.73 33 ASP D C 1
ATOM 2560 O O . ASP C 2 33 ? 42.658 13.012 -5.245 1.00 47.08 33 ASP D O 1
ATOM 2565 N N . ARG C 2 34 ? 42.963 13.315 -3.070 1.00 47.06 34 ARG D N 1
ATOM 2566 C CA . ARG C 2 34 ? 42.512 11.952 -2.828 1.00 48.21 34 ARG D CA 1
ATOM 2567 C C . ARG C 2 34 ? 40.994 11.995 -2.648 1.00 46.79 34 ARG D C 1
ATOM 2568 O O . ARG C 2 34 ? 40.322 10.964 -2.682 1.00 47.06 34 ARG D O 1
ATOM 2576 N N . THR C 2 35 ? 40.474 13.217 -2.502 1.00 44.82 35 THR D N 1
ATOM 2577 C CA . THR C 2 35 ? 39.041 13.494 -2.295 1.00 42.32 35 THR D CA 1
ATOM 2578 C C . THR C 2 35 ? 38.498 14.504 -3.340 1.00 39.66 35 THR D C 1
ATOM 2579 O O . THR C 2 35 ? 39.000 15.614 -3.448 1.00 39.54 35 THR D O 1
ATOM 2583 N N . THR C 2 36 ? 37.465 14.110 -4.084 1.00 37.16 36 THR D N 1
ATOM 2584 C CA . THR C 2 36 ? 36.828 14.933 -5.134 1.00 34.62 36 THR D CA 1
ATOM 2585 C C . THR C 2 36 ? 35.421 15.462 -4.781 1.00 31.69 36 THR D C 1
ATOM 2586 O O . THR C 2 36 ? 34.475 14.703 -4.763 1.00 33.28 36 THR D O 1
ATOM 2590 N N . PRO C 2 37 ? 35.269 16.756 -4.480 1.00 29.80 37 PRO D N 1
ATOM 2591 C CA . PRO C 2 37 ? 33.939 17.279 -4.159 1.00 28.80 37 PRO D CA 1
ATOM 2592 C C . PRO C 2 37 ? 32.797 16.716 -4.997 1.00 30.24 37 PRO D C 1
ATOM 2593 O O . PRO C 2 37 ? 32.938 16.471 -6.186 1.00 32.24 37 PRO D O 1
ATOM 2597 N N . SER C 2 38 ? 31.636 16.549 -4.397 1.00 31.06 38 SER D N 1
ATOM 2598 C CA . SER C 2 38 ? 30.511 16.046 -5.153 1.00 31.52 38 SER D CA 1
ATOM 2599 C C . SER C 2 38 ? 29.695 17.178 -5.749 1.00 33.84 38 SER D C 1
ATOM 2600 O O . SER C 2 38 ? 28.513 17.339 -5.410 1.00 35.98 38 SER D O 1
ATOM 2603 N N . ILE C 2 39 ? 30.333 17.974 -6.610 1.00 34.71 39 ILE D N 1
ATOM 2604 C CA . ILE C 2 39 ? 29.672 19.096 -7.293 1.00 34.53 39 ILE D CA 1
ATOM 2605 C C . ILE C 2 39 ? 29.729 18.848 -8.794 1.00 35.33 39 ILE D C 1
ATOM 2606 O O . ILE C 2 39 ? 30.640 18.197 -9.299 1.00 34.89 39 ILE D O 1
ATOM 2611 N N . ILE C 2 40 ? 28.764 19.391 -9.511 1.00 37.20 40 ILE D N 1
ATOM 2612 C CA . ILE C 2 40 ? 28.675 19.198 -10.955 1.00 39.53 40 ILE D CA 1
ATOM 2613 C C . ILE C 2 40 ? 27.969 20.384 -11.570 1.00 40.34 40 ILE D C 1
ATOM 2614 O O . ILE C 2 40 ? 26.787 20.588 -11.325 1.00 41.27 40 ILE D O 1
ATOM 2619 N N . ALA C 2 41 ? 28.673 21.166 -12.374 1.00 41.09 41 ALA D N 1
ATOM 2620 C CA . ALA C 2 41 ? 28.044 22.334 -12.973 1.00 42.41 41 ALA D CA 1
ATOM 2621 C C . ALA C 2 41 ? 28.061 22.298 -14.475 1.00 43.28 41 ALA D C 1
ATOM 2622 O O . ALA C 2 41 ? 29.022 21.828 -15.077 1.00 44.39 41 ALA D O 1
ATOM 2624 N N . TYR C 2 42 ? 26.990 22.793 -15.082 1.00 43.38 42 TYR D N 1
ATOM 2625 C CA . TYR C 2 42 ? 26.901 22.864 -16.532 1.00 42.78 42 TYR D CA 1
ATOM 2626 C C . TYR C 2 42 ? 27.141 24.309 -16.900 1.00 43.46 42 TYR D C 1
ATOM 2627 O O . TYR C 2 42 ? 26.240 25.147 -16.859 1.00 43.26 42 TYR D O 1
ATOM 2636 N N . THR C 2 43 ? 28.397 24.585 -17.210 1.00 45.25 43 THR D N 1
ATOM 2637 C CA . THR C 2 43 ? 28.863 25.903 -17.585 1.00 46.98 43 THR D CA 1
ATOM 2638 C C . THR C 2 43 ? 27.900 26.570 -18.561 1.00 47.74 43 THR D C 1
ATOM 2639 O O . THR C 2 43 ? 27.201 25.883 -19.302 1.00 47.54 43 THR D O 1
ATOM 2643 N N . GLN C 2 44 ? 27.856 27.903 -18.566 1.00 49.53 44 GLN D N 1
ATOM 2644 C CA . GLN C 2 44 ? 26.963 28.622 -19.484 1.00 51.66 44 GLN D CA 1
ATOM 2645 C C . GLN C 2 44 ? 27.164 28.107 -20.917 1.00 53.57 44 GLN D C 1
ATOM 2646 O O . GLN C 2 44 ? 26.206 27.730 -21.627 1.00 53.93 44 GLN D O 1
ATOM 2648 N N . ASP C 2 45 ? 28.432 28.096 -21.324 1.00 54.47 45 ASP D N 1
ATOM 2649 C CA . ASP C 2 45 ? 28.844 27.642 -22.645 1.00 54.17 45 ASP D CA 1
ATOM 2650 C C . ASP C 2 45 ? 28.699 26.153 -22.941 1.00 51.70 45 ASP D C 1
ATOM 2651 O O . ASP C 2 45 ? 29.206 25.698 -23.956 1.00 50.86 45 ASP D O 1
ATOM 2656 N N . GLY C 2 46 ? 28.028 25.413 -22.057 1.00 49.85 46 GLY D N 1
ATOM 2657 C CA . GLY C 2 46 ? 27.816 23.986 -22.254 1.00 47.75 46 GLY D CA 1
ATOM 2658 C C . GLY C 2 46 ? 28.847 22.992 -21.729 1.00 45.91 46 GLY D C 1
ATOM 2659 O O . GLY C 2 46 ? 28.838 21.822 -22.109 1.00 46.39 46 GLY D O 1
ATOM 2660 N N . GLU C 2 47 ? 29.748 23.418 -20.861 1.00 43.79 47 GLU D N 1
ATOM 2661 C CA . GLU C 2 47 ? 30.727 22.461 -20.359 1.00 42.37 47 GLU D CA 1
ATOM 2662 C C . GLU C 2 47 ? 30.201 21.770 -19.096 1.00 40.44 47 GLU D C 1
ATOM 2663 O O . GLU C 2 47 ? 29.510 22.401 -18.293 1.00 39.88 47 GLU D O 1
ATOM 2669 N N . THR C 2 48 ? 30.521 20.485 -18.921 1.00 38.07 48 THR D N 1
ATOM 2670 C CA . THR C 2 48 ? 30.060 19.750 -17.742 1.00 36.11 48 THR D CA 1
ATOM 2671 C C . THR C 2 48 ? 31.172 19.459 -16.750 1.00 33.75 48 THR D C 1
ATOM 2672 O O . THR C 2 48 ? 31.750 18.376 -16.753 1.00 34.40 48 THR D O 1
ATOM 2676 N N . LEU C 2 49 ? 31.453 20.441 -15.899 1.00 30.82 49 LEU D N 1
ATOM 2677 C CA . LEU C 2 49 ? 32.485 20.362 -14.883 1.00 27.39 49 LEU D CA 1
ATOM 2678 C C . LEU C 2 49 ? 32.052 19.511 -13.701 1.00 26.47 49 LEU D C 1
ATOM 2679 O O . LEU C 2 49 ? 30.876 19.366 -13.410 1.00 25.04 49 LEU D O 1
ATOM 2684 N N . VAL C 2 50 ? 33.029 18.954 -13.010 1.00 27.21 50 VAL D N 1
ATOM 2685 C CA . VAL C 2 50 ? 32.761 18.091 -11.875 1.00 28.92 50 VAL D CA 1
ATOM 2686 C C . VAL C 2 50 ? 33.875 18.200 -10.847 1.00 29.65 50 VAL D C 1
ATOM 2687 O O . VAL C 2 50 ? 35.051 18.156 -11.218 1.00 30.85 50 VAL D O 1
ATOM 2691 N N . GLY C 2 51 ? 33.514 18.319 -9.570 1.00 28.96 51 GLY D N 1
ATOM 2692 C CA . GLY C 2 51 ? 34.521 18.426 -8.521 1.00 29.22 51 GLY D CA 1
ATOM 2693 C C . GLY C 2 51 ? 35.080 19.812 -8.219 1.00 30.03 51 GLY D C 1
ATOM 2694 O O . GLY C 2 51 ? 34.337 20.789 -8.132 1.00 31.08 51 GLY D O 1
ATOM 2695 N N . GLN C 2 52 ? 36.400 19.918 -8.062 1.00 30.71 52 GLN D N 1
ATOM 2696 C CA . GLN C 2 52 ? 37.007 21.208 -7.753 1.00 30.69 52 GLN D CA 1
ATOM 2697 C C . GLN C 2 52 ? 36.615 22.299 -8.739 1.00 30.20 52 GLN D C 1
ATOM 2698 O O . GLN C 2 52 ? 36.006 23.286 -8.375 1.00 31.56 52 GLN D O 1
ATOM 2704 N N . PRO C 2 53 ? 36.919 22.114 -10.016 1.00 29.51 53 PRO D N 1
ATOM 2705 C CA . PRO C 2 53 ? 36.561 23.138 -10.991 1.00 29.18 53 PRO D CA 1
ATOM 2706 C C . PRO C 2 53 ? 35.123 23.573 -10.907 1.00 29.95 53 PRO D C 1
ATOM 2707 O O . PRO C 2 53 ? 34.824 24.739 -11.073 1.00 31.52 53 PRO D O 1
ATOM 2711 N N . ALA C 2 54 ? 34.217 22.638 -10.676 1.00 30.52 54 ALA D N 1
ATOM 2712 C CA . ALA C 2 54 ? 32.809 22.995 -10.579 1.00 30.80 54 ALA D CA 1
ATOM 2713 C C . ALA C 2 54 ? 32.518 23.808 -9.328 1.00 31.67 54 ALA D C 1
ATOM 2714 O O . ALA C 2 54 ? 31.633 24.657 -9.329 1.00 30.71 54 ALA D O 1
ATOM 2716 N N . LYS C 2 55 ? 33.243 23.534 -8.248 1.00 32.54 55 LYS D N 1
ATOM 2717 C CA . LYS C 2 55 ? 33.020 24.280 -7.019 1.00 33.39 55 LYS D CA 1
ATOM 2718 C C . LYS C 2 55 ? 33.471 25.711 -7.240 1.00 34.35 55 LYS D C 1
ATOM 2719 O O . LYS C 2 55 ? 32.821 26.648 -6.767 1.00 36.13 55 LYS D O 1
ATOM 2725 N N . ARG C 2 56 ? 34.576 25.871 -7.976 1.00 33.64 56 ARG D N 1
ATOM 2726 C CA . ARG C 2 56 ? 35.173 27.175 -8.273 1.00 32.72 56 ARG D CA 1
ATOM 2727 C C . ARG C 2 56 ? 34.378 28.191 -9.108 1.00 33.65 56 ARG D C 1
ATOM 2728 O O . ARG C 2 56 ? 34.749 29.369 -9.172 1.00 35.77 56 ARG D O 1
ATOM 2736 N N . GLN C 2 57 ? 33.326 27.774 -9.792 1.00 32.88 57 GLN D N 1
ATOM 2737 C CA . GLN C 2 57 ? 32.593 28.754 -10.564 1.00 32.92 57 GLN D CA 1
ATOM 2738 C C . GLN C 2 57 ? 31.153 28.834 -10.108 1.00 34.24 57 GLN D C 1
ATOM 2739 O O . GLN C 2 57 ? 30.304 29.383 -10.796 1.00 34.34 57 GLN D O 1
ATOM 2745 N N 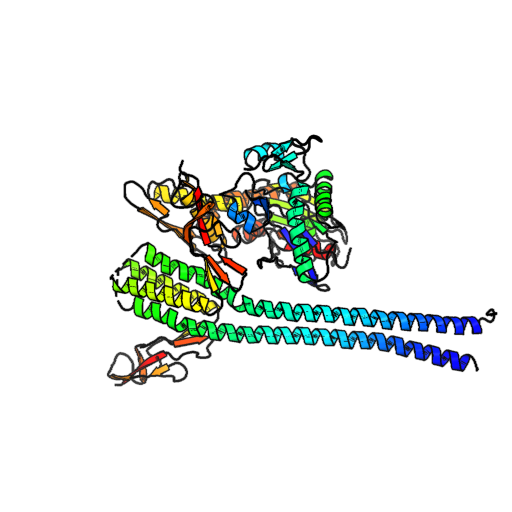. ALA C 2 58 ? 30.905 28.315 -8.909 1.00 35.43 58 ALA D N 1
ATOM 2746 C CA . ALA C 2 58 ? 29.575 28.312 -8.302 1.00 36.73 58 ALA D CA 1
ATOM 2747 C C . ALA C 2 58 ? 28.941 29.712 -8.218 1.00 38.42 58 ALA D C 1
ATOM 2748 O O . ALA C 2 58 ? 27.836 29.953 -8.715 1.00 39.27 58 ALA D O 1
ATOM 2750 N N . VAL C 2 59 ? 29.629 30.630 -7.553 1.00 39.67 59 VAL D N 1
ATOM 2751 C CA . VAL C 2 59 ? 29.168 32.012 -7.424 1.00 41.06 59 VAL D CA 1
ATOM 2752 C C . VAL C 2 59 ? 28.582 32.508 -8.730 1.00 40.95 59 VAL D C 1
ATOM 2753 O O . VAL C 2 59 ? 27.397 32.763 -8.844 1.00 41.36 59 VAL D O 1
ATOM 2757 N N . THR C 2 60 ? 29.467 32.689 -9.690 1.00 40.81 60 THR D N 1
ATOM 2758 C CA . THR C 2 60 ? 29.118 33.121 -11.034 1.00 41.12 60 THR D CA 1
ATOM 2759 C C . THR C 2 60 ? 28.072 32.242 -11.734 1.00 40.74 60 THR D C 1
ATOM 2760 O O . THR C 2 60 ? 27.611 32.561 -12.834 1.00 40.53 60 THR D O 1
ATOM 2764 N N . ASN C 2 61 ? 27.684 31.137 -11.121 1.00 40.81 61 ASN D N 1
ATOM 2765 C CA . ASN C 2 61 ? 26.738 30.262 -11.796 1.00 42.47 61 ASN D CA 1
ATOM 2766 C C . ASN C 2 61 ? 25.962 29.350 -10.870 1.00 43.21 61 ASN D C 1
ATOM 2767 O O . ASN C 2 61 ? 25.926 28.147 -11.077 1.00 44.18 61 ASN D O 1
ATOM 2772 N N . PRO C 2 62 ? 25.264 29.925 -9.881 1.00 43.55 62 PRO D N 1
ATOM 2773 C CA . PRO C 2 62 ? 24.457 29.233 -8.866 1.00 43.05 62 PRO D CA 1
ATOM 2774 C C . PRO C 2 62 ? 23.368 28.292 -9.355 1.00 42.43 62 PRO D C 1
ATOM 2775 O O . PRO C 2 62 ? 23.172 27.199 -8.816 1.00 42.30 62 PRO D O 1
ATOM 2779 N N . GLN C 2 63 ? 22.644 28.716 -10.373 1.00 41.71 63 GLN D N 1
ATOM 2780 C CA . GLN C 2 63 ? 21.556 27.891 -10.810 1.00 40.55 63 GLN D CA 1
ATOM 2781 C C . GLN C 2 63 ? 21.901 26.662 -11.611 1.00 38.81 63 GLN D C 1
ATOM 2782 O O . GLN C 2 63 ? 21.027 25.813 -11.810 1.00 38.34 63 GLN D O 1
ATOM 2788 N N . ASN C 2 64 ? 23.158 26.539 -12.037 1.00 37.30 64 ASN D N 1
ATOM 2789 C CA . ASN C 2 64 ? 23.572 25.372 -12.818 1.00 37.01 64 ASN D CA 1
ATOM 2790 C C . ASN C 2 64 ? 24.759 24.636 -12.258 1.00 35.65 64 ASN D C 1
ATOM 2791 O O . ASN C 2 64 ? 25.389 23.830 -12.944 1.00 34.61 64 ASN D O 1
ATOM 2796 N N . THR C 2 65 ? 25.037 24.907 -10.989 1.00 34.75 65 THR D N 1
ATOM 2797 C CA . THR C 2 65 ? 26.121 24.238 -10.287 1.00 33.97 65 THR D CA 1
ATOM 2798 C C . THR C 2 65 ? 25.433 23.375 -9.268 1.00 33.44 65 THR D C 1
ATOM 2799 O O . THR C 2 65 ? 25.190 23.813 -8.165 1.00 33.72 65 THR D O 1
ATOM 2803 N N . LEU C 2 66 ? 25.110 22.149 -9.642 1.00 33.72 66 LEU D N 1
ATOM 2804 C CA . LEU C 2 66 ? 24.421 21.225 -8.753 1.00 33.88 66 LEU D CA 1
ATOM 2805 C C . LEU C 2 66 ? 25.301 20.604 -7.671 1.00 34.93 66 LEU D C 1
ATOM 2806 O O . LEU C 2 66 ? 26.449 20.273 -7.904 1.00 35.46 66 LEU D O 1
ATOM 2811 N N . PHE C 2 67 ? 24.757 20.452 -6.474 1.00 36.43 67 PHE D N 1
ATOM 2812 C CA . PHE C 2 67 ? 25.508 19.850 -5.379 1.00 38.54 67 PHE D CA 1
ATOM 2813 C C . PHE C 2 67 ? 24.549 19.235 -4.372 1.00 41.29 67 PHE D C 1
ATOM 2814 O O . PHE C 2 67 ? 23.347 19.505 -4.412 1.00 41.37 67 PHE D O 1
ATOM 2822 N N . ALA C 2 68 ? 25.066 18.405 -3.468 1.00 43.40 68 ALA D N 1
ATOM 2823 C CA . ALA C 2 68 ? 24.192 17.761 -2.484 1.00 44.08 68 ALA D CA 1
ATOM 2824 C C . ALA C 2 68 ? 23.058 17.000 -3.192 1.00 44.25 68 ALA D C 1
ATOM 2825 O O . ALA C 2 68 ? 21.905 16.996 -2.743 1.00 44.34 68 ALA D O 1
ATOM 2827 N N . ILE C 2 69 ? 23.386 16.354 -4.304 1.00 43.74 69 ILE D N 1
ATOM 2828 C CA . ILE C 2 69 ? 22.370 15.638 -5.049 1.00 42.45 69 ILE D CA 1
ATOM 2829 C C . ILE C 2 69 ? 21.993 14.382 -4.275 1.00 42.88 69 ILE D C 1
ATOM 2830 O O . ILE C 2 69 ? 20.926 13.812 -4.509 1.00 42.49 69 ILE D O 1
ATOM 2835 N N . LYS C 2 70 ? 22.842 13.953 -3.341 1.00 44.21 70 LYS D N 1
ATOM 2836 C CA . LYS C 2 70 ? 22.493 12.744 -2.590 1.00 46.58 70 LYS D CA 1
ATOM 2837 C C . LYS C 2 70 ? 21.235 12.963 -1.760 1.00 48.46 70 LYS D C 1
ATOM 2838 O O . LYS C 2 70 ? 20.533 12.012 -1.410 1.00 49.12 70 LYS D O 1
ATOM 2844 N N . ARG C 2 71 ? 20.952 14.221 -1.440 1.00 49.85 71 ARG D N 1
ATOM 2845 C CA . ARG C 2 71 ? 19.744 14.560 -0.681 1.00 49.97 71 ARG D CA 1
ATOM 2846 C C . ARG C 2 71 ? 18.452 14.328 -1.498 1.00 49.82 71 ARG D C 1
ATOM 2847 O O . ARG C 2 71 ? 17.343 14.512 -0.982 1.00 49.34 71 ARG D O 1
ATOM 2855 N N . LEU C 2 72 ? 18.599 13.953 -2.769 1.00 49.80 72 LEU D N 1
ATOM 2856 C CA . LEU C 2 72 ? 17.458 13.731 -3.646 1.00 49.82 72 LEU D CA 1
ATOM 2857 C C . LEU C 2 72 ? 17.484 12.383 -4.358 1.00 51.68 72 LEU D C 1
ATOM 2858 O O . LEU C 2 72 ? 16.443 11.889 -4.770 1.00 51.88 72 LEU D O 1
ATOM 2863 N N . ILE C 2 73 ? 18.665 11.788 -4.496 1.00 53.42 73 ILE D N 1
ATOM 2864 C CA . ILE C 2 73 ? 18.813 10.512 -5.207 1.00 54.89 73 ILE D CA 1
ATOM 2865 C C . ILE C 2 73 ? 17.586 9.584 -5.315 1.00 56.98 73 ILE D C 1
ATOM 2866 O O . ILE C 2 73 ? 17.056 9.388 -6.425 1.00 58.49 73 ILE D O 1
ATOM 2871 N N . GLY C 2 74 ? 17.128 9.010 -4.202 1.00 58.01 74 GLY D N 1
ATOM 2872 C CA . GLY C 2 74 ? 15.996 8.095 -4.287 1.00 59.67 74 GLY D CA 1
ATOM 2873 C C . GLY C 2 74 ? 14.655 8.516 -3.711 1.00 61.31 74 GLY D C 1
ATOM 2874 O O . GLY C 2 74 ? 13.893 7.661 -3.265 1.00 60.51 74 GLY D O 1
ATOM 2875 N N . ARG C 2 75 ? 14.357 9.818 -3.747 1.00 63.69 75 ARG D N 1
ATOM 2876 C CA . ARG C 2 75 ? 13.105 10.378 -3.209 1.00 66.18 75 ARG D CA 1
ATOM 2877 C C . ARG C 2 75 ? 12.123 10.997 -4.222 1.00 67.27 75 ARG D C 1
ATOM 2878 O O . ARG C 2 75 ? 12.497 11.355 -5.335 1.00 68.21 75 ARG D O 1
ATOM 2886 N N . ARG C 2 76 ? 10.860 11.116 -3.817 1.00 68.16 76 ARG D N 1
ATOM 2887 C CA . ARG C 2 76 ? 9.806 11.680 -4.668 1.00 69.21 76 ARG D CA 1
ATOM 2888 C C . ARG C 2 76 ? 9.689 13.190 -4.455 1.00 69.82 76 ARG D C 1
ATOM 2889 O O . ARG C 2 76 ? 9.975 13.674 -3.355 1.00 70.95 76 ARG D O 1
ATOM 2897 N N . PHE C 2 77 ? 9.262 13.932 -5.481 1.00 69.51 77 PHE D N 1
ATOM 2898 C CA . PHE C 2 77 ? 9.166 15.396 -5.371 1.00 69.22 77 PHE D CA 1
ATOM 2899 C C . PHE C 2 77 ? 8.593 15.932 -4.053 1.00 69.43 77 PHE D C 1
ATOM 2900 O O . PHE C 2 77 ? 8.735 17.122 -3.762 1.00 68.56 77 PHE D O 1
ATOM 2908 N N . GLN C 2 78 ? 7.932 15.067 -3.279 1.00 70.37 78 GLN D N 1
ATOM 2909 C CA . GLN C 2 78 ? 7.390 15.434 -1.959 1.00 71.19 78 GLN D CA 1
ATOM 2910 C C . GLN C 2 78 ? 8.179 14.645 -0.909 1.00 71.94 78 GLN D C 1
ATOM 2911 O O . GLN C 2 78 ? 8.580 13.500 -1.150 1.00 71.82 78 GLN D O 1
ATOM 2913 N N . ASP C 2 79 ? 8.387 15.244 0.259 1.00 72.96 79 ASP D N 1
ATOM 2914 C CA . ASP C 2 79 ? 9.183 14.606 1.321 1.00 74.23 79 ASP D CA 1
ATOM 2915 C C . ASP C 2 79 ? 9.619 15.764 2.239 1.00 74.75 79 ASP D C 1
ATOM 2916 O O . ASP C 2 79 ? 9.715 16.912 1.793 1.00 74.27 79 ASP D O 1
ATOM 2921 N N . GLU C 2 80 ? 9.861 15.481 3.517 1.00 75.43 80 GLU D N 1
ATOM 2922 C CA . GLU C 2 80 ? 10.313 16.535 4.428 1.00 75.75 80 GLU D CA 1
ATOM 2923 C C . GLU C 2 80 ? 11.573 17.074 3.772 1.00 75.87 80 GLU D C 1
ATOM 2924 O O . GLU C 2 80 ? 11.680 18.267 3.468 1.00 77.02 80 GLU D O 1
ATOM 2926 N N . GLU C 2 81 ? 12.527 16.171 3.555 1.00 74.34 81 GLU D N 1
ATOM 2927 C CA . GLU C 2 81 ? 13.780 16.527 2.923 1.00 73.01 81 GLU D CA 1
ATOM 2928 C C . GLU C 2 81 ? 13.547 17.317 1.638 1.00 72.23 81 GLU D C 1
ATOM 2929 O O . GLU C 2 81 ? 13.605 18.541 1.637 1.00 72.00 81 GLU D O 1
ATOM 2931 N N . VAL C 2 82 ? 13.268 16.608 0.551 1.00 71.15 82 VAL D N 1
ATOM 2932 C CA . VAL C 2 82 ? 13.060 17.259 -0.730 1.00 70.10 82 VAL D CA 1
ATOM 2933 C C . VAL C 2 82 ? 12.348 18.618 -0.677 1.00 70.48 82 VAL D C 1
ATOM 2934 O O . VAL C 2 82 ? 12.962 19.630 -1.028 1.00 71.54 82 VAL D O 1
ATOM 2938 N N . GLN C 2 83 ? 11.087 18.689 -0.253 1.00 70.38 83 GLN D N 1
ATOM 2939 C CA . GLN C 2 83 ? 10.415 20.009 -0.227 1.00 69.92 83 GLN D CA 1
ATOM 2940 C C . GLN C 2 83 ? 11.183 21.097 0.566 1.00 68.99 83 GLN D C 1
ATOM 2941 O O . GLN C 2 83 ? 11.271 22.256 0.135 1.00 68.32 83 GLN D O 1
ATOM 2943 N N . ARG C 2 84 ? 11.732 20.715 1.715 1.00 68.12 84 ARG D N 1
ATOM 2944 C CA . ARG C 2 84 ? 12.482 21.639 2.560 1.00 67.35 84 ARG D CA 1
ATOM 2945 C C . ARG C 2 84 ? 13.851 22.035 1.969 1.00 66.80 84 ARG D C 1
ATOM 2946 O O . ARG C 2 84 ? 14.517 22.959 2.460 1.00 66.80 84 ARG D O 1
ATOM 2948 N N . ASP C 2 85 ? 14.280 21.305 0.940 1.00 65.74 85 ASP D N 1
ATOM 2949 C CA . ASP C 2 85 ? 15.548 21.562 0.249 1.00 63.73 85 ASP D CA 1
ATOM 2950 C C . ASP C 2 85 ? 15.187 22.585 -0.802 1.00 62.70 85 ASP D C 1
ATOM 2951 O O . ASP C 2 85 ? 15.880 23.578 -1.007 1.00 63.41 85 ASP D O 1
ATOM 2953 N N . VAL C 2 86 ? 14.081 22.320 -1.479 1.00 61.12 86 VAL D N 1
ATOM 2954 C CA . VAL C 2 86 ? 13.595 23.216 -2.505 1.00 59.79 86 VAL D CA 1
ATOM 2955 C C . VAL C 2 86 ? 13.662 24.652 -2.004 1.00 59.68 86 VAL D C 1
ATOM 2956 O O . VAL C 2 86 ? 13.687 25.591 -2.792 1.00 60.05 86 VAL D O 1
ATOM 2960 N N . SER C 2 87 ? 13.690 24.823 -0.692 1.00 59.31 87 SER D N 1
ATOM 2961 C CA . SER C 2 87 ? 13.742 26.154 -0.112 1.00 59.35 87 SER D CA 1
ATOM 2962 C C . SER C 2 87 ? 15.153 26.747 -0.007 1.00 58.50 87 SER D C 1
ATOM 2963 O O . SER C 2 87 ? 15.314 27.981 -0.028 1.00 58.27 87 SER D O 1
ATOM 2966 N N . ILE C 2 88 ? 16.170 25.891 0.116 1.00 57.11 88 ILE D N 1
ATOM 2967 C CA . ILE C 2 88 ? 17.552 26.371 0.213 1.00 55.63 88 ILE D CA 1
ATOM 2968 C C . ILE C 2 88 ? 18.455 26.104 -1.019 1.00 54.48 88 ILE D C 1
ATOM 2969 O O . ILE C 2 88 ? 19.378 26.875 -1.316 1.00 55.34 88 ILE D O 1
ATOM 2974 N N . MET C 2 89 ? 18.209 25.026 -1.745 1.00 52.66 89 MET D N 1
ATOM 2975 C CA . MET C 2 89 ? 19.049 24.737 -2.894 1.00 51.57 89 MET D CA 1
ATOM 2976 C C . MET C 2 89 ? 18.988 25.803 -3.964 1.00 50.56 89 MET D C 1
ATOM 2977 O O . MET C 2 89 ? 17.930 26.100 -4.503 1.00 50.03 89 MET D O 1
ATOM 2982 N N . PRO C 2 90 ? 20.138 26.388 -4.308 1.00 49.79 90 PRO D N 1
ATOM 2983 C CA . PRO C 2 90 ? 20.093 27.423 -5.342 1.00 49.15 90 PRO D CA 1
ATOM 2984 C C . PRO C 2 90 ? 19.622 26.895 -6.682 1.00 47.53 90 PRO D C 1
ATOM 2985 O O . PRO C 2 90 ? 19.262 27.677 -7.550 1.00 47.48 90 PRO D O 1
ATOM 2989 N N . PHE C 2 91 ? 19.624 25.579 -6.856 1.00 46.21 91 PHE D N 1
ATOM 2990 C CA . PHE C 2 91 ? 19.169 25.016 -8.125 1.00 45.96 91 PHE D CA 1
ATOM 2991 C C . PHE C 2 91 ? 17.725 24.508 -8.135 1.00 47.80 91 PHE D C 1
ATOM 2992 O O . PHE C 2 91 ? 17.144 24.180 -7.092 1.00 48.66 91 PHE D O 1
ATOM 3000 N N . LYS C 2 92 ? 17.160 24.442 -9.339 1.00 49.54 92 LYS D N 1
ATOM 3001 C CA . LYS C 2 92 ? 15.775 24.022 -9.551 1.00 50.90 92 LYS D CA 1
ATOM 3002 C C . LYS C 2 92 ? 15.450 22.537 -9.353 1.00 52.63 92 LYS D C 1
ATOM 3003 O O . LYS C 2 92 ? 15.890 21.672 -10.114 1.00 53.43 92 LYS D O 1
ATOM 3009 N N . ILE C 2 93 ? 14.669 22.258 -8.316 1.00 53.54 93 ILE D N 1
ATOM 3010 C CA . ILE C 2 93 ? 14.224 20.904 -8.017 1.00 53.16 93 ILE D CA 1
ATOM 3011 C C . ILE C 2 93 ? 12.747 20.856 -8.421 1.00 54.88 93 ILE D C 1
ATOM 3012 O O . ILE C 2 93 ? 11.881 21.440 -7.753 1.00 54.80 93 ILE D O 1
ATOM 3017 N N . ILE C 2 94 ? 12.473 20.194 -9.542 1.00 56.00 94 ILE D N 1
ATOM 3018 C CA . ILE C 2 94 ? 11.116 20.070 -10.045 1.00 56.79 94 ILE D CA 1
ATOM 3019 C C . ILE C 2 94 ? 10.599 18.664 -9.759 1.00 57.70 94 ILE D C 1
ATOM 3020 O O . ILE C 2 94 ? 11.338 17.821 -9.264 1.00 57.56 94 ILE D O 1
ATOM 3025 N N . ALA C 2 9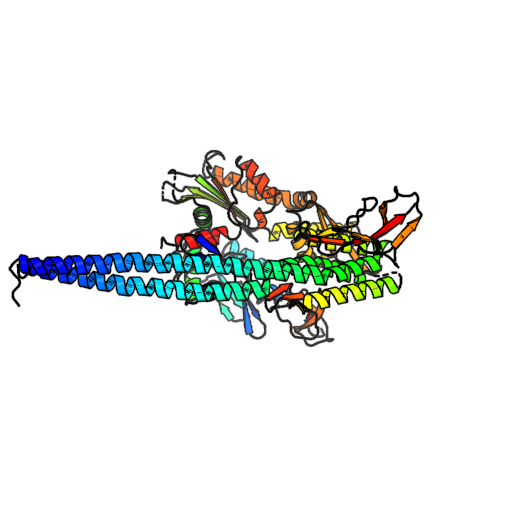5 ? 9.323 18.428 -10.056 1.00 59.59 95 ALA D N 1
ATOM 3026 C CA . ALA C 2 95 ? 8.705 17.120 -9.862 1.00 60.82 95 ALA D CA 1
ATOM 3027 C C . ALA C 2 95 ? 8.786 16.357 -11.179 1.00 62.44 95 ALA D C 1
ATOM 3028 O O . ALA C 2 95 ? 8.542 16.924 -12.243 1.00 62.44 95 ALA D O 1
ATOM 3030 N N . ALA C 2 96 ? 9.149 15.082 -11.115 1.00 64.34 96 ALA D N 1
ATOM 3031 C CA . ALA C 2 96 ? 9.245 14.254 -12.317 1.00 66.09 96 ALA D CA 1
ATOM 3032 C C . ALA C 2 96 ? 7.846 13.741 -12.694 1.00 67.63 96 ALA D C 1
ATOM 3033 O O . ALA C 2 96 ? 6.930 13.749 -11.864 1.00 68.64 96 ALA D O 1
ATOM 3035 N N . ASP C 2 97 ? 7.660 13.307 -13.939 1.00 68.49 97 ASP D N 1
ATOM 3036 C CA . ASP C 2 97 ? 6.344 12.792 -14.329 1.00 68.86 97 ASP D CA 1
ATOM 3037 C C . ASP C 2 97 ? 6.044 11.586 -13.428 1.00 68.61 97 ASP D C 1
ATOM 3038 O O . ASP C 2 97 ? 4.951 11.462 -12.870 1.00 68.01 97 ASP D O 1
ATOM 3043 N N . ASN C 2 98 ? 7.029 10.705 -13.294 1.00 68.71 98 ASN D N 1
ATOM 3044 C CA . ASN C 2 98 ? 6.894 9.545 -12.426 1.00 69.71 98 ASN D CA 1
ATOM 3045 C C . ASN C 2 98 ? 6.453 10.102 -11.071 1.00 69.25 98 ASN D C 1
ATOM 3046 O O . ASN C 2 98 ? 5.841 9.418 -10.253 1.00 69.77 98 ASN D O 1
ATOM 3051 N N . GLY C 2 99 ? 6.764 11.367 -10.843 1.00 68.51 99 GLY D N 1
ATOM 3052 C CA . GLY C 2 99 ? 6.420 11.977 -9.575 1.00 68.16 99 GLY D CA 1
ATOM 3053 C C . GLY C 2 99 ? 7.621 11.926 -8.632 1.00 67.96 99 GLY D C 1
ATOM 3054 O O . GLY C 2 99 ? 7.484 12.044 -7.404 1.00 68.23 99 GLY D O 1
ATOM 3055 N N . ASP C 2 100 ? 8.806 11.724 -9.208 1.00 66.41 100 ASP D N 1
ATOM 3056 C CA . ASP C 2 100 ? 10.032 11.669 -8.428 1.00 63.89 100 ASP D CA 1
ATOM 3057 C C . ASP C 2 100 ? 10.607 13.079 -8.342 1.00 63.25 100 ASP D C 1
ATOM 3058 O O . ASP C 2 100 ? 10.172 13.975 -9.070 1.00 63.54 100 ASP D O 1
ATOM 3063 N N . ALA C 2 101 ? 11.553 13.297 -7.434 1.00 61.92 101 ALA D N 1
ATOM 3064 C CA . ALA C 2 101 ? 12.179 14.618 -7.310 1.00 59.36 101 ALA D CA 1
ATOM 3065 C C . ALA C 2 101 ? 13.298 14.666 -8.350 1.00 57.77 101 ALA D C 1
ATOM 3066 O O . ALA C 2 101 ? 14.169 13.793 -8.379 1.00 57.53 101 ALA D O 1
ATOM 3068 N N . TRP C 2 102 ? 13.259 15.666 -9.221 1.00 55.91 102 TRP D N 1
ATOM 3069 C CA . TRP C 2 102 ? 14.265 15.804 -10.265 1.00 54.01 102 TRP D CA 1
ATOM 3070 C C . TRP C 2 102 ? 14.891 17.182 -10.212 1.00 53.35 102 TRP D C 1
ATOM 3071 O O . TRP C 2 102 ? 14.626 17.958 -9.294 1.00 53.33 102 TRP D O 1
ATOM 3082 N N . VAL C 2 103 ? 15.737 17.483 -11.188 1.00 52.30 103 VAL D N 1
ATOM 3083 C CA . VAL C 2 103 ? 16.360 18.794 -11.243 1.00 51.66 103 VAL D CA 1
ATOM 3084 C C . VAL C 2 103 ? 16.360 19.316 -12.674 1.00 52.16 103 VAL D C 1
ATOM 3085 O O . VAL C 2 103 ? 16.539 18.547 -13.629 1.00 52.77 103 VAL D O 1
ATOM 3089 N N . GLU C 2 104 ? 16.134 20.624 -12.812 1.00 51.11 104 GLU D N 1
ATOM 3090 C CA . GLU C 2 104 ? 16.136 21.276 -14.109 1.00 49.37 104 GLU D CA 1
ATOM 3091 C C . GLU C 2 104 ? 17.306 22.227 -14.193 1.00 48.61 104 GLU D C 1
ATOM 3092 O O . GLU C 2 104 ? 17.477 23.110 -13.357 1.00 48.50 104 GLU D O 1
ATOM 3098 N N . VAL C 2 105 ? 18.114 22.014 -15.215 1.00 48.58 105 VAL D N 1
ATOM 3099 C CA . VAL C 2 105 ? 19.300 22.803 -15.472 1.00 49.55 105 VAL D CA 1
ATOM 3100 C C . VAL C 2 105 ? 19.104 23.434 -16.835 1.00 50.95 105 VAL D C 1
ATOM 3101 O O . VAL C 2 105 ? 18.911 22.724 -17.821 1.00 52.23 105 VAL D O 1
ATOM 3105 N N . LYS C 2 106 ? 19.134 24.755 -16.928 1.00 50.87 106 LYS D N 1
ATOM 3106 C CA . LYS C 2 106 ? 18.971 25.341 -18.252 1.00 50.35 106 LYS D CA 1
ATOM 3107 C C . LYS C 2 106 ? 17.756 24.764 -19.010 1.00 50.20 106 LYS D C 1
ATOM 3108 O O . LYS C 2 106 ? 17.876 24.412 -20.178 1.00 50.17 106 LYS D O 1
ATOM 3114 N N . GLY C 2 107 ? 16.602 24.652 -18.352 1.00 50.25 107 GLY D N 1
ATOM 3115 C CA . GLY C 2 107 ? 15.419 24.124 -19.026 1.00 50.90 107 GLY D CA 1
ATOM 3116 C C . GLY C 2 107 ? 15.298 22.619 -19.293 1.00 51.92 107 GLY D C 1
ATOM 3117 O O . GLY C 2 107 ? 14.184 22.113 -19.515 1.00 51.36 107 GLY D O 1
ATOM 3118 N N . GLN C 2 108 ? 16.426 21.902 -19.312 1.00 52.92 108 GLN D N 1
ATOM 3119 C CA . GLN C 2 108 ? 16.428 20.442 -19.528 1.00 53.93 108 GLN D CA 1
ATOM 3120 C C . GLN C 2 108 ? 16.201 19.758 -18.169 1.00 54.63 108 GLN D C 1
ATOM 3121 O O . GLN C 2 108 ? 16.755 20.204 -17.167 1.00 57.10 108 GLN D O 1
ATOM 3127 N N . LYS C 2 109 ? 15.393 18.695 -18.117 1.00 53.47 109 LYS D N 1
ATOM 3128 C CA . LYS C 2 109 ? 15.112 18.011 -16.841 1.00 51.14 109 LYS D CA 1
ATOM 3129 C C . LYS C 2 109 ? 15.836 16.681 -16.687 1.00 49.77 109 LYS D C 1
ATOM 3130 O O . LYS C 2 109 ? 15.685 15.790 -17.512 1.00 50.59 109 LYS D O 1
ATOM 3136 N N . MET C 2 110 ? 16.617 16.520 -15.632 1.00 47.80 110 MET D N 1
ATOM 3137 C CA . MET C 2 110 ? 17.310 15.250 -15.462 1.00 46.26 110 MET D CA 1
ATOM 3138 C C . MET C 2 110 ? 17.073 14.556 -14.130 1.00 45.28 110 MET D C 1
ATOM 3139 O O . MET C 2 110 ? 16.828 15.186 -13.110 1.00 44.97 110 MET D O 1
ATOM 3144 N N . ALA C 2 111 ? 17.141 13.233 -14.153 1.00 44.96 111 ALA D N 1
ATOM 3145 C CA . ALA C 2 111 ? 16.950 12.451 -12.944 1.00 45.33 111 ALA D CA 1
ATOM 3146 C C . ALA C 2 111 ? 18.199 12.566 -12.080 1.00 45.77 111 ALA D C 1
ATOM 3147 O O . ALA C 2 111 ? 19.314 12.578 -12.613 1.00 47.26 111 ALA D O 1
ATOM 3149 N N . PRO C 2 112 ? 18.035 12.655 -10.743 1.00 43.84 112 PRO D N 1
ATOM 3150 C CA . PRO C 2 112 ? 19.120 12.772 -9.765 1.00 42.73 112 PRO D CA 1
ATOM 3151 C C . PRO C 2 112 ? 20.277 11.855 -10.099 1.00 42.01 112 PRO D C 1
ATOM 3152 O O . PRO C 2 112 ? 21.431 12.256 -10.090 1.00 42.32 112 PRO D O 1
ATOM 3156 N N . PRO C 2 113 ? 19.976 10.600 -10.392 1.00 41.51 113 PRO D N 1
ATOM 3157 C CA . PRO C 2 113 ? 21.034 9.658 -10.730 1.00 42.19 113 PRO D CA 1
ATOM 3158 C C . PRO C 2 113 ? 21.816 10.156 -11.931 1.00 43.81 113 PRO D C 1
ATOM 3159 O O . PRO C 2 113 ? 23.041 10.128 -11.926 1.00 45.90 113 PRO D O 1
ATOM 3163 N N . GLN C 2 114 ? 21.127 10.593 -12.977 1.00 44.50 114 GLN D N 1
ATOM 3164 C CA . GLN C 2 114 ? 21.840 11.096 -14.153 1.00 45.85 114 GLN D CA 1
ATOM 3165 C C . GLN C 2 114 ? 22.951 12.070 -13.745 1.00 44.84 114 GLN D C 1
ATOM 3166 O O . GLN C 2 114 ? 23.948 12.200 -14.463 1.00 45.30 114 GLN D O 1
ATOM 3172 N N . ILE C 2 115 ? 22.766 12.767 -12.614 1.00 42.40 115 ILE D N 1
ATOM 3173 C CA . ILE C 2 115 ? 23.761 13.717 -12.099 1.00 39.51 115 ILE D CA 1
ATOM 3174 C C . ILE C 2 115 ? 24.935 13.092 -11.329 1.00 40.16 115 ILE D C 1
ATOM 3175 O O . ILE C 2 115 ? 26.107 13.403 -11.593 1.00 40.34 115 ILE D O 1
ATOM 3180 N N . SER C 2 116 ? 24.632 12.229 -10.364 1.00 39.26 116 SER D N 1
ATOM 3181 C CA . SER C 2 116 ? 25.686 11.610 -9.585 1.00 37.93 116 SER D CA 1
ATOM 3182 C C . SER C 2 116 ? 26.617 10.869 -10.500 1.00 38.12 116 SER D C 1
ATOM 3183 O O . SER C 2 116 ? 27.833 10.911 -10.320 1.00 39.38 116 SER D O 1
ATOM 3186 N N . ALA C 2 117 ? 26.044 10.185 -11.484 1.00 37.65 117 ALA D N 1
ATOM 3187 C CA . ALA C 2 117 ? 26.822 9.423 -12.449 1.00 36.34 117 ALA D CA 1
ATOM 3188 C C . ALA C 2 117 ? 27.976 10.266 -12.972 1.00 35.98 117 ALA D C 1
ATOM 3189 O O . ALA C 2 117 ? 29.050 9.751 -13.264 1.00 35.55 117 ALA D O 1
ATOM 3191 N N . GLU C 2 118 ? 27.765 11.569 -13.105 1.00 35.61 118 GLU D N 1
ATOM 3192 C CA . GLU C 2 118 ? 28.852 12.423 -13.566 1.00 34.93 118 GLU D CA 1
ATOM 3193 C C . GLU C 2 118 ? 30.091 12.239 -12.690 1.00 33.54 118 GLU D C 1
ATOM 3194 O O . GLU C 2 118 ? 31.210 12.147 -13.210 1.00 33.62 118 GLU D O 1
ATOM 3200 N N . VAL C 2 119 ? 29.879 12.188 -11.368 1.00 31.47 119 VAL D N 1
ATOM 3201 C CA . VAL C 2 119 ? 30.952 12.020 -10.384 1.00 28.82 119 VAL D CA 1
ATOM 3202 C C . VAL C 2 119 ? 31.517 10.601 -10.391 1.00 29.22 119 VAL D C 1
ATOM 3203 O O . VAL C 2 119 ? 32.721 10.402 -10.285 1.00 29.12 119 VAL D O 1
ATOM 3207 N N . LEU C 2 120 ? 30.641 9.609 -10.466 1.00 29.68 120 LEU D N 1
ATOM 3208 C CA . LEU C 2 120 ? 31.086 8.225 -10.511 1.00 29.69 120 LEU D CA 1
ATOM 3209 C C . LEU C 2 120 ? 31.936 8.117 -11.766 1.00 31.09 120 LEU D C 1
ATOM 3210 O O . LEU C 2 120 ? 32.973 7.455 -11.779 1.00 31.58 120 LEU D O 1
ATOM 3215 N N . LYS C 2 121 ? 31.473 8.771 -12.831 1.00 32.68 121 LYS D N 1
ATOM 3216 C CA . LYS C 2 121 ? 32.164 8.768 -14.118 1.00 32.97 121 LYS D CA 1
ATOM 3217 C C . LYS C 2 121 ? 33.600 9.162 -13.899 1.00 32.79 121 LYS D C 1
ATOM 3218 O O . LYS C 2 121 ? 34.515 8.506 -14.391 1.00 32.94 121 LYS D O 1
ATOM 3224 N N . LYS C 2 122 ? 33.774 10.252 -13.155 1.00 33.43 122 LYS D N 1
ATOM 3225 C CA . LYS C 2 122 ? 35.089 10.799 -12.793 1.00 33.21 122 LYS D CA 1
ATOM 3226 C C . LYS C 2 122 ? 35.928 9.888 -11.906 1.00 32.82 122 LYS D C 1
ATOM 3227 O O . LYS C 2 122 ? 37.141 9.919 -11.939 1.00 32.64 122 LYS D O 1
ATOM 3233 N N . MET C 2 123 ? 35.283 9.091 -11.083 1.00 33.84 123 MET D N 1
ATOM 3234 C CA . MET C 2 123 ? 36.024 8.201 -10.220 1.00 35.31 123 MET D CA 1
ATOM 3235 C C . MET C 2 123 ? 36.522 7.026 -11.047 1.00 36.54 123 MET D C 1
ATOM 3236 O O . MET C 2 123 ? 37.680 6.622 -10.950 1.00 36.87 123 MET D O 1
ATOM 3241 N N . LYS C 2 124 ? 35.624 6.479 -11.856 1.00 37.99 124 LYS D N 1
ATOM 3242 C CA . LYS C 2 124 ? 35.936 5.353 -12.723 1.00 38.77 124 LYS D CA 1
ATOM 3243 C C . LYS C 2 124 ? 37.138 5.728 -13.580 1.00 39.66 124 LYS D C 1
ATOM 3244 O O . LYS C 2 124 ? 38.084 4.956 -13.713 1.00 38.89 124 LYS D O 1
ATOM 3250 N N . LYS C 2 125 ? 37.092 6.921 -14.165 1.00 40.50 125 LYS D N 1
ATOM 3251 C CA . LYS C 2 125 ? 38.183 7.407 -14.990 1.00 40.53 125 LYS D CA 1
ATOM 3252 C C . LYS C 2 125 ? 39.438 7.582 -14.150 1.00 40.37 125 LYS D C 1
ATOM 3253 O O . LYS C 2 125 ? 40.553 7.422 -14.634 1.00 39.60 125 LYS D O 1
ATOM 3259 N N . THR C 2 126 ? 39.247 7.931 -12.885 1.00 41.10 126 THR D N 1
ATOM 3260 C CA . THR C 2 126 ? 40.372 8.115 -11.984 1.00 41.02 126 THR D CA 1
ATOM 3261 C C . THR C 2 126 ? 41.045 6.773 -11.699 1.00 43.59 126 THR D C 1
ATOM 3262 O O . THR C 2 126 ? 42.277 6.679 -11.738 1.00 45.37 126 THR D O 1
ATOM 3266 N N . ALA C 2 127 ? 40.264 5.728 -11.407 1.00 45.13 127 ALA D N 1
ATOM 3267 C CA . ALA C 2 127 ? 40.843 4.399 -11.149 1.00 46.16 127 ALA D CA 1
ATOM 3268 C C . ALA C 2 127 ? 41.500 3.860 -12.422 1.00 47.68 127 ALA D C 1
ATOM 3269 O O . ALA C 2 127 ? 42.584 3.278 -12.370 1.00 47.36 127 ALA D O 1
ATOM 3271 N N . GLU C 2 128 ? 40.816 4.056 -13.554 1.00 50.04 128 GLU D N 1
ATOM 3272 C CA . GLU C 2 128 ? 41.297 3.627 -14.867 1.00 51.20 128 GLU D CA 1
ATOM 3273 C C . GLU C 2 128 ? 42.619 4.318 -15.126 1.00 52.01 128 GLU D C 1
ATOM 3274 O O . GLU C 2 128 ? 43.563 3.703 -15.596 1.00 52.42 128 GLU D O 1
ATOM 3280 N N . ASP C 2 129 ? 42.691 5.604 -14.826 1.00 53.55 129 ASP D N 1
ATOM 3281 C CA . ASP C 2 129 ? 43.934 6.324 -15.039 1.00 55.97 129 ASP D CA 1
ATOM 3282 C C . ASP C 2 129 ? 45.070 5.751 -14.181 1.00 57.12 129 ASP D C 1
ATOM 3283 O O . ASP C 2 129 ? 46.249 5.955 -14.487 1.00 57.24 129 ASP D O 1
ATOM 3288 N N . TYR C 2 130 ? 44.734 5.036 -13.108 1.00 58.54 130 TYR D N 1
ATOM 3289 C CA . TYR C 2 130 ? 45.777 4.462 -12.259 1.00 59.87 130 TYR D CA 1
ATOM 3290 C C . TYR C 2 130 ? 46.297 3.099 -12.712 1.00 60.07 130 TYR D C 1
ATOM 3291 O O . TYR C 2 130 ? 47.502 2.912 -12.947 1.00 59.48 130 TYR D O 1
ATOM 3300 N N . LEU C 2 131 ? 45.365 2.146 -12.770 1.00 59.99 131 LEU D N 1
ATOM 3301 C CA . LEU C 2 131 ? 45.618 0.767 -13.163 1.00 58.46 131 LEU D CA 1
ATOM 3302 C C . LEU C 2 131 ? 45.989 0.591 -14.632 1.00 59.03 131 LEU D C 1
ATOM 3303 O O . LEU C 2 131 ? 46.548 -0.435 -15.004 1.00 59.60 131 LEU D O 1
ATOM 3308 N N . GLY C 2 132 ? 45.674 1.577 -15.461 1.00 59.69 132 GLY D N 1
ATOM 3309 C CA . GLY C 2 132 ? 46.005 1.486 -16.868 1.00 61.14 132 GLY D CA 1
ATOM 3310 C C . GLY C 2 132 ? 44.870 0.889 -17.664 1.00 63.34 132 GLY D C 1
ATOM 3311 O O . GLY C 2 132 ? 44.502 1.378 -18.736 1.00 64.77 132 GLY D O 1
ATOM 3312 N N . GLU C 2 133 ? 44.292 -0.179 -17.137 1.00 64.25 133 GLU D N 1
ATOM 3313 C CA . GLU C 2 133 ? 43.197 -0.842 -17.826 1.00 64.02 133 GLU D CA 1
ATOM 3314 C C . GLU C 2 133 ? 41.842 -0.273 -17.472 1.00 61.99 133 GLU D C 1
ATOM 3315 O O . GLU C 2 133 ? 41.624 0.231 -16.373 1.00 61.44 133 GLU D O 1
ATOM 3321 N N . PRO C 2 134 ? 40.905 -0.344 -18.413 1.00 60.69 134 PRO D N 1
ATOM 3322 C CA . PRO C 2 134 ? 39.574 0.179 -18.118 1.00 58.89 134 PRO D CA 1
ATOM 3323 C C . PRO C 2 134 ? 38.991 -0.563 -16.936 1.00 56.85 134 PRO D C 1
ATOM 3324 O O . PRO C 2 134 ? 39.286 -1.735 -16.705 1.00 56.06 134 PRO D O 1
ATOM 3328 N N . VAL C 2 135 ? 38.164 0.140 -16.185 1.00 55.79 135 VAL D N 1
ATOM 3329 C CA . VAL C 2 135 ? 37.498 -0.428 -15.027 1.00 54.21 135 VAL D CA 1
ATOM 3330 C C . VAL C 2 135 ? 36.019 -0.458 -15.357 1.00 54.13 135 VAL D C 1
ATOM 3331 O O . VAL C 2 135 ? 35.528 0.350 -16.155 1.00 54.30 135 VAL D O 1
ATOM 3335 N N . THR C 2 136 ? 35.296 -1.374 -14.742 1.00 53.52 136 THR D N 1
ATOM 3336 C CA . THR C 2 136 ? 33.884 -1.482 -15.051 1.00 52.53 136 THR D CA 1
ATOM 3337 C C . THR C 2 136 ? 33.099 -2.005 -13.872 1.00 52.01 136 THR D C 1
ATOM 3338 O O . THR C 2 136 ? 31.882 -2.149 -13.944 1.00 51.62 136 THR D O 1
ATOM 3342 N N . GLU C 2 137 ? 33.804 -2.270 -12.776 1.00 52.04 137 GLU D N 1
ATOM 3343 C CA . GLU C 2 137 ? 33.178 -2.818 -11.580 1.00 51.36 137 GLU D CA 1
ATOM 3344 C C . GLU C 2 137 ? 33.418 -2.035 -10.291 1.00 50.87 137 GLU D C 1
ATOM 3345 O O . GLU C 2 137 ? 34.525 -1.568 -10.037 1.00 50.90 137 GLU D O 1
ATOM 3351 N N . ALA C 2 138 ? 32.379 -1.916 -9.465 1.00 49.99 138 ALA D N 1
ATOM 3352 C CA . ALA C 2 138 ? 32.513 -1.195 -8.211 1.00 48.61 138 ALA D CA 1
ATOM 3353 C C . ALA C 2 138 ? 31.449 -1.411 -7.111 1.00 48.06 138 ALA D C 1
ATOM 3354 O O . ALA C 2 138 ? 30.339 -1.905 -7.340 1.00 46.84 138 ALA D O 1
ATOM 3356 N N . VAL C 2 139 ? 31.839 -1.018 -5.899 1.00 47.75 139 VAL D N 1
ATOM 3357 C CA . VAL C 2 139 ? 31.002 -1.060 -4.696 1.00 46.54 139 VAL D CA 1
ATOM 3358 C C . VAL C 2 139 ? 30.718 0.404 -4.351 1.00 46.34 139 VAL D C 1
ATOM 3359 O O . VAL C 2 139 ? 31.613 1.236 -4.337 1.00 47.60 139 VAL D O 1
ATOM 3363 N N . ILE C 2 140 ? 29.478 0.751 -4.099 1.00 45.32 140 ILE D N 1
ATOM 3364 C CA . ILE C 2 140 ? 29.214 2.125 -3.756 1.00 44.57 140 ILE D CA 1
ATOM 3365 C C . ILE C 2 140 ? 28.502 2.075 -2.421 1.00 45.18 140 ILE D C 1
ATOM 3366 O O . ILE C 2 140 ? 27.618 1.245 -2.179 1.00 45.96 140 ILE D O 1
ATOM 3371 N N . THR C 2 141 ? 28.892 2.983 -1.555 1.00 44.24 141 THR D N 1
ATOM 3372 C CA . THR C 2 141 ? 28.342 3.056 -0.232 1.00 42.85 141 THR D CA 1
ATOM 3373 C C . THR C 2 141 ? 27.104 3.965 -0.089 1.00 44.49 141 THR D C 1
ATOM 3374 O O . THR C 2 141 ? 26.964 4.977 -0.779 1.00 45.14 141 THR D O 1
ATOM 3378 N N . VAL C 2 142 ? 26.181 3.578 0.793 1.00 46.03 142 VAL D N 1
ATOM 3379 C CA . VAL C 2 142 ? 24.981 4.367 1.072 1.00 46.27 142 VAL D CA 1
ATOM 3380 C C . VAL C 2 142 ? 24.794 4.474 2.573 1.00 48.29 142 VAL D C 1
ATOM 3381 O O . VAL C 2 142 ? 25.359 3.697 3.359 1.00 46.62 142 VAL D O 1
ATOM 3385 N N . PRO C 2 143 ? 23.973 5.450 2.986 1.00 51.37 143 PRO D N 1
ATOM 3386 C CA . PRO C 2 143 ? 23.617 5.748 4.381 1.00 53.26 143 PRO D CA 1
ATOM 3387 C C . PRO C 2 143 ? 22.761 4.594 4.947 1.00 55.01 143 PRO D C 1
ATOM 3388 O O . PRO C 2 143 ? 21.760 4.192 4.331 1.00 55.12 143 PRO D O 1
ATOM 3392 N N . ALA C 2 144 ? 23.144 4.077 6.116 1.00 56.31 144 ALA D N 1
ATOM 3393 C CA . ALA C 2 144 ? 22.421 2.960 6.738 1.00 56.67 144 ALA D CA 1
ATOM 3394 C C . ALA C 2 144 ? 20.881 3.046 6.706 1.00 56.38 144 ALA D C 1
ATOM 3395 O O . ALA C 2 144 ? 20.186 2.035 6.902 1.00 56.63 144 ALA D O 1
ATOM 3397 N N . TYR C 2 145 ? 20.354 4.246 6.460 1.00 55.75 145 TYR D N 1
ATOM 3398 C CA . TYR C 2 145 ? 18.906 4.472 6.411 1.00 55.09 145 TYR D CA 1
ATOM 3399 C C . TYR C 2 145 ? 18.333 4.572 4.995 1.00 54.65 145 TYR D C 1
ATOM 3400 O O . TYR C 2 145 ? 17.178 4.962 4.815 1.00 55.02 145 TYR D O 1
ATOM 3409 N N . PHE C 2 146 ? 19.132 4.219 3.998 1.00 54.21 146 PHE D N 1
ATOM 3410 C CA . PHE C 2 146 ? 18.691 4.289 2.610 1.00 54.15 146 PHE D CA 1
ATOM 3411 C C . PHE C 2 146 ? 17.613 3.277 2.201 1.00 53.49 146 PHE D C 1
ATOM 3412 O O . PHE C 2 146 ? 17.887 2.065 2.060 1.00 52.43 146 PHE D O 1
ATOM 3420 N N . ASN C 2 147 ? 16.394 3.782 2.003 1.00 52.84 147 ASN D N 1
ATOM 3421 C CA . ASN C 2 147 ? 15.277 2.941 1.596 1.00 52.48 147 ASN D CA 1
ATOM 3422 C C . ASN C 2 147 ? 15.584 2.292 0.249 1.00 52.75 147 ASN D C 1
ATOM 3423 O O . ASN C 2 147 ? 16.266 2.875 -0.571 1.00 53.07 147 ASN D O 1
ATOM 3428 N N . ASP C 2 148 ? 15.109 1.068 0.041 1.00 54.02 148 ASP D N 1
ATOM 3429 C CA . ASP C 2 148 ? 15.341 0.355 -1.221 1.00 54.99 148 ASP D CA 1
ATOM 3430 C C . ASP C 2 148 ? 15.350 1.270 -2.450 1.00 54.39 148 ASP D C 1
ATOM 3431 O O . ASP C 2 148 ? 16.117 1.052 -3.385 1.00 53.06 148 ASP D O 1
ATOM 3436 N N . ALA C 2 149 ? 14.476 2.275 -2.441 1.00 54.85 149 ALA D N 1
ATOM 3437 C CA . ALA C 2 149 ? 14.373 3.251 -3.527 1.00 55.35 149 ALA D CA 1
ATOM 3438 C C . ALA C 2 149 ? 15.707 3.957 -3.828 1.00 56.42 149 ALA D C 1
ATOM 3439 O O . ALA C 2 149 ? 16.153 3.984 -4.986 1.00 58.38 149 ALA D O 1
ATOM 3441 N N . GLN C 2 150 ? 16.324 4.542 -2.800 1.00 55.49 150 GLN D N 1
ATOM 3442 C CA . GLN C 2 150 ? 17.608 5.237 -2.922 1.00 54.34 150 GLN D CA 1
ATOM 3443 C C . GLN C 2 150 ? 18.738 4.262 -3.310 1.00 52.92 150 GLN D C 1
ATOM 3444 O O . GLN C 2 150 ? 19.471 4.497 -4.261 1.00 52.94 150 GLN D O 1
ATOM 3450 N N . ARG C 2 151 ? 18.876 3.167 -2.575 1.00 51.17 151 ARG D N 1
ATOM 3451 C CA . ARG C 2 151 ? 19.909 2.182 -2.866 1.00 49.79 151 ARG D CA 1
ATOM 3452 C C . ARG C 2 151 ? 19.895 1.754 -4.325 1.00 49.43 151 ARG D C 1
ATOM 3453 O O . ARG C 2 151 ? 20.928 1.491 -4.925 1.00 48.56 151 ARG D O 1
ATOM 3461 N N . GLN C 2 152 ? 18.711 1.686 -4.896 1.00 51.47 152 GLN D N 1
ATOM 3462 C CA . GLN C 2 152 ? 18.569 1.296 -6.288 1.00 53.29 152 GLN D CA 1
ATOM 3463 C C . GLN C 2 152 ? 18.927 2.473 -7.167 1.00 53.12 152 GLN D C 1
ATOM 3464 O O . GLN C 2 152 ? 19.763 2.344 -8.057 1.00 53.04 152 GLN D O 1
ATOM 3470 N N . ALA C 2 153 ? 18.263 3.609 -6.932 1.00 52.73 153 ALA D N 1
ATOM 3471 C CA . ALA C 2 153 ? 18.529 4.823 -7.693 1.00 52.76 153 ALA D CA 1
ATOM 3472 C C . ALA C 2 153 ? 20.024 5.105 -7.583 1.00 53.90 153 ALA D C 1
ATOM 3473 O O . ALA C 2 153 ? 20.627 5.694 -8.471 1.00 55.12 153 ALA D O 1
ATOM 3475 N N . THR C 2 154 ? 20.629 4.690 -6.481 1.00 54.60 154 THR D N 1
ATOM 3476 C CA . THR C 2 154 ? 22.066 4.869 -6.314 1.00 54.43 154 THR D CA 1
ATOM 3477 C C . THR C 2 154 ? 22.732 3.821 -7.215 1.00 54.77 154 THR D C 1
ATOM 3478 O O . THR C 2 154 ? 23.895 3.947 -7.584 1.00 55.52 154 THR D O 1
ATOM 3482 N N . LYS C 2 155 ? 21.982 2.783 -7.565 1.00 55.01 155 LYS D N 1
ATOM 3483 C CA . LYS C 2 155 ? 22.480 1.732 -8.440 1.00 55.24 155 LYS D CA 1
ATOM 3484 C C . LYS C 2 155 ? 22.402 2.189 -9.893 1.00 54.96 155 LYS D C 1
ATOM 3485 O O . LYS C 2 155 ? 23.321 1.932 -10.681 1.00 55.82 155 LYS D O 1
ATOM 3491 N N . ASP C 2 156 ? 21.303 2.854 -10.249 1.00 53.32 156 ASP D N 1
ATOM 3492 C CA . ASP C 2 156 ? 21.119 3.361 -11.607 1.00 51.60 156 ASP D CA 1
ATOM 3493 C C . ASP C 2 156 ? 22.274 4.288 -11.973 1.00 49.76 156 ASP D C 1
ATOM 3494 O O . ASP C 2 156 ? 22.706 4.321 -13.125 1.00 49.73 156 ASP D O 1
ATOM 3499 N N . ALA C 2 157 ? 22.760 5.048 -10.996 1.00 47.33 157 ALA D N 1
ATOM 3500 C CA . ALA C 2 157 ? 23.856 5.977 -11.240 1.00 45.94 157 ALA D CA 1
ATOM 3501 C C . ALA C 2 157 ? 25.075 5.268 -11.794 1.00 45.11 157 ALA D C 1
ATOM 3502 O O . ALA C 2 157 ? 25.715 5.749 -12.724 1.00 44.42 157 ALA D O 1
ATOM 3504 N N . GLY C 2 158 ? 25.406 4.127 -11.214 1.00 44.97 158 GLY D N 1
ATOM 3505 C CA . GLY C 2 158 ? 26.557 3.392 -11.686 1.00 45.60 158 GLY D CA 1
ATOM 3506 C C . GLY C 2 158 ? 26.420 2.951 -13.129 1.00 46.75 158 GLY D C 1
ATOM 3507 O O . GLY C 2 158 ? 27.359 3.104 -13.923 1.00 44.89 158 GLY D O 1
ATOM 3508 N N . ARG C 2 159 ? 25.246 2.391 -13.450 1.00 48.32 159 ARG D N 1
ATOM 3509 C CA . ARG C 2 159 ? 24.950 1.897 -14.801 1.00 48.53 159 ARG D CA 1
ATOM 3510 C C . ARG C 2 159 ? 25.226 3.022 -15.769 1.00 46.14 159 ARG D C 1
ATOM 3511 O O . ARG C 2 159 ? 25.936 2.864 -16.761 1.00 45.91 159 ARG D O 1
ATOM 3519 N N . ILE C 2 160 ? 24.655 4.175 -15.464 1.00 43.61 160 ILE D N 1
ATOM 3520 C CA . ILE C 2 160 ? 24.817 5.339 -16.301 1.00 40.69 160 ILE D CA 1
ATOM 3521 C C . ILE C 2 160 ? 26.267 5.742 -16.471 1.00 41.39 160 ILE D C 1
ATOM 3522 O O . ILE C 2 160 ? 26.607 6.447 -17.423 1.00 42.07 160 ILE D O 1
ATOM 3527 N N . ALA C 2 161 ? 27.116 5.285 -15.552 1.00 42.03 161 ALA D N 1
ATOM 3528 C CA . ALA C 2 161 ? 28.548 5.607 -15.566 1.00 41.91 161 ALA D CA 1
ATOM 3529 C C . ALA C 2 161 ? 29.450 4.486 -16.102 1.00 42.36 161 ALA D C 1
ATOM 3530 O O . ALA C 2 161 ? 30.687 4.624 -16.157 1.00 41.39 161 ALA D O 1
ATOM 3532 N N . GLY C 2 162 ? 28.833 3.380 -16.502 1.00 42.95 162 GLY D N 1
ATOM 3533 C CA . GLY C 2 162 ? 29.600 2.267 -17.029 1.00 42.77 162 GLY D CA 1
ATOM 3534 C C . GLY C 2 162 ? 30.132 1.402 -15.920 1.00 42.47 162 GLY D C 1
ATOM 3535 O O . GLY C 2 162 ? 31.091 0.677 -16.108 1.00 42.33 162 GLY D O 1
ATOM 3536 N N . LEU C 2 163 ? 29.499 1.488 -14.756 1.00 43.33 163 LEU D N 1
ATOM 3537 C CA . LEU C 2 163 ? 29.919 0.712 -13.595 1.00 43.40 163 LEU D CA 1
ATOM 3538 C C . LEU C 2 163 ? 28.865 -0.290 -13.152 1.00 46.06 163 LEU D C 1
ATOM 3539 O O . LEU C 2 163 ? 27.751 0.075 -12.770 1.00 46.05 163 LEU D O 1
ATOM 3544 N N . GLU C 2 164 ? 29.228 -1.564 -13.209 1.00 48.95 164 GLU D N 1
ATOM 3545 C CA . GLU C 2 164 ? 28.344 -2.627 -12.771 1.00 50.09 164 GLU D CA 1
ATOM 3546 C C . GLU C 2 164 ? 28.508 -2.741 -11.241 1.00 51.23 164 GLU D C 1
ATOM 3547 O O . GLU C 2 164 ? 29.463 -3.324 -10.737 1.00 50.45 164 GLU D O 1
ATOM 3553 N N . VAL C 2 165 ? 27.579 -2.136 -10.515 1.00 52.99 165 VAL D N 1
ATOM 3554 C CA . VAL C 2 165 ? 27.591 -2.165 -9.060 1.00 54.52 165 VAL D CA 1
ATOM 3555 C C . VAL C 2 165 ? 27.580 -3.606 -8.554 1.00 55.43 165 VAL D C 1
ATOM 3556 O O . VAL C 2 165 ? 26.501 -4.201 -8.402 1.00 55.62 165 VAL D O 1
ATOM 3560 N N . LYS C 2 166 ? 28.765 -4.159 -8.288 1.00 56.60 166 LYS D N 1
ATOM 3561 C CA . LYS C 2 166 ? 28.895 -5.538 -7.791 1.00 57.68 166 LYS D CA 1
ATOM 3562 C C . LYS C 2 166 ? 28.406 -5.725 -6.349 1.00 59.27 166 LYS D C 1
ATOM 3563 O O . LYS C 2 166 ? 28.543 -6.828 -5.798 1.00 61.23 166 LYS D O 1
ATOM 3569 N N . ARG C 2 167 ? 27.855 -4.661 -5.744 1.00 58.98 167 ARG D N 1
ATOM 3570 C CA . ARG C 2 167 ? 27.312 -4.687 -4.369 1.00 57.87 167 ARG D CA 1
ATOM 3571 C C . ARG C 2 167 ? 27.373 -3.329 -3.676 1.00 56.60 167 ARG D C 1
ATOM 3572 O O . ARG C 2 167 ? 28.452 -2.814 -3.418 1.00 56.73 167 ARG D O 1
ATOM 3574 N N . ILE C 2 168 ? 26.215 -2.765 -3.353 1.00 55.53 168 ILE D N 1
ATOM 3575 C CA . ILE C 2 168 ? 26.158 -1.464 -2.680 1.00 55.84 168 ILE D CA 1
ATOM 3576 C C . ILE C 2 168 ? 26.004 -1.596 -1.148 1.00 56.55 168 ILE D C 1
ATOM 3577 O O . ILE C 2 168 ? 24.880 -1.656 -0.629 1.00 56.82 168 ILE D O 1
ATOM 3582 N N . ILE C 2 169 ? 27.132 -1.655 -0.433 1.00 56.80 169 ILE D N 1
ATOM 3583 C CA . ILE C 2 169 ? 27.130 -1.793 1.029 1.00 56.57 169 ILE D CA 1
ATOM 3584 C C . ILE C 2 169 ? 26.995 -0.496 1.816 1.00 56.88 169 ILE D C 1
ATOM 3585 O O . ILE C 2 169 ? 27.174 0.591 1.280 1.00 57.01 169 ILE D O 1
ATOM 3590 N N . ASN C 2 170 ? 26.692 -0.642 3.105 1.00 57.57 170 ASN D N 1
ATOM 3591 C CA . ASN C 2 170 ? 26.472 0.478 4.035 1.00 57.49 170 ASN D CA 1
ATOM 3592 C C . ASN C 2 170 ? 27.673 1.358 4.374 1.00 56.82 170 ASN D C 1
ATOM 3593 O O . ASN C 2 170 ? 28.806 0.874 4.515 1.00 57.61 170 ASN D O 1
ATOM 3598 N N . GLU C 2 171 ? 27.434 2.657 4.531 1.00 55.08 171 GLU D N 1
ATOM 3599 C CA . GLU C 2 171 ? 28.537 3.552 4.871 1.00 53.85 171 GLU D CA 1
ATOM 3600 C C . GLU C 2 171 ? 29.194 3.152 6.216 1.00 52.87 171 GLU D C 1
ATOM 3601 O O . GLU C 2 171 ? 30.435 3.081 6.315 1.00 52.31 171 GLU D O 1
ATOM 3607 N N . PRO C 2 172 ? 28.363 2.891 7.265 1.00 51.63 172 PRO D N 1
ATOM 3608 C CA . PRO C 2 172 ? 28.842 2.494 8.606 1.00 49.21 172 PRO D CA 1
ATOM 3609 C C . PRO C 2 172 ? 29.643 1.193 8.534 1.00 47.45 172 PRO D C 1
ATOM 3610 O O . PRO C 2 172 ? 30.749 1.078 9.080 1.00 46.08 172 PRO D O 1
ATOM 3614 N N . THR C 2 173 ? 29.051 0.209 7.866 1.00 46.19 173 THR D N 1
ATOM 3615 C CA . THR C 2 173 ? 29.688 -1.088 7.663 1.00 45.09 173 THR D CA 1
ATOM 3616 C C . THR C 2 173 ? 31.028 -0.847 6.958 1.00 45.02 173 THR D C 1
ATOM 3617 O O . THR C 2 173 ? 32.052 -1.462 7.269 1.00 43.83 173 THR D O 1
ATOM 3621 N N . ALA C 2 174 ? 30.976 0.053 5.980 1.00 45.62 174 ALA D N 1
ATOM 3622 C CA . ALA C 2 174 ? 32.117 0.457 5.179 1.00 46.27 174 ALA D CA 1
ATOM 3623 C C . ALA C 2 174 ? 33.310 0.876 6.051 1.00 47.60 174 ALA D C 1
ATOM 3624 O O . ALA C 2 174 ? 34.462 0.435 5.837 1.00 46.82 174 ALA D O 1
ATOM 3626 N N . ALA C 2 175 ? 33.036 1.751 7.022 1.00 48.99 175 ALA D N 1
ATOM 3627 C CA . ALA C 2 175 ? 34.069 2.229 7.948 1.00 49.72 175 ALA D CA 1
ATOM 3628 C C . ALA C 2 175 ? 34.572 1.080 8.844 1.00 50.45 175 ALA D C 1
ATOM 3629 O O . ALA C 2 175 ? 35.755 1.009 9.202 1.00 49.07 175 ALA D O 1
ATOM 3631 N N . ALA C 2 176 ? 33.652 0.189 9.206 1.00 51.79 176 ALA D N 1
ATOM 3632 C CA . ALA C 2 176 ? 33.990 -0.956 10.027 1.00 51.85 176 ALA D CA 1
ATOM 3633 C C . ALA C 2 176 ? 34.941 -1.845 9.236 1.00 52.46 176 ALA D C 1
ATOM 3634 O O . ALA C 2 176 ? 36.010 -2.192 9.713 1.00 51.94 176 ALA D O 1
ATOM 3636 N N . LEU C 2 177 ? 34.562 -2.217 8.022 1.00 54.72 177 LEU D N 1
ATOM 3637 C CA . LEU C 2 177 ? 35.439 -3.060 7.204 1.00 57.45 177 LEU D CA 1
ATOM 3638 C C . LEU C 2 177 ? 36.756 -2.315 6.960 1.00 58.58 177 LEU D C 1
ATOM 3639 O O . LEU C 2 177 ? 37.820 -2.921 6.792 1.00 56.96 177 LEU D O 1
ATOM 3644 N N . ALA C 2 178 ? 36.659 -0.989 6.942 1.00 61.08 178 ALA D N 1
ATOM 3645 C CA . ALA C 2 178 ? 37.803 -0.120 6.702 1.00 63.86 178 ALA D CA 1
ATOM 3646 C C . ALA C 2 178 ? 38.876 -0.191 7.791 1.00 65.68 178 ALA D C 1
ATOM 3647 O O . ALA C 2 178 ? 40.070 -0.115 7.502 1.00 65.08 178 ALA D O 1
ATOM 3649 N N . TYR C 2 179 ? 38.452 -0.324 9.043 1.00 68.57 179 TYR D N 1
ATOM 3650 C CA . TYR C 2 179 ? 39.387 -0.408 10.166 1.00 70.62 179 TYR D CA 1
ATOM 3651 C C . TYR C 2 179 ? 39.964 -1.814 10.365 1.00 72.64 179 TYR D C 1
ATOM 3652 O O . TYR C 2 179 ? 41.184 -1.977 10.485 1.00 73.26 179 TYR D O 1
ATOM 3661 N N . GLY C 2 180 ? 39.092 -2.822 10.409 1.00 74.20 180 GLY D N 1
ATOM 3662 C CA . GLY C 2 180 ? 39.537 -4.196 10.587 1.00 75.78 180 GLY D CA 1
ATOM 3663 C C . GLY C 2 180 ? 38.629 -5.001 11.498 1.00 77.14 180 GLY D C 1
ATOM 3664 O O . GLY C 2 180 ? 39.078 -5.852 12.264 1.00 76.92 180 GLY D O 1
ATOM 3665 N N . LEU C 2 181 ? 37.335 -4.736 11.410 1.00 78.92 181 LEU D N 1
ATOM 3666 C CA . LEU C 2 181 ? 36.365 -5.423 12.244 1.00 80.89 181 LEU D CA 1
ATOM 3667 C C . LEU C 2 181 ? 35.663 -6.530 11.478 1.00 82.26 181 LEU D C 1
ATOM 3668 O O . LEU C 2 181 ? 34.434 -6.539 11.357 1.00 82.17 181 LEU D O 1
ATOM 3673 N N . ASP C 2 182 ? 36.460 -7.466 10.963 1.00 84.31 182 ASP D N 1
ATOM 3674 C CA . ASP C 2 182 ? 35.946 -8.607 10.195 1.00 86.36 182 ASP D CA 1
ATOM 3675 C C . ASP C 2 182 ? 36.236 -9.957 10.861 1.00 87.39 182 ASP D C 1
ATOM 3676 O O . ASP C 2 182 ? 35.323 -10.775 11.082 1.00 87.05 182 ASP D O 1
ATOM 3681 N N . LYS C 2 183 ? 37.514 -10.186 11.162 1.00 88.54 183 LYS D N 1
ATOM 3682 C CA . LYS C 2 183 ? 37.957 -11.424 11.806 1.00 89.58 183 LYS D CA 1
ATOM 3683 C C . LYS C 2 183 ? 37.616 -11.480 13.309 1.00 90.03 183 LYS D C 1
ATOM 3684 O O . LYS C 2 183 ? 37.757 -10.493 14.043 1.00 90.37 183 LYS D O 1
ATOM 3686 N N . THR C 2 185 ? 37.950 -11.030 17.882 1.00 98.88 185 THR D N 1
ATOM 3687 C CA . THR C 2 185 ? 37.978 -12.453 18.242 1.00 98.74 185 THR D CA 1
ATOM 3688 C C . THR C 2 185 ? 36.781 -13.209 17.626 1.00 98.08 185 THR D C 1
ATOM 3689 O O . THR C 2 185 ? 36.948 -14.093 16.768 1.00 97.85 185 THR D O 1
ATOM 3693 N N . GLY C 2 186 ? 35.574 -12.855 18.061 1.00 97.06 186 GLY D N 1
ATOM 3694 C CA . GLY C 2 186 ? 34.385 -13.513 17.548 1.00 95.41 186 GLY D CA 1
ATOM 3695 C C . GLY C 2 186 ? 33.099 -12.705 17.642 1.00 93.85 186 GLY D C 1
ATOM 3696 O O . GLY C 2 186 ? 32.069 -13.147 17.132 1.00 94.17 186 GLY D O 1
ATOM 3697 N N . ASN C 2 187 ? 33.150 -11.542 18.293 1.00 91.80 187 ASN D N 1
ATOM 3698 C CA . ASN C 2 187 ? 31.977 -10.666 18.443 1.00 90.32 187 ASN D CA 1
ATOM 3699 C C . ASN C 2 187 ? 32.382 -9.260 18.953 1.00 89.45 187 ASN D C 1
ATOM 3700 O O . ASN C 2 187 ? 32.967 -9.134 20.034 1.00 90.03 187 ASN D O 1
ATOM 3705 N N . ARG C 2 188 ? 32.095 -8.213 18.172 1.00 87.40 188 ARG D N 1
ATOM 3706 C CA . ARG C 2 188 ? 32.436 -6.828 18.548 1.00 84.61 188 ARG D CA 1
ATOM 3707 C C . ARG C 2 188 ? 31.245 -5.908 18.312 1.00 82.33 188 ARG D C 1
ATOM 3708 O O . ARG C 2 188 ? 30.489 -6.124 17.370 1.00 82.55 188 ARG D O 1
ATOM 3716 N N . THR C 2 189 ? 31.077 -4.891 19.161 1.00 80.02 189 THR D N 1
ATOM 3717 C CA . THR C 2 189 ? 29.967 -3.922 19.007 1.00 77.58 189 THR D CA 1
ATOM 3718 C C . THR C 2 189 ? 30.456 -2.508 18.710 1.00 74.90 189 THR D C 1
ATOM 3719 O O . THR C 2 189 ? 30.936 -1.793 19.590 1.00 73.55 189 THR D O 1
ATOM 3723 N N . ILE C 2 190 ? 30.290 -2.116 17.453 1.00 73.07 190 ILE D N 1
ATOM 3724 C CA . ILE C 2 190 ? 30.743 -0.833 16.958 1.00 70.59 190 ILE D CA 1
ATOM 3725 C C . ILE C 2 190 ? 29.745 0.298 16.822 1.00 68.29 190 ILE D C 1
ATOM 3726 O O . ILE C 2 190 ? 28.556 0.100 16.559 1.00 67.82 190 ILE D O 1
ATOM 3731 N N . ALA C 2 191 ? 30.281 1.500 16.978 1.00 66.18 191 ALA D N 1
ATOM 3732 C CA . ALA C 2 191 ? 29.521 2.732 16.870 1.00 64.30 191 ALA D CA 1
ATOM 3733 C C . ALA C 2 191 ? 30.324 3.714 16.043 1.00 61.98 191 ALA D C 1
ATOM 3734 O O . ALA C 2 191 ? 31.370 4.203 16.472 1.00 60.70 191 ALA D O 1
ATOM 3736 N N . VAL C 2 192 ? 29.825 3.996 14.847 1.00 60.66 192 VAL D N 1
ATOM 3737 C CA . VAL C 2 192 ? 30.504 4.915 13.943 1.00 59.15 192 VAL D CA 1
ATOM 3738 C C . VAL C 2 192 ? 29.939 6.353 14.004 1.00 58.66 192 VAL D C 1
ATOM 3739 O O . VAL C 2 192 ? 28.787 6.632 13.615 1.00 57.58 192 VAL D O 1
ATOM 3743 N N . TYR C 2 193 ? 30.778 7.246 14.535 1.00 57.84 193 TYR D N 1
ATOM 3744 C CA . TYR C 2 193 ? 30.469 8.670 14.670 1.00 56.36 193 TYR D CA 1
ATOM 3745 C C . TYR C 2 193 ? 30.764 9.323 13.318 1.00 56.46 193 TYR D C 1
ATOM 3746 O O . TYR C 2 193 ? 31.926 9.452 12.918 1.00 57.40 193 TYR D O 1
ATOM 3755 N N . ASP C 2 194 ? 29.719 9.744 12.620 1.00 55.90 194 ASP D N 1
ATOM 3756 C CA . ASP C 2 194 ? 29.914 10.314 11.291 1.00 55.48 194 ASP D CA 1
ATOM 3757 C C . ASP C 2 194 ? 29.506 11.758 11.148 1.00 54.42 194 ASP D C 1
ATOM 3758 O O . ASP C 2 194 ? 28.333 12.064 10.905 1.00 54.16 194 ASP D O 1
ATOM 3763 N N . LEU C 2 195 ? 30.487 12.639 11.304 1.00 52.59 195 LEU D N 1
ATOM 3764 C CA . LEU C 2 195 ? 30.265 14.059 11.157 1.00 51.44 195 LEU D CA 1
ATOM 3765 C C . LEU C 2 195 ? 30.822 14.450 9.795 1.00 52.01 195 LEU D C 1
ATOM 3766 O O . LEU C 2 195 ? 32.030 14.436 9.567 1.00 51.70 195 LEU D O 1
ATOM 3771 N N . GLY C 2 196 ? 29.938 14.802 8.877 1.00 52.92 196 GLY D N 1
ATOM 3772 C CA . GLY C 2 196 ? 30.402 15.145 7.548 1.00 54.40 196 GLY D CA 1
ATOM 3773 C C . GLY C 2 196 ? 30.463 16.607 7.181 1.00 54.60 196 GLY D C 1
ATOM 3774 O O . GLY C 2 196 ? 30.445 17.479 8.047 1.00 55.38 196 GLY D O 1
ATOM 3775 N N . GLY C 2 197 ? 30.544 16.871 5.881 1.00 54.49 197 GLY D N 1
ATOM 3776 C CA . GLY C 2 197 ? 30.596 18.241 5.414 1.00 55.02 197 GLY D CA 1
ATOM 3777 C C . GLY C 2 197 ? 29.286 18.958 5.658 1.00 55.60 197 GLY D C 1
ATOM 3778 O O . GLY C 2 197 ? 29.256 20.167 5.863 1.00 54.87 197 GLY D O 1
ATOM 3779 N N . GLY C 2 198 ? 28.195 18.205 5.643 1.00 57.35 198 GLY D N 1
ATOM 3780 C CA . GLY C 2 198 ? 26.900 18.810 5.874 1.00 59.63 198 GLY D CA 1
ATOM 3781 C C . GLY C 2 198 ? 25.978 17.942 6.715 1.00 61.64 198 GLY D C 1
ATOM 3782 O O . GLY C 2 198 ? 24.979 18.419 7.265 1.00 61.76 198 GLY D O 1
ATOM 3783 N N . THR C 2 199 ? 26.320 16.668 6.849 1.00 63.50 199 THR D N 1
ATOM 3784 C CA . THR C 2 199 ? 25.475 15.753 7.610 1.00 65.57 199 THR D CA 1
ATOM 3785 C C . THR C 2 199 ? 26.152 14.951 8.724 1.00 66.25 199 THR D C 1
ATOM 3786 O O . THR C 2 199 ? 27.297 14.483 8.573 1.00 67.36 199 THR D O 1
ATOM 3790 N N . PHE C 2 200 ? 25.436 14.778 9.837 1.00 65.36 200 PHE D N 1
ATOM 3791 C CA . PHE C 2 200 ? 25.945 13.961 10.930 1.00 64.47 200 PHE D CA 1
ATOM 3792 C C . PHE C 2 200 ? 25.044 12.742 11.117 1.00 64.65 200 PHE D C 1
ATOM 3793 O O . PHE C 2 200 ? 23.864 12.883 11.455 1.00 64.52 200 PHE D O 1
ATOM 3801 N N . ASP C 2 201 ? 25.595 11.550 10.901 1.00 64.38 201 ASP D N 1
ATOM 3802 C CA . ASP C 2 201 ? 24.818 10.324 11.063 1.00 64.58 201 ASP D CA 1
ATOM 3803 C C . ASP C 2 201 ? 25.533 9.356 12.020 1.00 64.58 201 ASP D C 1
ATOM 3804 O O . ASP C 2 201 ? 26.719 9.077 11.847 1.00 65.57 201 ASP D O 1
ATOM 3809 N N . ILE C 2 202 ? 24.830 8.858 13.038 1.00 63.89 202 ILE D N 1
ATOM 3810 C CA . ILE C 2 202 ? 25.440 7.899 13.978 1.00 62.60 202 ILE D CA 1
ATOM 3811 C C . ILE C 2 202 ? 24.885 6.493 13.783 1.00 62.58 202 ILE D C 1
ATOM 3812 O O . ILE C 2 202 ? 23.668 6.290 13.629 1.00 62.08 202 ILE D O 1
ATOM 3817 N N . SER C 2 203 ? 25.781 5.517 13.807 1.00 62.59 203 SER D N 1
ATOM 3818 C CA . SER C 2 203 ? 25.367 4.143 13.609 1.00 62.73 203 SER D CA 1
ATOM 3819 C C . SER C 2 203 ? 25.980 3.192 14.610 1.00 62.40 203 SER D C 1
ATOM 3820 O O . SER C 2 203 ? 27.185 3.223 14.843 1.00 62.79 203 SER D O 1
ATOM 3823 N N . ILE C 2 204 ? 25.140 2.366 15.226 1.00 62.59 204 ILE D N 1
ATOM 3824 C CA . ILE C 2 204 ? 25.614 1.347 16.168 1.00 62.43 204 ILE D CA 1
ATOM 3825 C C . ILE C 2 204 ? 25.328 0.024 15.471 1.00 61.55 204 ILE D C 1
ATOM 3826 O O . ILE C 2 204 ? 24.174 -0.369 15.273 1.00 60.68 204 ILE D O 1
ATOM 3831 N N . ILE C 2 205 ? 26.392 -0.646 15.071 1.00 60.28 205 ILE D N 1
ATOM 3832 C CA . ILE C 2 205 ? 26.233 -1.893 14.374 1.00 59.28 205 ILE D CA 1
ATOM 3833 C C . ILE C 2 205 ? 26.941 -3.023 15.099 1.00 59.02 205 ILE D C 1
ATOM 3834 O O . ILE C 2 205 ? 27.971 -2.801 15.748 1.00 57.36 205 ILE D O 1
ATOM 3839 N N . GLU C 2 206 ? 26.358 -4.225 14.973 1.00 59.34 206 GLU D N 1
ATOM 3840 C CA . GLU C 2 206 ? 26.871 -5.477 15.553 1.00 58.06 206 GLU D CA 1
ATOM 3841 C C . GLU C 2 206 ? 27.461 -6.425 14.481 1.00 57.78 206 GLU D C 1
ATOM 3842 O O . GLU C 2 206 ? 26.818 -6.771 13.487 1.00 56.75 206 GLU D O 1
ATOM 3848 N N . ILE C 2 207 ? 28.706 -6.821 14.684 1.00 58.70 207 ILE D N 1
ATOM 3849 C CA . ILE C 2 207 ? 29.373 -7.712 13.751 1.00 60.45 207 ILE D CA 1
ATOM 3850 C C . ILE C 2 207 ? 29.386 -9.103 14.385 1.00 62.00 207 ILE D C 1
ATOM 3851 O O . ILE C 2 207 ? 30.448 -9.612 14.744 1.00 62.22 207 ILE D O 1
ATOM 3856 N N . ASP C 2 208 ? 28.212 -9.713 14.540 1.00 63.42 208 ASP D N 1
ATOM 3857 C CA . ASP C 2 208 ? 28.122 -11.055 15.141 1.00 64.48 208 ASP D CA 1
ATOM 3858 C C . ASP C 2 208 ? 29.048 -12.082 14.452 1.00 64.67 208 ASP D C 1
ATOM 3859 O O . ASP C 2 208 ? 28.783 -12.509 13.328 1.00 65.72 208 ASP D O 1
ATOM 3861 N N . GLU C 2 209 ? 30.121 -12.488 15.131 1.00 64.61 209 GLU D N 1
ATOM 3862 C CA . GLU C 2 209 ? 31.056 -13.451 14.559 1.00 63.68 209 GLU D CA 1
ATOM 3863 C C . GLU C 2 209 ? 30.858 -14.877 15.043 1.00 63.01 209 GLU D C 1
ATOM 3864 O O . GLU C 2 209 ? 30.912 -15.825 14.259 1.00 61.98 209 GLU D O 1
ATOM 3865 N N . LYS C 2 214 ? 30.880 -14.163 9.954 1.00 71.57 214 LYS D N 1
ATOM 3866 C CA . LYS C 2 214 ? 31.073 -12.764 10.313 1.00 71.84 214 LYS D CA 1
ATOM 3867 C C . LYS C 2 214 ? 29.943 -11.908 9.750 1.00 72.54 214 LYS D C 1
ATOM 3868 O O . LYS C 2 214 ? 30.018 -11.417 8.620 1.00 73.00 214 LYS D O 1
ATOM 3870 N N . THR C 2 215 ? 28.892 -11.736 10.544 1.00 72.89 215 THR D N 1
ATOM 3871 C CA . THR C 2 215 ? 27.729 -10.941 10.140 1.00 73.22 215 THR D CA 1
ATOM 3872 C C . THR C 2 215 ? 27.840 -9.440 10.529 1.00 72.85 215 THR D C 1
ATOM 3873 O O . THR C 2 215 ? 28.715 -9.046 11.323 1.00 73.10 215 THR D O 1
ATOM 3877 N N . PHE C 2 216 ? 26.986 -8.604 9.934 1.00 71.33 216 PHE D N 1
ATOM 3878 C CA . PHE C 2 216 ? 26.976 -7.169 10.212 1.00 69.70 216 PHE D CA 1
ATOM 3879 C C . PHE C 2 216 ? 25.544 -6.754 10.442 1.00 69.20 216 PHE D C 1
ATOM 3880 O O . PHE C 2 216 ? 24.679 -7.081 9.634 1.00 68.87 216 PHE D O 1
ATOM 3888 N N . GLU C 2 217 ? 25.282 -6.010 11.512 1.00 68.76 217 GLU D N 1
ATOM 3889 C CA . GLU C 2 217 ? 23.903 -5.628 11.771 1.00 68.99 217 GLU D CA 1
ATOM 3890 C C . GLU C 2 217 ? 23.619 -4.286 12.408 1.00 68.72 217 GLU D C 1
ATOM 3891 O O . GLU C 2 217 ? 23.950 -4.031 13.568 1.00 68.50 217 GLU D O 1
ATOM 3897 N N . VAL C 2 218 ? 22.963 -3.434 11.635 1.00 68.66 218 VAL D N 1
ATOM 3898 C CA . VAL C 2 218 ? 22.595 -2.124 12.122 1.00 67.78 218 VAL D CA 1
ATOM 3899 C C . VAL C 2 218 ? 21.728 -2.351 13.362 1.00 67.36 218 VAL D C 1
ATOM 3900 O O . VAL C 2 218 ? 20.591 -2.825 13.268 1.00 66.39 218 VAL D O 1
ATOM 3904 N N . LEU C 2 219 ? 22.306 -2.034 14.519 1.00 67.49 219 LEU D N 1
ATOM 3905 C CA . LEU C 2 219 ? 21.654 -2.166 15.823 1.00 67.21 219 LEU D CA 1
ATOM 3906 C C . LEU C 2 219 ? 20.810 -0.912 16.157 1.00 66.67 219 LEU D C 1
ATOM 3907 O O . LEU C 2 219 ? 19.700 -1.024 16.688 1.00 66.80 219 LEU D O 1
ATOM 3912 N N . ALA C 2 220 ? 21.341 0.275 15.857 1.00 65.86 220 ALA D N 1
ATOM 3913 C CA . ALA C 2 220 ? 20.631 1.541 16.089 1.00 64.50 220 ALA D CA 1
ATOM 3914 C C . ALA C 2 220 ? 21.246 2.668 15.255 1.00 63.84 220 ALA D C 1
ATOM 3915 O O . ALA C 2 220 ? 22.455 2.894 15.295 1.00 63.37 220 ALA D O 1
ATOM 3917 N N . THR C 2 221 ? 20.407 3.378 14.504 1.00 63.34 221 THR D N 1
ATOM 3918 C CA . THR C 2 221 ? 20.882 4.486 13.663 1.00 62.54 221 THR D CA 1
ATOM 3919 C C . THR C 2 221 ? 20.129 5.813 13.875 1.00 61.62 221 THR D C 1
ATOM 3920 O O . THR C 2 221 ? 18.892 5.870 13.867 1.00 60.31 221 THR D O 1
ATOM 3924 N N . ASN C 2 222 ? 20.900 6.880 14.057 1.00 60.68 222 ASN D N 1
ATOM 3925 C CA . ASN C 2 222 ? 20.359 8.216 14.268 1.00 60.08 222 ASN D CA 1
ATOM 3926 C C . ASN C 2 222 ? 21.388 9.261 13.761 1.00 58.99 222 ASN D C 1
ATOM 3927 O O . ASN C 2 222 ? 22.574 8.983 13.688 1.00 58.50 222 ASN D O 1
ATOM 3932 N N . GLY C 2 223 ? 20.931 10.448 13.380 1.00 58.02 223 GLY D N 1
ATOM 3933 C CA . GLY C 2 223 ? 21.851 11.474 12.921 1.00 57.30 223 GLY D CA 1
ATOM 3934 C C . GLY C 2 223 ? 21.108 12.735 12.521 1.00 57.63 223 GLY D C 1
ATOM 3935 O O . GLY C 2 223 ? 19.883 12.775 12.595 1.00 56.68 223 GLY D O 1
ATOM 3936 N N . ASP C 2 224 ? 21.832 13.774 12.109 1.00 58.82 224 ASP D N 1
ATOM 3937 C CA . ASP C 2 224 ? 21.193 15.011 11.673 1.00 59.77 224 ASP D CA 1
ATOM 3938 C C . ASP C 2 224 ? 21.312 15.273 10.150 1.00 60.82 224 ASP D C 1
ATOM 3939 O O . ASP C 2 224 ? 22.211 14.759 9.465 1.00 60.49 224 ASP D O 1
ATOM 3944 N N . THR C 2 225 ? 20.370 16.055 9.625 1.00 61.62 225 THR D N 1
ATOM 3945 C CA . THR C 2 225 ? 20.335 16.412 8.204 1.00 62.02 225 THR D CA 1
ATOM 3946 C C . THR C 2 225 ? 21.059 17.754 8.057 1.00 62.17 225 THR D C 1
ATOM 3947 O O . THR C 2 225 ? 21.602 18.069 7.003 1.00 62.63 225 THR D O 1
ATOM 3951 N N . HIS C 2 226 ? 21.043 18.557 9.118 1.00 61.50 226 HIS D N 1
ATOM 3952 C CA . HIS C 2 226 ? 21.698 19.862 9.092 1.00 60.57 226 HIS D CA 1
ATOM 3953 C C . HIS C 2 226 ? 22.764 19.942 10.161 1.00 57.86 226 HIS D C 1
ATOM 3954 O O . HIS C 2 226 ? 22.567 20.578 11.190 1.00 58.16 226 HIS D O 1
ATOM 3961 N N . LEU C 2 227 ? 23.902 19.319 9.938 1.00 54.38 227 LEU D N 1
ATOM 3962 C CA . LEU C 2 227 ? 24.914 19.376 10.968 1.00 51.99 227 LEU D CA 1
ATOM 3963 C C . LEU C 2 227 ? 26.207 18.754 10.510 1.00 50.89 227 LEU D C 1
ATOM 3964 O O . LEU C 2 227 ? 26.339 17.531 10.500 1.00 52.01 227 LEU D O 1
ATOM 3969 N N . GLY C 2 228 ? 27.165 19.602 10.152 1.00 48.31 228 GLY D N 1
ATOM 3970 C CA . GLY C 2 228 ? 28.456 19.132 9.706 1.00 45.56 228 GLY D CA 1
ATOM 3971 C C . GLY C 2 228 ? 29.365 20.322 9.636 1.00 44.97 228 GLY D C 1
ATOM 3972 O O . GLY C 2 228 ? 28.981 21.409 10.029 1.00 43.80 228 GLY D O 1
ATOM 3973 N N . GLY C 2 229 ? 30.577 20.119 9.142 1.00 46.29 229 GLY D N 1
ATOM 3974 C CA . GLY C 2 229 ? 31.530 21.209 9.027 1.00 47.55 229 GLY D CA 1
ATOM 3975 C C . GLY C 2 229 ? 30.927 22.500 8.509 1.00 49.12 229 GLY D C 1
ATOM 3976 O O . GLY C 2 229 ? 31.004 23.534 9.161 1.00 49.53 229 GLY D O 1
ATOM 3977 N N . GLU C 2 230 ? 30.336 22.447 7.323 1.00 50.91 230 GLU D N 1
ATOM 3978 C CA . GLU C 2 230 ? 29.724 23.629 6.717 1.00 52.38 230 GLU D CA 1
ATOM 3979 C C . GLU C 2 230 ? 28.917 24.437 7.747 1.00 52.91 230 GLU D C 1
ATOM 3980 O O . GLU C 2 230 ? 28.754 25.657 7.604 1.00 52.90 230 GLU D O 1
ATOM 3986 N N . ASP C 2 231 ? 28.407 23.758 8.775 1.00 53.04 231 ASP D N 1
ATOM 3987 C CA . ASP C 2 231 ? 27.651 24.435 9.824 1.00 52.67 231 ASP D CA 1
ATOM 3988 C C . ASP C 2 231 ? 28.622 24.888 10.917 1.00 51.24 231 ASP D C 1
ATOM 3989 O O . ASP C 2 231 ? 28.390 25.889 11.586 1.00 49.93 231 ASP D O 1
ATOM 3994 N N . PHE C 2 232 ? 29.704 24.140 11.100 1.00 50.21 232 PHE D N 1
ATOM 3995 C CA . PHE C 2 232 ? 30.700 24.530 12.076 1.00 50.67 232 PHE D CA 1
ATOM 3996 C C . PHE C 2 232 ? 31.393 25.773 11.513 1.00 51.07 232 PHE D C 1
ATOM 3997 O O . PHE C 2 232 ? 31.856 26.637 12.254 1.00 52.15 232 PHE D O 1
ATOM 4005 N N . ASP C 2 233 ? 31.447 25.861 10.189 1.00 50.91 233 ASP D N 1
ATOM 4006 C CA . ASP C 2 233 ? 32.040 27.008 9.500 1.00 50.10 233 ASP D CA 1
ATOM 4007 C C . ASP C 2 233 ? 31.253 28.274 9.746 1.00 49.56 233 ASP D C 1
ATOM 4008 O O . ASP C 2 233 ? 31.811 29.276 10.175 1.00 51.23 233 ASP D O 1
ATOM 4013 N N . SER C 2 234 ? 29.965 28.247 9.434 1.00 47.91 234 SER D N 1
ATOM 4014 C CA . SER C 2 234 ? 29.117 29.425 9.615 1.00 48.75 234 SER D CA 1
ATOM 4015 C C . SER C 2 234 ? 29.175 30.026 11.024 1.00 48.45 234 SER D C 1
ATOM 4016 O O . SER C 2 234 ? 28.796 31.179 11.255 1.00 47.52 234 SER D O 1
ATOM 4019 N N . ARG C 2 235 ? 29.641 29.228 11.976 1.00 48.96 235 ARG D N 1
ATOM 4020 C CA . ARG C 2 235 ? 29.785 29.695 13.344 1.00 47.83 235 ARG D CA 1
ATOM 4021 C C . ARG C 2 235 ? 30.964 30.668 13.359 1.00 46.27 235 ARG D C 1
ATOM 4022 O O . ARG C 2 235 ? 30.836 31.807 13.805 1.00 46.74 235 ARG D O 1
ATOM 4030 N N . LEU C 2 236 ? 32.112 30.220 12.864 1.00 43.94 236 LEU D N 1
ATOM 4031 C CA . LEU C 2 236 ? 33.279 31.086 12.820 1.00 42.09 236 LEU D CA 1
ATOM 4032 C C . LEU C 2 236 ? 33.047 32.306 11.921 1.00 41.85 236 LEU D C 1
ATOM 4033 O O . LEU C 2 236 ? 33.397 33.426 12.308 1.00 42.31 236 LEU D O 1
ATOM 4038 N N . ILE C 2 237 ? 32.475 32.103 10.727 1.00 40.67 237 ILE D N 1
ATOM 4039 C CA . ILE C 2 237 ? 32.207 33.229 9.815 1.00 39.90 237 ILE D CA 1
ATOM 4040 C C . ILE C 2 237 ? 31.476 34.349 10.587 1.00 42.14 237 ILE D C 1
ATOM 4041 O O . ILE C 2 237 ? 31.943 35.500 10.665 1.00 42.24 237 ILE D O 1
ATOM 4046 N N . ASN C 2 238 ? 30.318 33.995 11.144 1.00 44.42 238 ASN D N 1
ATOM 4047 C CA . ASN C 2 238 ? 29.489 34.921 11.900 1.00 46.16 238 ASN D CA 1
ATOM 4048 C C . ASN C 2 238 ? 30.189 35.566 13.065 1.00 46.78 238 ASN D C 1
ATOM 4049 O O . ASN C 2 238 ? 30.105 36.777 13.250 1.00 46.52 238 ASN D O 1
ATOM 4054 N N . TYR C 2 239 ? 30.856 34.764 13.878 1.00 48.16 239 TYR D N 1
ATOM 4055 C CA . TYR C 2 239 ? 31.605 35.330 14.985 1.00 49.70 239 TYR D CA 1
ATOM 4056 C C . TYR C 2 239 ? 32.360 36.548 14.462 1.00 50.60 239 TYR D C 1
ATOM 4057 O O . TYR C 2 239 ? 32.389 37.623 15.090 1.00 51.51 239 TYR D O 1
ATOM 4066 N N . LEU C 2 240 ? 33.015 36.329 13.325 1.00 49.84 240 LEU D N 1
ATOM 4067 C CA . LEU C 2 240 ? 33.791 37.341 12.661 1.00 49.07 240 LEU D CA 1
ATOM 4068 C C . LEU C 2 240 ? 32.958 38.517 12.181 1.00 49.36 240 LEU D C 1
ATOM 4069 O O . LEU C 2 240 ? 33.347 39.666 12.355 1.00 49.81 240 LEU D O 1
ATOM 4074 N N . VAL C 2 241 ? 31.815 38.260 11.569 1.00 49.87 241 VAL D N 1
ATOM 4075 C CA . VAL C 2 241 ? 31.000 39.372 11.106 1.00 50.68 241 VAL D CA 1
ATOM 4076 C C . VAL C 2 241 ? 30.556 40.266 12.261 1.00 52.34 241 VAL D C 1
ATOM 4077 O O . VAL C 2 241 ? 30.523 41.499 12.129 1.00 52.31 241 VAL D O 1
ATOM 4081 N N . GLU C 2 242 ? 30.208 39.630 13.382 1.00 54.80 242 GLU D N 1
ATOM 4082 C CA . GLU C 2 242 ? 29.745 40.313 14.599 1.00 56.04 242 GLU D CA 1
ATOM 4083 C C . GLU C 2 242 ? 30.871 41.066 15.271 1.00 55.82 242 GLU D C 1
ATOM 4084 O O . GLU C 2 242 ? 30.687 42.201 15.715 1.00 55.92 242 GLU D O 1
ATOM 4090 N N . GLU C 2 243 ? 32.024 40.406 15.368 1.00 55.92 243 GLU D N 1
ATOM 4091 C CA . GLU C 2 243 ? 33.226 40.976 15.963 1.00 55.39 243 GLU D CA 1
ATOM 4092 C C . GLU C 2 243 ? 33.628 42.271 15.257 1.00 54.06 243 GLU D C 1
ATOM 4093 O O . GLU C 2 243 ? 34.007 43.251 15.885 1.00 54.31 243 GLU D O 1
ATOM 4099 N N . PHE C 2 244 ? 33.568 42.258 13.939 1.00 52.48 244 PHE D N 1
ATOM 4100 C CA . PHE C 2 244 ? 33.914 43.426 13.156 1.00 52.05 244 PHE D CA 1
ATOM 4101 C C . PHE C 2 244 ? 32.968 44.558 13.526 1.00 54.05 244 PHE D C 1
ATOM 4102 O O . PHE C 2 244 ? 33.392 45.687 13.777 1.00 54.65 244 PHE D O 1
ATOM 4110 N N . LYS C 2 245 ? 31.674 44.246 13.539 1.00 56.27 245 LYS D N 1
ATOM 4111 C CA . LYS C 2 245 ? 30.625 45.218 13.864 1.00 57.49 245 LYS D CA 1
ATOM 4112 C C . LYS C 2 245 ? 30.825 45.865 15.238 1.00 57.67 245 LYS D C 1
ATOM 4113 O O . LYS C 2 245 ? 30.573 47.060 15.422 1.00 57.54 245 LYS D O 1
ATOM 4119 N N . LYS C 2 246 ? 31.263 45.067 16.204 1.00 57.69 246 LYS D N 1
ATOM 4120 C CA . LYS C 2 246 ? 31.518 45.577 17.536 1.00 57.82 246 LYS D CA 1
ATOM 4121 C C . LYS C 2 246 ? 32.750 46.480 17.502 1.00 58.66 246 LYS D C 1
ATOM 4122 O O . LYS C 2 246 ? 32.715 47.609 17.999 1.00 60.03 246 LYS D O 1
ATOM 4128 N N . ASP C 2 247 ? 33.837 45.988 16.916 1.00 58.45 247 ASP D N 1
ATOM 4129 C CA . ASP C 2 247 ? 35.072 46.763 16.823 1.00 58.09 247 ASP D CA 1
ATOM 4130 C C . ASP C 2 247 ? 35.101 47.846 15.737 1.00 56.75 247 ASP D C 1
ATOM 4131 O O . ASP C 2 247 ? 36.033 48.657 15.707 1.00 56.36 247 ASP D O 1
ATOM 4136 N N . GLN C 2 248 ? 34.111 47.877 14.846 1.00 55.00 248 GLN D N 1
ATOM 4137 C CA . GLN C 2 248 ? 34.138 48.892 13.793 1.00 54.56 248 GLN D CA 1
ATOM 4138 C C . GLN C 2 248 ? 32.811 49.420 13.240 1.00 54.70 248 GLN D C 1
ATOM 4139 O O . GLN C 2 248 ? 32.814 50.283 12.350 1.00 54.51 248 GLN D O 1
ATOM 4145 N N . GLY C 2 249 ? 31.694 48.907 13.758 1.00 54.63 249 GLY D N 1
ATOM 4146 C CA . GLY C 2 249 ? 30.376 49.354 13.324 1.00 53.82 249 GLY D CA 1
ATOM 4147 C C . GLY C 2 249 ? 29.945 49.024 11.906 1.00 54.03 249 GLY D C 1
ATOM 4148 O O . GLY C 2 249 ? 29.080 49.708 11.340 1.00 53.64 249 GLY D O 1
ATOM 4149 N N . ILE C 2 250 ? 30.526 47.966 11.337 1.00 54.52 250 ILE D N 1
ATOM 4150 C CA . ILE C 2 250 ? 30.203 47.540 9.968 1.00 53.82 250 ILE D CA 1
ATOM 4151 C C . ILE C 2 250 ? 29.604 46.122 9.816 1.00 53.00 250 ILE D C 1
ATOM 4152 O O . ILE C 2 250 ? 29.937 45.175 10.546 1.00 51.87 250 ILE D O 1
ATOM 4157 N N . ASP C 2 251 ? 28.698 46.000 8.854 1.00 53.01 251 ASP D N 1
ATOM 4158 C CA . ASP C 2 251 ? 28.070 44.715 8.567 1.00 53.64 251 ASP D CA 1
ATOM 4159 C C . ASP C 2 251 ? 28.641 44.163 7.258 1.00 53.17 251 ASP D C 1
ATOM 4160 O O . ASP C 2 251 ? 28.264 44.599 6.164 1.00 52.15 251 ASP D O 1
ATOM 4165 N N . LEU C 2 252 ? 29.560 43.214 7.378 1.00 52.80 252 LEU D N 1
ATOM 4166 C CA . LEU C 2 252 ? 30.163 42.612 6.209 1.00 52.65 252 LEU D CA 1
ATOM 4167 C C . LEU C 2 252 ? 29.120 41.776 5.487 1.00 54.19 252 LEU D C 1
ATOM 4168 O O . LEU C 2 252 ? 29.254 41.473 4.298 1.00 54.56 252 LEU D O 1
ATOM 4173 N N . ARG C 2 253 ? 28.073 41.402 6.212 1.00 54.98 253 ARG D N 1
ATOM 4174 C CA . ARG C 2 253 ? 27.024 40.596 5.615 1.00 55.81 253 ARG D CA 1
ATOM 4175 C C . ARG C 2 253 ? 26.554 41.285 4.350 1.00 55.23 253 ARG D C 1
ATOM 4176 O O . ARG C 2 253 ? 26.494 40.706 3.271 1.00 54.95 253 ARG D O 1
ATOM 4184 N N . ASN C 2 254 ? 26.208 42.543 4.498 1.00 55.84 254 ASN D N 1
ATOM 4185 C CA . ASN C 2 254 ? 25.743 43.316 3.366 1.00 56.40 254 ASN D CA 1
ATOM 4186 C C . ASN C 2 254 ? 26.603 43.084 2.122 1.00 55.21 254 ASN D C 1
ATOM 4187 O O . ASN C 2 254 ? 26.104 43.104 0.983 1.00 55.75 254 ASN D O 1
ATOM 4192 N N . ASP C 2 255 ? 27.892 42.845 2.358 1.00 53.23 255 ASP D N 1
ATOM 4193 C CA . ASP C 2 255 ? 28.873 42.672 1.299 1.00 50.82 255 ASP D CA 1
ATOM 4194 C C . ASP C 2 255 ? 29.206 41.298 0.729 1.00 48.88 255 ASP D C 1
ATOM 4195 O O . ASP C 2 255 ? 29.799 40.466 1.405 1.00 49.55 255 ASP D O 1
ATOM 4200 N N . PRO C 2 256 ? 28.886 41.070 -0.551 1.00 46.68 256 PRO D N 1
ATOM 4201 C CA . PRO C 2 256 ? 29.175 39.775 -1.169 1.00 45.77 256 PRO D CA 1
ATOM 4202 C C . PRO C 2 256 ? 30.666 39.495 -1.223 1.00 45.09 256 PRO D C 1
ATOM 4203 O O . PRO C 2 256 ? 31.134 38.473 -0.737 1.00 45.61 256 PRO D O 1
ATOM 4207 N N . LEU C 2 257 ? 31.412 40.409 -1.824 1.00 43.95 257 LEU D N 1
ATOM 4208 C CA . LEU C 2 257 ? 32.861 40.250 -1.951 1.00 42.78 257 LEU D CA 1
ATOM 4209 C C . LEU C 2 257 ? 33.564 39.956 -0.628 1.00 40.98 257 LEU D C 1
ATOM 4210 O O . LEU C 2 257 ? 34.436 39.100 -0.551 1.00 40.96 257 LEU D O 1
ATOM 4215 N N . ALA C 2 258 ? 33.187 40.696 0.406 1.00 39.43 258 ALA D N 1
ATOM 4216 C CA . ALA C 2 258 ? 33.777 40.561 1.732 1.00 38.10 258 ALA D CA 1
ATOM 4217 C C . ALA C 2 258 ? 33.363 39.287 2.424 1.00 37.40 258 ALA D C 1
ATOM 4218 O O . ALA C 2 258 ? 34.120 38.684 3.164 1.00 36.05 258 ALA D O 1
ATOM 4220 N N . MET C 2 259 ? 32.126 38.900 2.202 1.00 38.72 259 MET D N 1
ATOM 4221 C CA . MET C 2 259 ? 31.603 37.689 2.797 1.00 39.50 259 MET D CA 1
ATOM 4222 C C . MET C 2 259 ? 32.285 36.441 2.204 1.00 39.55 259 MET D C 1
ATOM 4223 O O . MET C 2 259 ? 32.832 35.601 2.926 1.00 39.01 259 MET D O 1
ATOM 4228 N N . GLN C 2 260 ? 32.246 36.329 0.881 1.00 40.04 260 GLN D N 1
ATOM 4229 C CA . GLN C 2 260 ? 32.870 35.209 0.181 1.00 38.46 260 GLN D CA 1
ATOM 4230 C C . GLN C 2 260 ? 34.324 35.088 0.587 1.00 37.70 260 GLN D C 1
ATOM 4231 O O . GLN C 2 260 ? 34.897 33.997 0.630 1.00 38.46 260 GLN D O 1
ATOM 4237 N N . ARG C 2 261 ? 34.916 36.238 0.865 1.00 37.01 261 ARG D N 1
ATOM 4238 C CA . ARG C 2 261 ? 36.313 36.329 1.262 1.00 36.88 261 ARG D CA 1
ATOM 4239 C C . ARG C 2 261 ? 36.545 35.863 2.688 1.00 36.04 261 ARG D C 1
ATOM 4240 O O . ARG C 2 261 ? 37.513 35.161 2.985 1.00 35.79 261 ARG D O 1
ATOM 4248 N N . LEU C 2 262 ? 35.653 36.294 3.564 1.00 35.54 262 LEU D N 1
ATOM 4249 C CA . LEU C 2 262 ? 35.725 35.975 4.971 1.00 35.48 262 LEU D CA 1
ATOM 4250 C C . LEU C 2 262 ? 35.384 34.516 5.173 1.00 35.61 262 LEU D C 1
ATOM 4251 O O . LEU C 2 262 ? 35.885 33.866 6.083 1.00 35.46 262 LEU D O 1
ATOM 4256 N N . LYS C 2 263 ? 34.534 33.996 4.301 1.00 36.31 263 LYS D N 1
ATOM 4257 C CA . LYS C 2 263 ? 34.106 32.615 4.391 1.00 37.08 263 LYS D CA 1
ATOM 4258 C C . LYS C 2 263 ? 35.279 31.654 4.305 1.00 38.78 263 LYS D C 1
ATOM 4259 O O . LYS C 2 263 ? 35.407 30.724 5.094 1.00 37.93 263 LYS D O 1
ATOM 4265 N N . GLU C 2 264 ? 36.118 31.867 3.308 1.00 42.66 264 GLU D N 1
ATOM 4266 C CA . GLU C 2 264 ? 37.273 31.014 3.112 1.00 45.87 264 GLU D CA 1
ATOM 4267 C C . GLU C 2 264 ? 38.274 31.176 4.231 1.00 45.80 264 GLU D C 1
ATOM 4268 O O . GLU C 2 264 ? 38.793 30.190 4.742 1.00 47.12 264 GLU D O 1
ATOM 4274 N N . ALA C 2 265 ? 38.558 32.415 4.613 1.00 45.17 265 ALA D N 1
ATOM 4275 C CA . ALA C 2 265 ? 39.492 32.664 5.713 1.00 44.84 265 ALA D CA 1
ATOM 4276 C C . ALA C 2 265 ? 39.047 31.916 6.980 1.00 45.43 265 ALA D C 1
ATOM 4277 O O . ALA C 2 265 ? 39.862 31.319 7.686 1.00 45.52 265 ALA D O 1
ATOM 4279 N N . ALA C 2 266 ? 37.746 31.994 7.272 1.00 45.57 266 ALA D N 1
ATOM 4280 C CA . ALA C 2 266 ? 37.165 31.316 8.426 1.00 44.70 266 ALA D CA 1
ATOM 4281 C C . ALA C 2 266 ? 37.421 29.851 8.257 1.00 44.33 266 ALA D C 1
ATOM 4282 O O . ALA C 2 266 ? 37.797 29.173 9.193 1.00 44.93 266 ALA D O 1
ATOM 4284 N N . GLU C 2 267 ? 37.186 29.362 7.051 1.00 44.53 267 GLU D N 1
ATOM 4285 C CA . GLU C 2 267 ? 37.404 27.959 6.750 1.00 45.40 267 GLU D CA 1
ATOM 4286 C C . GLU C 2 267 ? 38.867 27.569 6.916 1.00 44.85 267 GLU D C 1
ATOM 4287 O O . GLU C 2 267 ? 39.154 26.497 7.421 1.00 44.85 267 GLU D O 1
ATOM 4293 N N . LYS C 2 268 ? 39.793 28.416 6.479 1.00 44.67 268 LYS D N 1
ATOM 4294 C CA . LYS C 2 268 ? 41.211 28.103 6.628 1.00 45.11 268 LYS D CA 1
ATOM 4295 C C . LYS C 2 268 ? 41.563 28.229 8.101 1.00 44.75 268 LYS D C 1
ATOM 4296 O O . LYS C 2 268 ? 42.437 27.533 8.598 1.00 44.38 268 LYS D O 1
ATOM 4302 N N . ALA C 2 269 ? 40.883 29.137 8.792 1.00 44.54 269 ALA D N 1
ATOM 4303 C CA . ALA C 2 269 ? 41.092 29.341 10.218 1.00 44.56 269 ALA D CA 1
ATOM 4304 C C . ALA C 2 269 ? 40.632 28.075 10.954 1.00 45.61 269 ALA D C 1
ATOM 4305 O O . ALA C 2 269 ? 41.419 27.420 11.634 1.00 46.22 269 ALA D O 1
ATOM 4307 N N . LYS C 2 270 ? 39.351 27.742 10.826 1.00 45.59 270 LYS D N 1
ATOM 4308 C CA . LYS C 2 270 ? 38.804 26.552 11.454 1.00 45.53 270 LYS D CA 1
ATOM 4309 C C . LYS C 2 270 ? 39.727 25.329 11.327 1.00 46.47 270 LYS D C 1
ATOM 4310 O O . LYS C 2 270 ? 39.886 24.589 12.287 1.00 47.17 270 LYS D O 1
ATOM 4316 N N . ILE C 2 271 ? 40.331 25.092 10.163 1.00 47.83 271 ILE D N 1
ATOM 4317 C CA . ILE C 2 271 ? 41.240 23.942 10.019 1.00 48.84 271 ILE D CA 1
ATOM 4318 C C . ILE C 2 271 ? 42.560 24.132 10.766 1.00 50.75 271 ILE D C 1
ATOM 4319 O O . ILE C 2 271 ? 43.062 23.207 11.399 1.00 51.56 271 ILE D O 1
ATOM 4324 N N . GLU C 2 272 ? 43.139 25.326 10.666 1.00 52.20 272 GLU D N 1
ATOM 4325 C CA . GLU C 2 272 ? 44.393 25.615 11.351 1.00 53.33 272 GLU D CA 1
ATOM 4326 C C . GLU C 2 272 ? 44.224 25.509 12.861 1.00 52.65 272 GLU D C 1
ATOM 4327 O O . GLU C 2 272 ? 45.160 25.117 13.554 1.00 53.94 272 GLU D O 1
ATOM 4333 N N . LEU C 2 273 ? 43.045 25.858 13.374 1.00 50.90 273 LEU D N 1
ATOM 4334 C CA . LEU C 2 273 ? 42.790 25.797 14.817 1.00 49.57 273 LEU D CA 1
ATOM 4335 C C . LEU C 2 273 ? 42.557 24.395 15.353 1.00 49.58 273 LEU D C 1
ATOM 4336 O O . LEU C 2 273 ? 41.721 24.198 16.230 1.00 50.73 273 LEU D O 1
ATOM 4341 N N . SER C 2 274 ? 43.291 23.421 14.844 1.00 48.90 274 SER D N 1
ATOM 4342 C CA . SER C 2 274 ? 43.116 22.059 15.306 1.00 48.59 274 SER D CA 1
ATOM 4343 C C . SER C 2 274 ? 44.477 21.398 15.363 1.00 49.25 274 SER D C 1
ATOM 4344 O O . SER C 2 274 ? 44.628 20.194 15.591 1.00 49.03 274 SER D O 1
ATOM 4347 N N . SER C 2 275 ? 45.482 22.236 15.187 1.00 50.64 275 SER D N 1
ATOM 4348 C CA . SER C 2 275 ? 46.870 21.829 15.210 1.00 51.84 275 SER D CA 1
ATOM 4349 C C . SER C 2 275 ? 47.647 23.045 15.742 1.00 53.25 275 SER D C 1
ATOM 4350 O O . SER C 2 275 ? 48.885 23.069 15.779 1.00 54.80 275 SER D O 1
ATOM 4353 N N . ALA C 2 276 ? 46.897 24.055 16.164 1.00 53.34 276 ALA D N 1
ATOM 4354 C CA . ALA C 2 276 ? 47.456 25.274 16.721 1.00 53.57 276 ALA D CA 1
ATOM 4355 C C . ALA C 2 276 ? 46.488 25.709 17.806 1.00 54.63 276 ALA D C 1
ATOM 4356 O O . ALA C 2 276 ? 45.394 25.149 17.921 1.00 55.44 276 ALA D O 1
ATOM 4358 N N . GLN C 2 277 ? 46.878 26.697 18.605 1.00 55.05 277 GLN D N 1
ATOM 4359 C CA . GLN C 2 277 ? 46.019 27.179 19.693 1.00 55.23 277 GLN D CA 1
ATOM 4360 C C . GLN C 2 277 ? 45.275 28.460 19.337 1.00 55.02 277 GLN D C 1
ATOM 4361 O O . GLN C 2 277 ? 44.272 28.811 19.963 1.00 54.56 277 GLN D O 1
ATOM 4367 N N . GLN C 2 278 ? 45.797 29.166 18.345 1.00 54.89 278 GLN D N 1
ATOM 4368 C CA . GLN C 2 278 ? 45.198 30.404 17.880 1.00 55.26 278 GLN D CA 1
ATOM 4369 C C . GLN C 2 278 ? 45.695 30.682 16.468 1.00 54.82 278 GLN D C 1
ATOM 4370 O O . GLN C 2 278 ? 46.764 30.227 16.072 1.00 55.47 278 GLN D O 1
ATOM 4376 N N . THR C 2 279 ? 44.897 31.381 15.683 1.00 53.24 279 THR D N 1
ATOM 4377 C CA . THR C 2 279 ? 45.331 31.738 14.351 1.00 51.97 279 THR D CA 1
ATOM 4378 C C . THR C 2 279 ? 44.828 33.145 14.095 1.00 52.54 279 THR D C 1
ATOM 4379 O O . THR C 2 279 ? 44.171 33.719 14.963 1.00 53.24 279 THR D O 1
ATOM 4383 N N . ASP C 2 280 ? 45.129 33.713 12.929 1.00 53.07 280 ASP D N 1
ATOM 4384 C CA . ASP C 2 280 ? 44.738 35.104 12.638 1.00 52.77 280 ASP D CA 1
ATOM 4385 C C . ASP C 2 280 ? 43.923 35.310 11.376 1.00 50.49 280 ASP D C 1
ATOM 4386 O O . ASP C 2 280 ? 44.393 35.038 10.274 1.00 51.11 280 ASP D O 1
ATOM 4391 N N . VAL C 2 281 ? 42.703 35.798 11.520 1.00 47.42 281 VAL D N 1
ATOM 4392 C CA . VAL C 2 281 ? 41.926 36.054 10.321 1.00 44.97 281 VAL D CA 1
ATOM 4393 C C . VAL C 2 281 ? 42.422 37.404 9.839 1.00 43.78 281 VAL D C 1
ATOM 4394 O O . VAL C 2 281 ? 41.944 38.440 10.278 1.00 42.65 281 VAL D O 1
ATOM 4398 N N . ASN C 2 282 ? 43.394 37.389 8.941 1.00 43.75 282 ASN D N 1
ATOM 4399 C CA . ASN C 2 282 ? 43.952 38.630 8.421 1.00 43.38 282 ASN D CA 1
ATOM 4400 C C . ASN C 2 282 ? 43.447 38.992 7.010 1.00 42.14 282 ASN D C 1
ATOM 4401 O O . ASN C 2 282 ? 43.902 38.443 5.989 1.00 41.82 282 ASN D O 1
ATOM 4406 N N . LEU C 2 283 ? 42.497 39.924 6.958 1.00 39.58 283 LEU D N 1
ATOM 4407 C CA . LEU C 2 283 ? 41.950 40.365 5.681 1.00 37.16 283 LEU D CA 1
ATOM 4408 C C . LEU C 2 283 ? 42.081 41.869 5.508 1.00 35.91 283 LEU D C 1
ATOM 4409 O O . LEU C 2 283 ? 41.238 42.614 5.956 1.00 34.70 283 LEU D O 1
ATOM 4414 N N . PRO C 2 284 ? 43.169 42.329 4.877 1.00 36.25 284 PRO D N 1
ATOM 4415 C CA . PRO C 2 284 ? 43.342 43.762 4.672 1.00 36.84 284 PRO D CA 1
ATOM 4416 C C . PRO C 2 284 ? 42.218 44.241 3.764 1.00 37.51 284 PRO D C 1
ATOM 4417 O O . PRO C 2 284 ? 41.542 43.421 3.136 1.00 37.94 284 PRO D O 1
ATOM 4421 N N . TYR C 2 285 ? 42.029 45.555 3.676 1.00 36.75 285 TYR D N 1
ATOM 4422 C CA . TYR C 2 285 ? 40.986 46.110 2.825 1.00 36.38 285 TYR D CA 1
ATOM 4423 C C . TYR C 2 285 ? 39.723 45.247 2.781 1.00 36.84 285 TYR D C 1
ATOM 4424 O O . TYR C 2 285 ? 39.168 44.996 1.708 1.00 38.13 285 TYR D O 1
ATOM 4433 N N . ILE C 2 286 ? 39.265 44.803 3.950 1.00 36.30 286 ILE D N 1
ATOM 4434 C CA . ILE C 2 286 ? 38.066 43.974 4.024 1.00 35.14 286 ILE D CA 1
ATOM 4435 C C . ILE C 2 286 ? 36.822 44.704 3.510 1.00 35.89 286 ILE D C 1
ATOM 4436 O O . ILE C 2 286 ? 35.900 44.058 3.006 1.00 36.90 286 ILE D O 1
ATOM 4441 N N . THR C 2 287 ? 36.812 46.034 3.639 1.00 35.68 287 THR D N 1
ATOM 4442 C CA . THR C 2 287 ? 35.724 46.915 3.178 1.00 36.39 287 THR D CA 1
ATOM 4443 C C . THR C 2 287 ? 36.098 48.369 3.276 1.00 37.53 287 THR D C 1
ATOM 4444 O O . THR C 2 287 ? 37.265 48.736 3.407 1.00 37.84 287 THR D O 1
ATOM 4448 N N . ALA C 2 288 ? 35.073 49.206 3.245 1.00 38.91 288 ALA D N 1
ATOM 4449 C CA . ALA C 2 288 ? 35.273 50.642 3.328 1.00 41.93 288 ALA D CA 1
ATOM 4450 C C . ALA C 2 288 ? 33.955 51.370 3.552 1.00 43.86 288 ALA D C 1
ATOM 4451 O O . ALA C 2 288 ? 32.889 50.853 3.245 1.00 44.99 288 ALA D O 1
ATOM 4453 N N . ASP C 2 289 ? 34.025 52.582 4.076 1.00 44.97 289 ASP D N 1
ATOM 4454 C CA . ASP C 2 289 ? 32.810 53.332 4.317 1.00 46.70 289 ASP D CA 1
ATOM 4455 C C . ASP C 2 289 ? 33.087 54.822 4.252 1.00 47.06 289 ASP D C 1
ATOM 4456 O O . ASP C 2 289 ? 34.057 55.242 3.635 1.00 47.90 289 ASP D O 1
ATOM 4461 N N . ALA C 2 290 ? 32.232 55.626 4.870 1.00 47.28 290 ALA D N 1
ATOM 4462 C CA . ALA C 2 290 ? 32.436 57.071 4.834 1.00 46.91 290 ALA D CA 1
ATOM 4463 C C . ALA C 2 290 ? 33.732 57.479 5.510 1.00 46.98 290 ALA D C 1
ATOM 4464 O O . ALA C 2 290 ? 34.340 58.477 5.133 1.00 47.77 290 ALA D O 1
ATOM 4466 N N . THR C 2 291 ? 34.148 56.714 6.515 1.00 46.46 291 THR D N 1
ATOM 4467 C CA . THR C 2 291 ? 35.362 57.013 7.262 1.00 45.82 291 THR D CA 1
ATOM 4468 C C . THR C 2 291 ? 36.636 56.369 6.694 1.00 46.42 291 THR D C 1
ATOM 4469 O O . THR C 2 291 ? 37.621 56.180 7.415 1.00 47.48 291 THR D O 1
ATOM 4471 N N . GLY C 2 292 ? 36.633 56.054 5.402 1.00 46.59 292 GLY D N 1
ATOM 4472 C CA . GLY C 2 292 ? 37.798 55.431 4.786 1.00 45.60 292 GLY D CA 1
ATOM 4473 C C . GLY C 2 292 ? 37.790 53.904 4.762 1.00 44.80 292 GLY D C 1
ATOM 4474 O O . GLY C 2 292 ? 36.827 53.256 5.192 1.00 45.39 292 GLY D O 1
ATOM 4475 N N . PRO C 2 293 ? 38.869 53.287 4.260 1.00 42.73 293 PRO D N 1
ATOM 4476 C CA . PRO C 2 293 ? 38.984 51.833 4.177 1.00 40.63 293 PRO D CA 1
ATOM 4477 C C . PRO C 2 293 ? 39.138 51.142 5.520 1.00 39.25 293 PRO D C 1
ATOM 4478 O O . PRO C 2 293 ? 39.701 51.709 6.458 1.00 38.72 293 PRO D O 1
ATOM 4482 N N . LYS C 2 294 ? 38.630 49.909 5.572 1.00 38.79 294 LYS D N 1
ATOM 4483 C CA . LYS C 2 294 ? 38.629 49.033 6.744 1.00 38.26 294 LYS D CA 1
ATOM 4484 C C . LYS C 2 294 ? 39.418 47.720 6.543 1.00 38.65 294 LYS D C 1
ATOM 4485 O O . LYS C 2 294 ? 39.374 47.096 5.491 1.00 38.67 294 LYS D O 1
ATOM 4491 N N . HIS C 2 295 ? 40.142 47.296 7.569 1.00 38.97 295 HIS D N 1
ATOM 4492 C CA . HIS C 2 295 ? 40.930 46.079 7.493 1.00 38.73 295 HIS D CA 1
ATOM 4493 C C . HIS C 2 295 ? 40.504 45.151 8.603 1.00 38.79 295 HIS D C 1
ATOM 4494 O O . HIS C 2 295 ? 40.138 45.591 9.681 1.00 39.00 295 HIS D O 1
ATOM 4501 N N . MET C 2 296 ? 40.536 43.860 8.340 1.00 39.20 296 MET D N 1
ATOM 4502 C CA . MET C 2 296 ? 40.139 42.923 9.355 1.00 39.69 296 MET D CA 1
ATOM 4503 C C . MET C 2 296 ? 41.343 42.130 9.817 1.00 42.75 296 MET D C 1
ATOM 4504 O O . MET C 2 296 ? 42.092 41.594 8.987 1.00 43.37 296 MET D O 1
ATOM 4509 N N . ASN C 2 297 ? 41.517 42.092 11.145 1.00 45.08 297 ASN D N 1
ATOM 4510 C CA . ASN C 2 297 ? 42.570 41.331 11.818 1.00 46.63 297 ASN D CA 1
ATOM 4511 C C . ASN C 2 297 ? 42.042 40.838 13.183 1.00 46.68 297 ASN D C 1
ATOM 4512 O O . ASN C 2 297 ? 42.035 41.587 14.164 1.00 47.47 297 ASN D O 1
ATOM 4517 N N . ILE C 2 298 ? 41.568 39.596 13.230 1.00 46.09 298 ILE D N 1
ATOM 4518 C CA . ILE C 2 298 ? 41.055 39.007 14.461 1.00 46.02 298 ILE D CA 1
ATOM 4519 C C . ILE C 2 298 ? 41.934 37.854 14.876 1.00 47.72 298 ILE D C 1
ATOM 4520 O O . ILE C 2 298 ? 42.671 37.280 14.070 1.00 46.66 298 ILE D O 1
ATOM 4525 N N . LYS C 2 299 ? 41.843 37.522 16.156 1.00 50.49 299 LYS D N 1
ATOM 4526 C CA . LYS C 2 299 ? 42.585 36.404 16.726 1.00 52.72 299 LYS D CA 1
ATOM 4527 C C . LYS C 2 299 ? 41.536 35.394 17.228 1.00 53.35 299 LYS D C 1
ATOM 4528 O O . LYS C 2 299 ? 40.646 35.742 18.031 1.00 54.70 299 LYS D O 1
ATOM 4534 N N . VAL C 2 300 ? 41.609 34.165 16.724 1.00 51.70 300 VAL D N 1
ATOM 4535 C CA . VAL C 2 300 ? 40.691 33.135 17.151 1.00 50.28 300 VAL D CA 1
ATOM 4536 C C . VAL C 2 300 ? 41.527 32.034 17.724 1.00 50.83 300 VAL D C 1
ATOM 4537 O O . VAL C 2 300 ? 42.538 31.625 17.142 1.00 50.11 300 VAL D O 1
ATOM 4541 N N . THR C 2 301 ? 41.102 31.581 18.893 1.00 51.92 301 THR D N 1
ATOM 4542 C CA . THR C 2 301 ? 41.793 30.526 19.628 1.00 52.60 301 THR D CA 1
ATOM 4543 C C . THR C 2 301 ? 41.019 29.230 19.583 1.00 53.24 301 THR D C 1
ATOM 4544 O O . THR C 2 301 ? 39.789 29.224 19.411 1.00 54.59 301 THR D O 1
ATOM 4548 N N . ARG C 2 302 ? 41.735 28.123 19.721 1.00 52.43 302 ARG D N 1
ATOM 4549 C CA . ARG C 2 302 ? 41.062 26.844 19.727 1.00 52.25 302 ARG D CA 1
ATOM 4550 C C . ARG C 2 302 ? 39.821 27.105 20.567 1.00 52.54 302 ARG D C 1
ATOM 4551 O O . ARG C 2 302 ? 38.690 26.817 20.162 1.00 53.21 302 ARG D O 1
ATOM 4559 N N . ALA C 2 303 ? 40.057 27.687 21.740 1.00 51.96 303 ALA D N 1
ATOM 4560 C CA . ALA C 2 303 ? 39.003 27.977 22.693 1.00 51.12 303 ALA D CA 1
ATOM 4561 C C . ALA C 2 303 ? 37.825 28.809 22.205 1.00 50.23 303 ALA D C 1
ATOM 4562 O O . ALA C 2 303 ? 36.673 28.458 22.458 1.00 50.30 303 ALA D O 1
ATOM 4564 N N . LYS C 2 304 ? 38.080 29.922 21.543 1.00 49.62 304 LYS D N 1
ATOM 4565 C CA . LYS C 2 304 ? 36.950 30.706 21.085 1.00 50.65 304 LYS D CA 1
ATOM 4566 C C . LYS C 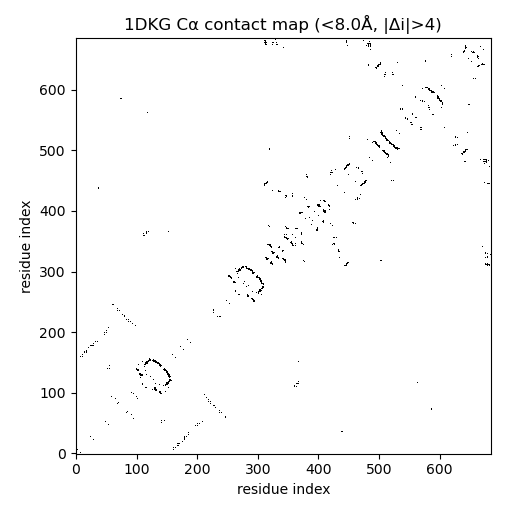2 304 ? 36.143 29.856 20.105 1.00 51.61 304 LYS D C 1
ATOM 4567 O O . LYS C 2 304 ? 34.913 29.683 20.269 1.00 52.11 304 LYS D O 1
ATOM 4573 N N . LEU C 2 305 ? 36.833 29.336 19.085 1.00 50.66 305 LEU D N 1
ATOM 4574 C CA . LEU C 2 305 ? 36.193 28.500 18.077 1.00 49.40 305 LEU D CA 1
ATOM 4575 C C . LEU C 2 305 ? 35.278 27.495 18.798 1.00 49.22 305 LEU D C 1
ATOM 4576 O O . LEU C 2 305 ? 34.064 27.486 18.573 1.00 48.65 305 LEU D O 1
ATOM 4581 N N . GLU C 2 306 ? 35.878 26.676 19.671 1.00 48.87 306 GLU D N 1
ATOM 4582 C CA . GLU C 2 306 ? 35.191 25.655 20.464 1.00 48.18 306 GLU D CA 1
ATOM 4583 C C . GLU C 2 306 ? 33.936 26.201 21.091 1.00 47.94 306 GLU D C 1
ATOM 4584 O O . GLU C 2 306 ? 32.869 25.574 21.040 1.00 46.52 306 GLU D O 1
ATOM 4590 N N . SER C 2 307 ? 34.097 27.350 21.736 1.00 48.17 307 SER D N 1
ATOM 4591 C CA . SER C 2 307 ? 32.995 28.035 22.377 1.00 48.89 307 SER D CA 1
ATOM 4592 C C . SER C 2 307 ? 31.929 28.354 21.332 1.00 50.33 307 SER D C 1
ATOM 4593 O O . SER C 2 307 ? 30.717 28.341 21.630 1.00 51.10 307 SER D O 1
ATOM 4596 N N . LEU C 2 308 ? 32.378 28.635 20.105 1.00 49.81 308 LEU D N 1
ATOM 4597 C CA . LEU C 2 308 ? 31.476 28.948 18.998 1.00 49.32 308 LEU D CA 1
ATOM 4598 C C . LEU C 2 308 ? 30.707 27.737 18.437 1.00 49.77 308 LEU D C 1
ATOM 4599 O O . LEU C 2 308 ? 29.553 27.865 17.980 1.00 47.81 308 LEU D O 1
ATOM 4604 N N . VAL C 2 309 ? 31.366 26.572 18.473 1.00 51.49 309 VAL D N 1
ATOM 4605 C CA . VAL C 2 309 ? 30.833 25.302 17.972 1.00 52.69 309 VAL D CA 1
ATOM 4606 C C . VAL C 2 309 ? 30.364 24.308 19.022 1.00 54.97 309 VAL D C 1
ATOM 4607 O O . VAL C 2 309 ? 30.176 23.141 18.700 1.00 55.96 309 VAL D O 1
ATOM 4611 N N . GLU C 2 310 ? 30.185 24.754 20.260 1.00 57.26 310 GLU D N 1
ATOM 4612 C CA . GLU C 2 310 ? 29.753 23.882 21.359 1.00 58.92 310 GLU D CA 1
ATOM 4613 C C . GLU C 2 310 ? 28.417 23.136 21.178 1.00 58.41 310 GLU D C 1
ATOM 4614 O O . GLU C 2 310 ? 28.389 21.899 21.052 1.00 58.41 310 GLU D O 1
ATOM 4620 N N . ASP C 2 311 ? 27.310 23.881 21.190 1.00 57.12 311 ASP D N 1
ATOM 4621 C CA . ASP C 2 311 ? 25.985 23.275 21.044 1.00 56.50 311 ASP D CA 1
ATOM 4622 C C . ASP C 2 311 ? 25.828 22.371 19.814 1.00 54.40 311 ASP D C 1
ATOM 4623 O O . ASP C 2 311 ? 24.890 21.581 19.722 1.00 53.78 311 ASP D O 1
ATOM 4628 N N . LEU C 2 312 ? 26.734 22.501 18.857 1.00 52.57 312 LEU D N 1
ATOM 4629 C CA . LEU C 2 312 ? 26.665 21.669 17.673 1.00 50.88 312 LEU D CA 1
ATOM 4630 C C . LEU C 2 312 ? 27.397 20.372 17.970 1.00 49.95 312 LEU D C 1
ATOM 4631 O O . LEU C 2 312 ? 26.990 19.326 17.503 1.00 50.18 312 LEU D O 1
ATOM 4636 N N . VAL C 2 313 ? 28.474 20.425 18.743 1.00 49.28 313 VAL D N 1
ATOM 4637 C CA . VAL C 2 313 ? 29.183 19.195 19.063 1.00 49.57 313 VAL D CA 1
ATOM 4638 C C . VAL C 2 313 ? 28.380 18.440 20.099 1.00 51.06 313 VAL D C 1
ATOM 4639 O O . VAL C 2 313 ? 28.380 17.207 20.125 1.00 51.25 313 VAL D O 1
ATOM 4643 N N . ASN C 2 314 ? 27.699 19.174 20.967 1.00 52.51 314 ASN D N 1
ATOM 4644 C CA . ASN C 2 314 ? 26.897 18.514 21.984 1.00 54.21 314 ASN D CA 1
ATOM 4645 C C . ASN C 2 314 ? 25.584 18.013 21.383 1.00 54.91 314 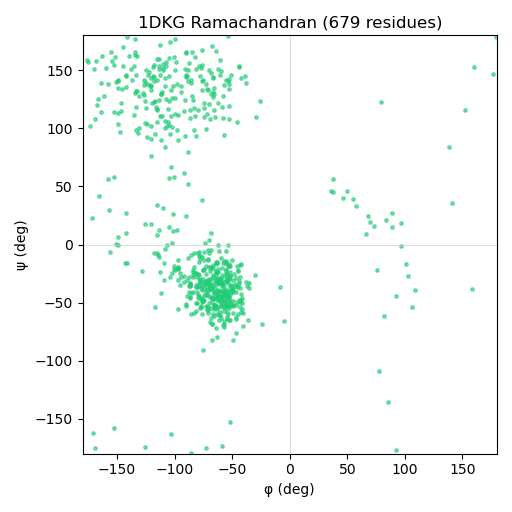ASN D C 1
ATOM 4646 O O . ASN C 2 314 ? 25.025 17.020 21.828 1.00 54.19 314 ASN D O 1
ATOM 4651 N N . ARG C 2 315 ? 25.090 18.693 20.357 1.00 56.87 315 ARG D N 1
ATOM 4652 C CA . ARG C 2 315 ? 23.852 18.252 19.731 1.00 58.19 315 ARG D CA 1
ATOM 4653 C C . ARG C 2 315 ? 24.067 16.864 19.123 1.00 58.41 315 ARG D C 1
ATOM 4654 O O . ARG C 2 315 ? 23.146 16.034 19.050 1.00 58.49 315 ARG D O 1
ATOM 4662 N N . SER C 2 316 ? 25.296 16.625 18.686 1.00 58.45 316 SER D N 1
ATOM 4663 C CA . SER C 2 316 ? 25.672 15.356 18.088 1.00 58.24 316 SER D CA 1
ATOM 4664 C C . SER C 2 316 ? 25.527 14.292 19.141 1.00 58.67 316 SER D C 1
ATOM 4665 O O . SER C 2 316 ? 24.851 13.289 18.932 1.00 59.09 316 SER D O 1
ATOM 4668 N N . ILE C 2 317 ? 26.158 14.531 20.286 1.00 58.94 317 ILE D N 1
ATOM 4669 C CA . ILE C 2 317 ? 26.125 13.598 21.398 1.00 59.17 317 ILE D CA 1
ATOM 4670 C C . ILE C 2 317 ? 24.721 13.343 21.965 1.00 59.45 317 ILE D C 1
ATOM 4671 O O . ILE C 2 317 ? 24.362 12.196 22.224 1.00 59.66 317 ILE D O 1
ATOM 4676 N N . GLU C 2 318 ? 23.922 14.384 22.172 1.00 59.26 318 GLU D N 1
ATOM 4677 C CA . GLU C 2 318 ? 22.579 14.162 22.679 1.00 59.19 318 GLU D CA 1
ATOM 4678 C C . GLU C 2 318 ? 21.902 13.135 21.771 1.00 59.14 318 GLU D C 1
ATOM 4679 O O . GLU C 2 318 ? 21.031 12.386 22.217 1.00 60.22 318 GLU D O 1
ATOM 4685 N N . LEU C 2 319 ? 22.284 13.107 20.496 1.00 58.49 319 LEU D N 1
ATOM 4686 C CA . LEU C 2 319 ? 21.711 12.147 19.546 1.00 57.74 319 LEU D CA 1
ATOM 4687 C C . LEU C 2 319 ? 22.420 10.827 19.723 1.00 56.87 319 LEU D C 1
ATOM 4688 O O . LEU C 2 319 ? 21.898 9.772 19.388 1.00 55.95 319 LEU D O 1
ATOM 4693 N N . LEU C 2 320 ? 23.638 10.916 20.236 1.00 57.50 320 LEU D N 1
ATOM 4694 C CA . LEU C 2 320 ? 24.481 9.765 20.525 1.00 58.21 320 LEU D CA 1
ATOM 4695 C C . LEU C 2 320 ? 23.844 9.039 21.707 1.00 59.72 320 LEU D C 1
ATOM 4696 O O . LEU C 2 320 ? 24.076 7.841 21.932 1.00 59.89 320 LEU D O 1
ATOM 4701 N N . LYS C 2 321 ? 23.050 9.798 22.467 1.00 60.89 321 LYS D N 1
ATOM 4702 C CA . LYS C 2 321 ? 22.331 9.295 23.631 1.00 60.86 321 LYS D CA 1
ATOM 4703 C C . LYS C 2 321 ? 21.102 8.495 23.193 1.00 61.81 321 LYS D C 1
ATOM 4704 O O . LYS C 2 321 ? 20.952 7.348 23.597 1.00 62.27 321 LYS D O 1
ATOM 4710 N N . VAL C 2 322 ? 20.227 9.067 22.367 1.00 62.82 322 VAL D N 1
ATOM 4711 C CA . VAL C 2 322 ? 19.052 8.310 21.914 1.00 64.37 322 VAL D CA 1
ATOM 4712 C C . VAL C 2 322 ? 19.411 7.126 21.005 1.00 65.34 322 VAL D C 1
ATOM 4713 O O . VAL C 2 322 ? 18.596 6.223 20.804 1.00 65.29 322 VAL D O 1
ATOM 4717 N N . ALA C 2 323 ? 20.614 7.129 20.444 1.00 66.48 323 ALA D N 1
ATOM 4718 C CA . ALA C 2 323 ? 21.038 6.021 19.592 1.00 68.03 323 ALA D CA 1
ATOM 4719 C C . ALA C 2 323 ? 21.257 4.760 20.440 1.00 68.95 323 ALA D C 1
ATOM 4720 O O . ALA C 2 323 ? 21.010 3.637 19.984 1.00 69.05 323 ALA D O 1
ATOM 4722 N N . LEU C 2 324 ? 21.738 4.955 21.667 1.00 69.37 324 LEU D N 1
ATOM 4723 C CA . LEU C 2 324 ? 21.977 3.857 22.593 1.00 69.94 324 LEU D CA 1
ATOM 4724 C C . LEU C 2 324 ? 20.719 3.532 23.404 1.00 71.15 324 LEU D C 1
ATOM 4725 O O . LEU C 2 324 ? 20.539 2.408 23.852 1.00 71.01 324 LEU D O 1
ATOM 4730 N N . GLN C 2 325 ? 19.859 4.522 23.615 1.00 73.22 325 GLN D N 1
ATOM 4731 C CA . GLN C 2 325 ? 18.623 4.302 24.359 1.00 75.48 325 GLN D CA 1
ATOM 4732 C C . GLN C 2 325 ? 17.737 3.377 23.532 1.00 76.77 325 GLN D C 1
ATOM 4733 O O . GLN C 2 325 ? 16.987 2.563 24.079 1.00 77.77 325 GLN D O 1
ATOM 4739 N N . ASP C 2 326 ? 17.817 3.507 22.210 1.00 77.57 326 ASP D N 1
ATOM 4740 C CA . ASP C 2 326 ? 17.032 2.666 21.314 1.00 78.43 326 ASP D CA 1
ATOM 4741 C C . ASP C 2 326 ? 17.710 1.312 21.172 1.00 79.10 326 ASP D C 1
ATOM 4742 O O . ASP C 2 326 ? 17.068 0.317 20.865 1.00 78.85 326 ASP D O 1
ATOM 4747 N N . ALA C 2 327 ? 19.020 1.283 21.383 1.00 80.34 327 ALA D N 1
ATOM 4748 C CA . ALA C 2 327 ? 19.778 0.041 21.286 1.00 81.93 327 ALA D CA 1
ATOM 4749 C C . ALA C 2 327 ? 19.990 -0.548 22.677 1.00 83.18 327 ALA D C 1
ATOM 4750 O O . ALA C 2 327 ? 20.801 -1.470 22.853 1.00 83.89 327 ALA D O 1
ATOM 4752 N N . GLY C 2 328 ? 19.261 -0.006 23.652 1.00 83.36 328 GLY D N 1
ATOM 4753 C CA . GLY C 2 328 ? 19.352 -0.462 25.032 1.00 83.39 328 GLY D CA 1
ATOM 4754 C C . GLY C 2 328 ? 20.712 -0.876 25.593 1.00 83.61 328 GLY D C 1
ATOM 4755 O O . GLY C 2 328 ? 20.815 -1.914 26.268 1.00 84.43 328 GLY D O 1
ATOM 4756 N N . LEU C 2 329 ? 21.754 -0.086 25.347 1.00 83.00 329 LEU D N 1
ATOM 4757 C CA . LEU C 2 329 ? 23.078 -0.421 25.868 1.00 82.42 329 LEU D CA 1
ATOM 4758 C C . LEU C 2 329 ? 23.789 0.769 26.503 1.00 82.32 329 LEU D C 1
ATOM 4759 O O . LEU C 2 329 ? 23.383 1.923 26.349 1.00 82.08 329 LEU D O 1
ATOM 4764 N N . SER C 2 330 ? 24.849 0.470 27.241 1.00 82.73 330 SER D N 1
ATOM 4765 C CA . SER C 2 330 ? 25.660 1.499 27.888 1.00 83.11 330 SER D CA 1
ATOM 4766 C C . SER C 2 330 ? 26.972 1.644 27.095 1.00 82.88 330 SER D C 1
ATOM 4767 O O . SER C 2 330 ? 27.350 0.745 26.339 1.00 83.37 330 SER D O 1
ATOM 4769 N N . VAL C 2 331 ? 27.667 2.764 27.247 1.00 81.90 331 VAL D N 1
ATOM 4770 C CA . VAL C 2 331 ? 28.925 2.934 26.523 1.00 80.99 331 VAL D CA 1
ATOM 4771 C C . VAL C 2 331 ? 29.860 1.729 26.685 1.00 79.38 331 VAL D C 1
ATOM 4772 O O . VAL C 2 331 ? 30.852 1.598 25.972 1.00 78.58 331 VAL D O 1
ATOM 4776 N N . SER C 2 332 ? 29.534 0.865 27.640 1.00 78.51 332 SER D N 1
ATOM 4777 C CA . SER C 2 332 ? 30.319 -0.339 27.913 1.00 77.45 332 SER D CA 1
ATOM 4778 C C . SER C 2 332 ? 30.037 -1.417 26.862 1.00 75.97 332 SER D C 1
ATOM 4779 O O . SER C 2 332 ? 30.955 -2.052 26.333 1.00 74.86 332 SER D O 1
ATOM 4782 N N . ASP C 2 333 ? 28.752 -1.626 26.584 1.00 75.36 333 ASP D N 1
ATOM 4783 C CA . ASP C 2 333 ? 28.321 -2.600 25.589 1.00 75.33 333 ASP D CA 1
ATOM 4784 C C . ASP C 2 333 ? 29.049 -2.335 24.280 1.00 74.93 333 ASP D C 1
ATOM 4785 O O . ASP C 2 333 ? 29.281 -3.259 23.498 1.00 75.36 333 ASP D O 1
ATOM 4790 N N . ILE C 2 334 ? 29.390 -1.063 24.056 1.00 73.30 334 ILE D N 1
ATOM 4791 C CA . ILE C 2 334 ? 30.104 -0.622 22.857 1.00 71.45 334 ILE D CA 1
ATOM 4792 C C . ILE C 2 334 ? 31.555 -1.040 22.970 1.00 70.44 334 ILE D C 1
ATOM 4793 O O . ILE C 2 334 ? 32.303 -0.503 23.778 1.00 69.77 334 ILE D O 1
ATOM 4798 N N . ASP C 2 335 ? 31.959 -2.001 22.156 1.00 70.51 335 ASP D N 1
ATOM 4799 C CA . ASP C 2 335 ? 33.332 -2.479 22.209 1.00 71.27 335 ASP D CA 1
ATOM 4800 C C . ASP C 2 335 ? 34.271 -1.604 21.377 1.00 70.89 335 ASP D C 1
ATOM 4801 O O . ASP C 2 335 ? 35.470 -1.520 21.667 1.00 70.80 335 ASP D O 1
ATOM 4806 N N . ASP C 2 336 ? 33.711 -0.944 20.361 1.00 70.70 336 ASP D N 1
ATOM 4807 C CA . ASP C 2 336 ? 34.470 -0.072 19.460 1.00 69.95 336 ASP D CA 1
ATOM 4808 C C . ASP C 2 336 ? 33.672 1.110 18.888 1.00 68.85 336 ASP D C 1
ATOM 4809 O O . ASP C 2 336 ? 32.492 0.975 18.548 1.00 68.68 336 ASP D O 1
ATOM 4814 N N . VAL C 2 337 ? 34.328 2.266 18.778 1.00 67.14 337 VAL D N 1
ATOM 4815 C CA . VAL C 2 337 ? 33.704 3.466 18.195 1.00 65.23 337 VAL D CA 1
ATOM 4816 C C . VAL C 2 337 ? 34.654 4.128 17.179 1.00 62.51 337 VAL D C 1
ATOM 4817 O O . VAL C 2 337 ? 35.767 4.545 17.518 1.00 61.57 337 VAL D O 1
ATOM 4821 N N . ILE C 2 338 ? 34.220 4.195 15.924 1.00 60.49 338 ILE D N 1
ATOM 4822 C CA . ILE C 2 338 ? 35.040 4.805 14.880 1.00 57.98 338 ILE D CA 1
ATOM 4823 C C . ILE C 2 338 ? 34.482 6.139 14.380 1.00 56.02 338 ILE D C 1
ATOM 4824 O O . ILE C 2 338 ? 33.267 6.396 14.398 1.00 54.08 338 ILE D O 1
ATOM 4829 N N . LEU C 2 339 ? 35.398 6.998 13.955 1.00 54.69 339 LEU D N 1
ATOM 4830 C CA . LEU C 2 339 ? 35.038 8.315 13.459 1.00 53.50 339 LEU D CA 1
ATOM 4831 C C . LEU C 2 339 ? 35.132 8.421 11.935 1.00 52.91 339 LEU D C 1
ATOM 4832 O O . LEU C 2 339 ? 36.005 7.826 11.289 1.00 53.89 339 LEU D O 1
ATOM 4837 N N . VAL C 2 340 ? 34.236 9.195 11.354 1.00 51.42 340 VAL D N 1
ATOM 4838 C CA . VAL C 2 340 ? 34.212 9.335 9.913 1.00 50.22 340 VAL D CA 1
ATOM 4839 C C . VAL C 2 340 ? 33.712 10.715 9.529 1.00 49.50 340 VAL D C 1
ATOM 4840 O O . VAL C 2 340 ? 32.552 11.039 9.752 1.00 50.10 340 VAL D O 1
ATOM 4844 N N . GLY C 2 341 ? 34.578 11.533 8.952 1.00 48.22 341 GLY D N 1
ATOM 4845 C CA . GLY C 2 341 ? 34.135 12.853 8.544 1.00 47.64 341 GLY D CA 1
ATOM 4846 C C . GLY C 2 341 ? 35.127 13.952 8.834 1.00 47.62 341 GLY D C 1
ATOM 4847 O O . GLY C 2 341 ? 35.017 14.612 9.844 1.00 49.94 341 GLY D O 1
ATOM 4848 N N . GLY C 2 342 ? 36.095 14.160 7.956 1.00 46.57 342 GLY D N 1
ATOM 4849 C CA . GLY C 2 342 ? 37.095 15.198 8.174 1.00 45.52 342 GLY D CA 1
ATOM 4850 C C . GLY C 2 342 ? 36.906 16.178 9.329 1.00 43.88 342 GLY D C 1
ATOM 4851 O O . GLY C 2 342 ? 37.892 16.600 9.928 1.00 43.53 342 GLY D O 1
ATOM 4852 N N . GLN C 2 343 ? 35.660 16.571 9.598 1.00 42.75 343 GLN D N 1
ATOM 4853 C CA . GLN C 2 343 ? 35.331 17.483 10.698 1.00 42.72 343 GLN D CA 1
ATOM 4854 C C . GLN C 2 343 ? 35.584 16.873 12.080 1.00 42.62 343 GLN D C 1
ATOM 4855 O O . GLN C 2 343 ? 35.699 17.582 13.073 1.00 42.48 343 GLN D O 1
ATOM 4861 N N . THR C 2 344 ? 35.646 15.552 12.144 1.00 42.48 344 THR D N 1
ATOM 4862 C CA . THR C 2 344 ? 35.908 14.867 13.398 1.00 42.68 344 THR D CA 1
ATOM 4863 C C . THR C 2 344 ? 37.375 15.059 13.737 1.00 42.82 344 THR D C 1
ATOM 4864 O O . THR C 2 344 ? 37.859 14.536 14.745 1.00 44.03 344 THR D O 1
ATOM 4868 N N . ARG C 2 345 ? 38.089 15.794 12.895 1.00 42.04 345 ARG D N 1
ATOM 4869 C CA . ARG C 2 345 ? 39.494 16.023 13.157 1.00 43.32 345 ARG D CA 1
ATOM 4870 C C . ARG C 2 345 ? 39.613 17.086 14.226 1.00 44.82 3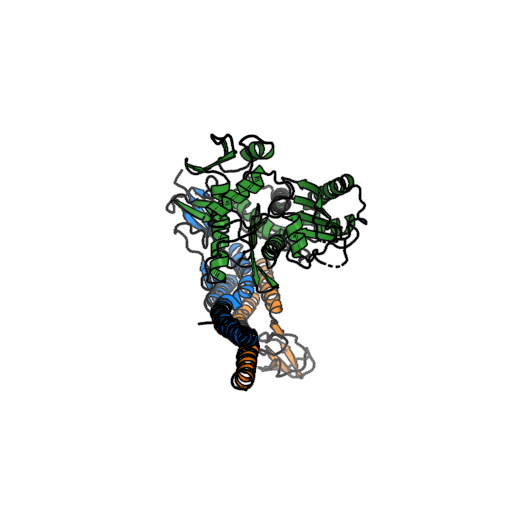45 ARG D C 1
ATOM 4871 O O . ARG C 2 345 ? 40.705 17.323 14.770 1.00 44.50 345 ARG D O 1
ATOM 4879 N N . MET C 2 346 ? 38.498 17.751 14.512 1.00 46.17 346 MET D N 1
ATOM 4880 C CA . MET C 2 346 ? 38.509 18.779 15.544 1.00 48.58 346 MET D CA 1
ATOM 4881 C C . MET C 2 346 ? 38.676 18.149 16.930 1.00 50.85 346 MET D C 1
ATOM 4882 O O . MET C 2 346 ? 37.865 17.309 17.353 1.00 51.58 346 MET D O 1
ATOM 4887 N N . PRO C 2 347 ? 39.742 18.543 17.655 1.00 52.17 347 PRO D N 1
ATOM 4888 C CA . PRO C 2 347 ? 39.999 18.006 19.003 1.00 51.59 347 PRO D CA 1
ATOM 4889 C C . PRO C 2 347 ? 38.718 17.863 19.810 1.00 50.41 347 PRO D C 1
ATOM 4890 O O . PRO C 2 347 ? 38.372 16.771 20.217 1.00 49.94 347 PRO D O 1
ATOM 4894 N N . MET C 2 348 ? 38.014 18.975 20.013 1.00 50.72 348 MET D N 1
ATOM 4895 C CA . MET C 2 348 ? 36.778 18.991 20.793 1.00 52.10 348 MET D CA 1
ATOM 4896 C C . MET C 2 348 ? 35.742 17.907 20.525 1.00 53.90 348 MET D C 1
ATOM 4897 O O . MET C 2 348 ? 35.058 17.480 21.453 1.00 54.03 348 MET D O 1
ATOM 4902 N N . VAL C 2 349 ? 35.574 17.499 19.267 1.00 55.54 349 VAL D N 1
ATOM 4903 C CA . VAL C 2 349 ? 34.618 16.429 18.972 1.00 55.92 349 VAL D CA 1
ATOM 4904 C C . VAL C 2 349 ? 35.327 15.131 19.309 1.00 55.83 349 VAL D C 1
ATOM 4905 O O . VAL C 2 349 ? 34.741 14.242 19.905 1.00 56.61 349 VAL D O 1
ATOM 4909 N N . GLN C 2 350 ? 36.585 15.008 18.918 1.00 56.04 350 GLN D N 1
ATOM 4910 C CA . GLN C 2 350 ? 37.317 13.803 19.261 1.00 57.90 350 GLN D CA 1
ATOM 4911 C C . GLN C 2 350 ? 37.081 13.490 20.745 1.00 58.20 350 GLN D C 1
ATOM 4912 O O . GLN C 2 350 ? 36.701 12.368 21.115 1.00 58.34 350 GLN D O 1
ATOM 4918 N N . LYS C 2 351 ? 37.313 14.508 21.574 1.00 58.00 351 LYS D N 1
ATOM 4919 C CA . LYS C 2 351 ? 37.149 14.452 23.027 1.00 57.09 351 LYS D CA 1
ATOM 4920 C C . LYS C 2 351 ? 35.710 14.193 23.437 1.00 56.48 351 LYS D C 1
ATOM 4921 O O . LYS C 2 351 ? 35.336 13.080 23.791 1.00 56.43 351 LYS D O 1
ATOM 4927 N N . LYS C 2 352 ? 34.909 15.248 23.413 1.00 56.09 352 LYS D N 1
ATOM 4928 C CA . LYS C 2 352 ? 33.499 15.156 23.788 1.00 56.28 352 LYS D CA 1
ATOM 4929 C C . LYS C 2 352 ? 32.890 13.781 23.482 1.00 56.12 352 LYS D C 1
ATOM 4930 O O . LYS C 2 352 ? 31.913 13.362 24.120 1.00 56.62 352 LYS D O 1
ATOM 4936 N N . VAL C 2 353 ? 33.456 13.099 22.492 1.00 55.30 353 VAL D N 1
ATOM 4937 C CA . VAL C 2 353 ? 32.995 11.783 22.113 1.00 54.29 353 VAL D CA 1
ATOM 4938 C C . VAL C 2 353 ? 33.755 10.763 22.925 1.00 54.92 353 VAL D C 1
ATOM 4939 O O . VAL C 2 353 ? 33.170 9.807 23.425 1.00 55.43 353 VAL D O 1
ATOM 4943 N N . ALA C 2 354 ? 35.061 10.948 23.046 1.00 55.43 354 ALA D N 1
ATOM 4944 C CA . ALA C 2 354 ? 35.855 10.025 23.839 1.00 57.56 354 ALA D CA 1
ATOM 4945 C C . ALA C 2 354 ? 35.300 9.946 25.271 1.00 59.69 354 ALA D C 1
ATOM 4946 O O . ALA C 2 354 ? 35.461 8.932 25.961 1.00 60.72 354 ALA D O 1
ATOM 4948 N N . GLU C 2 355 ? 34.652 11.023 25.718 1.00 61.20 355 GLU D N 1
ATOM 4949 C CA . GLU C 2 355 ? 34.068 11.093 27.063 1.00 61.94 355 GLU D CA 1
ATOM 4950 C C . GLU C 2 355 ? 32.699 10.412 27.190 1.00 62.46 355 GLU D C 1
ATOM 4951 O O . GLU C 2 355 ? 32.383 9.816 28.220 1.00 63.25 355 GLU D O 1
ATOM 4957 N N . PHE C 2 356 ? 31.873 10.514 26.162 1.00 62.76 356 PHE D N 1
ATOM 4958 C CA . PHE C 2 356 ? 30.569 9.897 26.235 1.00 63.03 356 PHE D CA 1
ATOM 4959 C C . PHE C 2 356 ? 30.639 8.405 25.990 1.00 63.39 356 PHE D C 1
ATOM 4960 O O . PHE C 2 356 ? 29.655 7.694 26.164 1.00 63.17 356 PHE D O 1
ATOM 4968 N N . PHE C 2 357 ? 31.789 7.917 25.564 1.00 64.50 357 PHE D N 1
ATOM 4969 C CA . PHE C 2 357 ? 31.901 6.489 25.335 1.00 66.26 357 PHE D CA 1
ATOM 4970 C C . PHE C 2 357 ? 32.944 5.906 26.257 1.00 67.66 357 PHE D C 1
ATOM 4971 O O . PHE C 2 357 ? 33.095 4.685 26.336 1.00 66.89 357 PHE D O 1
ATOM 4979 N N . GLY C 2 358 ? 33.641 6.794 26.966 1.00 69.38 358 GLY D N 1
ATOM 4980 C CA . GLY C 2 358 ? 34.675 6.381 27.900 1.00 72.40 358 GLY D CA 1
ATOM 4981 C C . GLY C 2 358 ? 36.013 6.095 27.239 1.00 74.83 358 GLY D C 1
ATOM 4982 O O . GLY C 2 358 ? 37.029 6.734 27.541 1.00 75.86 358 GLY D O 1
ATOM 4983 N N . LYS C 2 359 ? 36.022 5.112 26.346 1.00 76.36 359 LYS D N 1
ATOM 4984 C CA . LYS C 2 359 ? 37.231 4.748 25.620 1.00 77.44 359 LYS D CA 1
ATOM 4985 C C . LYS C 2 359 ? 37.477 5.740 24.479 1.00 77.99 359 LYS D C 1
ATOM 4986 O O . LYS C 2 359 ? 36.552 6.358 23.955 1.00 77.24 359 LYS D O 1
ATOM 4992 N N . GLU C 2 360 ? 38.730 5.897 24.092 1.00 79.57 360 GLU D N 1
ATOM 4993 C CA . GLU C 2 360 ? 39.045 6.812 23.010 1.00 82.23 360 GLU D CA 1
ATOM 4994 C C . GLU C 2 360 ? 38.580 6.262 21.658 1.00 82.96 360 GLU D C 1
ATOM 4995 O O . GLU C 2 360 ? 38.822 5.093 21.343 1.00 83.54 360 GLU D O 1
ATOM 5001 N N . PRO C 2 361 ? 37.915 7.094 20.834 1.00 82.79 361 PRO D N 1
ATOM 5002 C CA . PRO C 2 361 ? 37.493 6.523 19.552 1.00 82.30 361 PRO D CA 1
ATOM 5003 C C . PRO C 2 361 ? 38.740 6.258 18.726 1.00 82.46 361 PRO D C 1
ATOM 5004 O O . PRO C 2 361 ? 39.731 6.988 18.851 1.00 81.78 361 PRO D O 1
ATOM 5008 N N . ARG C 2 362 ? 38.710 5.212 17.907 1.00 83.15 362 ARG D N 1
ATOM 5009 C CA . ARG C 2 362 ? 39.869 4.907 17.073 1.00 84.01 362 ARG D CA 1
ATOM 5010 C C . ARG C 2 362 ? 39.824 5.643 15.732 1.00 84.02 362 ARG D C 1
ATOM 5011 O O . ARG C 2 362 ? 38.765 5.787 15.107 1.00 84.50 362 ARG D O 1
ATOM 5019 N N . LYS C 2 363 ? 40.987 6.114 15.299 1.00 83.05 363 LYS D N 1
ATOM 5020 C CA . LYS C 2 363 ? 41.088 6.839 14.043 1.00 81.58 363 LYS D CA 1
ATOM 5021 C C . LYS C 2 363 ? 42.382 6.485 13.317 1.00 80.17 363 LYS D C 1
ATOM 5022 O O . LYS C 2 363 ? 42.917 7.294 12.565 1.00 80.59 363 LYS D O 1
ATOM 5028 N N . ASP C 2 364 ? 42.909 5.288 13.550 1.00 78.15 364 ASP D N 1
ATOM 5029 C CA . ASP C 2 364 ? 44.135 4.919 12.866 1.00 76.44 364 ASP D CA 1
ATOM 5030 C C . ASP C 2 364 ? 43.955 5.060 11.347 1.00 74.16 364 ASP D C 1
ATOM 5031 O O . ASP C 2 364 ? 44.927 5.086 10.586 1.00 72.92 364 ASP D O 1
ATOM 5036 N N . VAL C 2 365 ? 42.702 5.155 10.911 1.00 72.15 365 VAL D N 1
ATOM 5037 C CA . VAL C 2 365 ? 42.389 5.280 9.485 1.00 70.02 365 VAL D CA 1
ATOM 5038 C C . VAL C 2 365 ? 41.700 6.578 9.053 1.00 67.52 365 VAL D C 1
ATOM 5039 O O . VAL C 2 365 ? 40.618 6.931 9.533 1.00 67.72 365 VAL D O 1
ATOM 5043 N N . ASN C 2 366 ? 42.322 7.269 8.109 1.00 64.58 366 ASN D N 1
ATOM 5044 C CA . ASN C 2 366 ? 41.796 8.533 7.595 1.00 61.86 366 ASN D CA 1
ATOM 5045 C C . ASN C 2 366 ? 40.268 8.734 7.608 1.00 60.07 366 ASN D C 1
ATOM 5046 O O . ASN C 2 366 ? 39.549 8.117 6.842 1.00 59.43 366 ASN D O 1
ATOM 5051 N N . PRO C 2 367 ? 39.766 9.627 8.470 1.00 58.95 367 PRO D N 1
ATOM 5052 C CA . PRO C 2 367 ? 38.339 9.937 8.609 1.00 58.86 367 PRO D CA 1
ATOM 5053 C C . PRO C 2 367 ? 37.533 10.209 7.337 1.00 58.82 367 PRO D C 1
ATOM 5054 O O . PRO C 2 367 ? 36.312 10.030 7.334 1.00 59.30 367 PRO D O 1
ATOM 5058 N N . ASP C 2 368 ? 38.186 10.658 6.268 1.00 58.35 368 ASP D N 1
ATOM 5059 C CA . ASP C 2 368 ? 37.466 10.922 5.020 1.00 57.49 368 ASP D CA 1
ATOM 5060 C C . ASP C 2 368 ? 37.772 9.898 3.914 1.00 56.14 368 ASP D C 1
ATOM 5061 O O . ASP C 2 368 ? 37.192 9.921 2.833 1.00 56.31 368 ASP D O 1
ATOM 5066 N N . GLU C 2 369 ? 38.680 8.983 4.194 1.00 54.49 369 GLU D N 1
ATOM 5067 C CA . GLU C 2 369 ? 39.003 7.956 3.231 1.00 53.26 369 GLU D CA 1
ATOM 5068 C C . GLU C 2 369 ? 38.457 6.625 3.735 1.00 52.88 369 GLU D C 1
ATOM 5069 O O . GLU C 2 369 ? 38.321 5.663 2.987 1.00 52.46 369 GLU D O 1
ATOM 5075 N N . ALA C 2 370 ? 38.131 6.589 5.020 1.00 52.60 370 ALA D N 1
ATOM 5076 C CA . ALA C 2 370 ? 37.659 5.372 5.649 1.00 51.06 370 ALA D CA 1
ATOM 5077 C C . ALA C 2 370 ? 36.604 4.669 4.850 1.00 50.30 370 ALA D C 1
ATOM 5078 O O . ALA C 2 370 ? 36.889 3.673 4.201 1.00 50.74 370 ALA D O 1
ATOM 5080 N N . VAL C 2 371 ? 35.384 5.195 4.888 1.00 49.21 371 VAL D N 1
ATOM 5081 C CA . VAL C 2 371 ? 34.265 4.561 4.200 1.00 48.33 371 VAL D CA 1
ATOM 5082 C C . VAL C 2 371 ? 34.554 4.189 2.728 1.00 47.77 371 VAL D C 1
ATOM 5083 O O . VAL C 2 371 ? 34.027 3.199 2.206 1.00 47.41 371 VAL D O 1
ATOM 5087 N N . ALA C 2 372 ? 35.407 4.963 2.067 1.00 47.48 372 ALA D N 1
ATOM 5088 C CA . ALA C 2 372 ? 35.773 4.672 0.679 1.00 45.64 372 ALA D CA 1
ATOM 5089 C C . ALA C 2 372 ? 36.645 3.422 0.649 1.00 43.95 372 ALA D C 1
ATOM 5090 O O . ALA C 2 372 ? 36.517 2.580 -0.229 1.00 43.66 372 ALA D O 1
ATOM 5092 N N . ILE C 2 373 ? 37.546 3.320 1.618 1.00 43.24 373 ILE D N 1
ATOM 5093 C CA . ILE C 2 373 ? 38.441 2.175 1.731 1.00 42.05 373 ILE D CA 1
ATOM 5094 C C . ILE C 2 373 ? 37.638 0.943 2.136 1.00 42.07 373 ILE D C 1
ATOM 5095 O O . ILE C 2 373 ? 37.922 -0.166 1.694 1.00 41.59 373 ILE D O 1
ATOM 5100 N N . GLY C 2 374 ? 36.653 1.132 3.006 1.00 42.54 374 GLY D N 1
ATOM 5101 C CA . GLY C 2 374 ? 35.854 0.003 3.422 1.00 42.99 374 GLY D CA 1
ATOM 5102 C C . GLY C 2 374 ? 35.306 -0.591 2.146 1.00 44.13 374 GLY D C 1
ATOM 5103 O O . GLY C 2 374 ? 35.480 -1.776 1.854 1.00 43.48 374 GLY D O 1
ATOM 5104 N N . ALA C 2 375 ? 34.650 0.262 1.370 1.00 45.92 375 ALA D N 1
ATOM 5105 C CA . ALA C 2 375 ? 34.051 -0.126 0.099 1.00 47.16 375 ALA D CA 1
ATOM 5106 C C . ALA C 2 375 ? 35.021 -0.796 -0.876 1.00 47.99 375 ALA D C 1
ATOM 5107 O O . ALA C 2 375 ? 34.599 -1.558 -1.740 1.00 48.24 375 ALA D O 1
ATOM 5109 N N . ALA C 2 376 ? 36.310 -0.516 -0.750 1.00 49.04 376 ALA D N 1
ATOM 5110 C CA . ALA C 2 376 ? 37.287 -1.117 -1.652 1.00 51.10 376 ALA D CA 1
ATOM 5111 C C . ALA C 2 376 ? 37.651 -2.524 -1.235 1.00 53.26 376 ALA D C 1
ATOM 5112 O O . ALA C 2 376 ? 37.896 -3.390 -2.073 1.00 54.05 376 ALA D O 1
ATOM 5114 N N . VAL C 2 377 ? 37.713 -2.738 0.072 1.00 55.60 377 VAL D N 1
ATOM 5115 C CA . VAL C 2 377 ? 38.072 -4.031 0.630 1.00 57.00 377 VAL D CA 1
ATOM 5116 C C . VAL C 2 377 ? 36.950 -5.052 0.478 1.00 58.03 377 VAL D C 1
ATOM 5117 O O . VAL C 2 377 ? 37.213 -6.246 0.286 1.00 58.25 377 VAL D O 1
ATOM 5121 N N . GLN C 2 378 ? 35.707 -4.589 0.584 1.00 58.94 378 GLN D N 1
ATOM 5122 C CA . GLN C 2 378 ? 34.556 -5.471 0.426 1.00 59.98 378 GLN D CA 1
ATOM 5123 C C . GLN C 2 378 ? 34.610 -6.021 -0.971 1.00 60.44 378 GLN D C 1
ATOM 5124 O O . GLN C 2 378 ? 34.764 -7.209 -1.162 1.00 61.07 378 GLN D O 1
ATOM 5130 N N . GLY C 2 379 ? 34.456 -5.145 -1.953 1.00 61.74 379 GLY D N 1
ATOM 5131 C CA . GLY C 2 379 ? 34.534 -5.591 -3.328 1.00 63.83 379 GLY D CA 1
ATOM 5132 C C . GLY C 2 379 ? 35.916 -6.188 -3.500 1.00 65.59 379 GLY D C 1
ATOM 5133 O O . GLY C 2 379 ? 36.233 -6.836 -4.502 1.00 65.74 379 GLY D O 1
ATOM 5134 N N . GLY C 2 380 ? 36.754 -5.956 -2.503 1.00 67.03 380 GLY D N 1
ATOM 5135 C CA . GLY C 2 380 ? 38.092 -6.483 -2.561 1.00 69.38 380 GLY D CA 1
ATOM 5136 C C . GLY C 2 380 ? 38.094 -7.966 -2.862 1.00 71.41 380 GLY D C 1
ATOM 5137 O O . GLY C 2 380 ? 37.186 -8.503 -3.495 1.00 70.31 380 GLY D O 1
ATOM 5138 N N . VAL C 2 381 ? 39.145 -8.636 -2.400 1.00 74.94 381 VAL D N 1
ATOM 5139 C CA . VAL C 2 381 ? 39.291 -10.077 -2.623 1.00 77.57 381 VAL D CA 1
ATOM 5140 C C . VAL C 2 381 ? 37.980 -10.796 -2.337 1.00 78.34 381 VAL D C 1
ATOM 5141 O O . VAL C 2 381 ? 37.798 -11.943 -2.767 1.00 78.81 381 VAL D O 1
ATOM 5145 N N . LEU C 2 382 ? 37.086 -10.137 -1.598 1.00 78.41 382 LEU D N 1
ATOM 5146 C CA . LEU C 2 382 ? 35.802 -10.737 -1.279 1.00 79.03 382 LEU D CA 1
ATOM 5147 C C . LEU C 2 382 ? 34.949 -10.879 -2.563 1.00 80.10 382 LEU D C 1
ATOM 5148 O O . LEU C 2 382 ? 34.905 -11.954 -3.170 1.00 81.67 382 LEU D O 1
ATOM 5150 N N . THR C 2 383 ? 34.276 -9.820 -2.997 1.00 79.92 383 THR D N 1
ATOM 5151 C CA . THR C 2 383 ? 33.471 -9.932 -4.210 1.00 79.02 383 THR D CA 1
ATOM 5152 C C . THR C 2 383 ? 34.415 -10.153 -5.384 1.00 78.42 383 THR D C 1
ATOM 5153 O O . THR C 2 383 ? 34.332 -11.167 -6.075 1.00 78.08 383 THR D O 1
#

Nearest PDB structures (foldseek):
  1dkg-assembly1_A  TM=1.006E+00  e=3.637E-29  Escherichia coli
  1dkg-assembly1_B  TM=6.842E-01  e=4.635E-22  Escherichia coli
  4ani-assembly1_B  TM=6.573E-01  e=9.498E-11  Geobacillus kaustophilus HTA426
  3a6m-assembly1_B  TM=4.537E-01  e=2.317E-08  Thermus thermophilus HB8
  1dkg-assembly1_B  TM=1.007E+00  e=5.213E-26  Escherichia coli

InterPro domains:
  IPR000740 GrpE nucleotide exchange factor [MF_01151] (3-194)
  IPR000740 GrpE nucleotide exchange factor [PF01025] (36-194)
  IPR000740 GrpE nucleotide exchange factor [PR00773] (63-79)
  IPR000740 GrpE nucleotide exchange factor [PR00773] (91-106)
  IPR000740 GrpE nucleotide exchange factor [PR00773] (146-161)
  IPR000740 GrpE nucleotide exchange factor [PR00773] (173-192)
  IPR000740 GrpE nucleotide exchange factor [PS01071] (149-192)
  IPR000740 GrpE nucleotide exchange factor [PTHR21237] (5-196)
  IPR000740 GrpE nucleotide exchange factor [cd00446] (59-192)
  IPR009012 GrpE nucleotide exchange factor, head [G3DSA:2.30.22.10] (138-194)
  IPR009012 GrpE nucleotide exchange factor, head [SSF51064] (139-195)
  IPR013805 GrpE nucleotide exchange factor, coiled-coil [G3DSA:3.90.20.20] (34-137)
  IPR013805 GrpE nucleotide exchange factor, coiled-coil [SSF58014] (42-138)

B-factor: mean 51.69, std 12.75, range [23.3, 99.14]

GO terms:
  GO:0005515 protein binding (F, IPI)
  GO:0005829 cytosol (C, IDA)
  GO:0000774 adenyl-nucleotide exchange factor activity (F, IDA)
  GO:0043335 protein unfolding (P, IDA)
  GO:0009408 response to heat (P, IDA)
  GO:0042803 protein homodimerization activity (F, IDA)
  GO:0009408 response to heat (P, IEP)
  GO:0032991 protein-containing complex (C, IDA)
  GO:0065003 protein-containing complex assembly (P, IMP)
  GO:0019904 protein domain specific binding (F, IPI)
  GO:0005737 cytoplasm (C, HDA)

Organism: Escherichia coli (strain K12) (NCBI:txid83333)

CATH classification: 3.90.20.20 (+1 more: 2.30.22.10)

Solvent-accessible surface area: 32954 Å² total; per-residue (Å²): 145,99,89,125,59,94,151,47,79,103,7,29,77,28,80,52,81,13,51,118,3,60,72,132,31,156,76,21,35,113,183,4,116,54,77,9,112,91,15,100,92,21,9,113,79,51,63,105,91,32,137,79,34,20,14,31,138,1,1,49,44,1,5,56,1,0,24,11,0,30,57,4,32,89,68,71,96,90,57,13,50,112,22,0,94,90,0,16,104,28,2,14,70,23,3,91,65,31,35,2,92,22,35,42,121,61,88,36,97,33,59,18,89,18,10,36,1,2,4,98,53,128,13,107,118,24,58,90,34,17,0,40,18,56,65,57,39,0,0,23,2,56,75,38,31,23,56,12,0,21,0,16,4,2,24,64,62,124,131,116,116,65,128,79,15,56,89,9,89,54,83,40,54,99,3,69,58,131,36,141,73,26,28,103,63,17,102,60,84,16,74,67,16,102,138,129,20,111,78,62,39,45,59,57,67,130,134,24,32,38,108,1,2,66,70,4,10,72,1,0,31,13,0,32,113,0,42,85,104,128,98,70,11,38,121,40,0,92,93,1,18,107,30,0,23,71,13,3,102,138,30,17,1,81,50,18,32,130,59,75,31,99,72,52,114,98,31,10,98,41,84,49,110,68,64,30,140,125,17,68,85,35,24,0,28,34,47,104,59,53,0,0,13,12,125,46,143,38,40,51,26,0,58,0,17,7,1,111,90,77,28,1,0,0,13,13,12,22,57,59,1,2,3,0,13,38,45,62,111,61,67,95,22,11,44,13,96,37,22,47,129,40,3,10,13,21,3,0,23,26,81,138,60,109,66,27,16,0,45,14,0,97,26,6,33,58,32,21,57,118,22,3,0,68,11,8,31,44,1,9,12,64,164,69,77,60,91,29,0,58,63,8,68,88,118,16,61,6,119,4,20,46,6,145,127,23,47,0,65,0,48,0,114,60,98,93,13,18,4,10,81,1,9,1,44,2,0,95,40,4,32,111,10,0,30,80,59,41,40,82,102,3,64,49,0,0,0,1,1,5,24,114,15,83,129,51,7,60,94,12,3,84,54,0,0,154,77,6,32,0,68,26,84,35,23,29,23,31,10,16,0,1,0,17,13,20,41,4,58,104,158,35,96,72,8,0,0,4,0,27,0,15,28,3,23,0,26,0,4,0,2,45,6,43,71,90,65,65,113,60,60,10,54,46,30,37,72,108,0,0,7,102,38,1,16,56,84,0,22,51,44,0,2,76,40,3,90,170,94,65,60,35,62,0,150,129,35,102,45,0,34,43,24,0,93,44,15,0,58,114,3,33,121,66,1,29,103,39,113,91,20,77,3,48,19,12,89,2,26,68,66,116,84,26,83,32,73,1,93,20,114,0,26,66,61,111,3,50,84,45,1,64,79,3,0,46,112,0,10,99,43,0,76,57,2,8,136,114,10,66,49,59,52,89,65,0,72,42,4,4,1,9,10,24,14,0,108,13,28,5,0,51,102,47,0,9,112,40,3,58,76,143,13,118,78,120,29,50,7,48,25,0,11,0,14,0,0,2,39,42,3,12,132,74,81

Secondary structure (DSSP, 8-state):
----SHHHHHHHHHHHHHHHHHHHHHHHHHHHHHHHHHHHHHHHHHHHHHHHTSGGGHHHHSHHHHHHHHHHHH---HHHHHHHHHHHHHHHHHHTTTTEEEE---SSB--TTSEEEEEEEE-SSS-TTBEEEEEE-EEEETTEEEE-EEEEEEE---/-TTHHHHHHHHHHHHHHHHHHHHHHHHHHHHHHHHHHHHHHHHHHHHHHHHHHHHHHHHHHHHHHHHHHT--HHHHHHHHHHHHHHHHHHHTTTEEEE---SSB--TTTEEEEEEEE-SSS-TTBEEEESS-EEEETTEEEE-EEEEEEE-/---EEE--SSEEEEEEEETTEEEE---TTS-SEEE-EEEE-TTS-EEESHHHHTTSTT-GGGEEE-GGGTTT-BS-SHHHHHHTTT-SSEEEE-SSSBEEEEETTEEE-HHHHHHHHHHHHHHHHHHHHSS---EEEE-B-TT--HHHHHHHHHHHHHTT-EES---BHHHHHHHHHT-----EEEEEEEEE-SS-EEEEEEEEE----EEEEEEEESS-SHHHHHHHHHHHHHHHHHHHH---STT-HHHHHHHHHHHHHHHHHTTSSSEEEEEEEEEEEETTEEEEEEEEEEHHHHHHHSHHHHHHHHHHHHHHHHTTT--TTT--EEEEESGGGGSHHHHHHHHHHHSSPPB-SS-TTTHHHHHHHHIIIII-

Sequence (685 aa):
AEQVDPRDEKVANLEAQLAEAQTRERDGILRVKAEMENLRRRTELDIEKAHKFALEKFINELLPVIDSLDRALEVAMSAMVEDIELTLKSMLDVVRKFGVEVIAETNVPLDPNVHQAIAMVESDDVAPGNVLGIMQKGYTLNGRTIRAAMVTVAKAKADPRDEKVANLEAQLAEAQTRERDGILRVKAEMENLRRRTELDIEKAHKFALEKFINELLPVIDSLDRALEVMSAMVEDIELTLKSMLDVVRKFGVEVIAETNVPLDPNVHQAIAMVESDDVAPGNVLGIMQKGYTLNGRTIRAAMVTVAKAKIIGIDLGTTNSCVAIMDGTTPRVLENAEGDRTTPSIIAYTQDGETLVGQPAKRQAVTNPQNTLFAIKRLIGRRFQDEEVQRDVSIMPFKIIAADNGDAWVEVKGQKMAPPQISAEVLKKMKKTAEDYLGEPVTEAVITVPAYFNDAQRQATKDAGRIAGLEVKRIINEPTAAALAYGLDKTGNRTIAVYDLGGGTFDISIIEIDEKTFEVLATNGDTHLGGEDFDSRLINYLVEEFKKDQGIDLRNDPLAMQRLKEAAEKAKIELSSAQQTDVNLPYITADATGPKHMNIKVTRAKLESLVEDLVNRSIELLKVALQDAGLSVSDIDDVILVGGQTRMPMVQKKVAEFFGKEPRKDVNPDEAVAIGAAVQGGVLT

Radius of gyration: 31.34 Å; Cα contacts (8 Å, |Δi|>4): 1275; chains: 3; bounding box: 85×109×58 Å